Protein AF-A0A396QBZ5-F1 (afdb_monomer_lite)

Radius of gyration: 27.85 Å; chains: 1; bounding box: 65×53×76 Å

Foldseek 3Di:
DDPDLVVLLQVLLLVCLVVVLVVLLVCCVDLNLVLLLVVCVVQADDDPAAFEEEEEQCQQPSNVLSSVVVVHAYEYEHQHPSSQVNNVVSCVVVVHDHHYDNDDLLDDPAAFQQGLEYEYEQPLLSDQDSLSSLLSVLRNHHAFHKYKYKHALCLQDQFPCVPHDPVVVVSSVSSNVSSVVHPSNVDDPPVVVQVSNVLSQWPPWDKDQASVCVSPVPPPDPPPGDHRMMMIMITRHHDPPVPVPDCVVVVVVVVVVVVVVVCCVVPNPCLVVLLLVLVVLVVVQLFDFLVVSCLVVVHDSVVSVVSVVVCVVVVQKDWDQNPVDNVTIGIHGDPVVVVVSVVVVVVVCVVVCVVCVVDDPVVVVVVVVVVVVVVVSNDSD

Structure (mmCIF, N/CA/C/O backbone):
data_AF-A0A396QBZ5-F1
#
_entry.id   AF-A0A396QBZ5-F1
#
loop_
_atom_site.group_PDB
_atom_site.id
_atom_site.type_symbol
_atom_site.label_atom_id
_atom_site.label_alt_id
_atom_site.label_comp_id
_atom_site.label_asym_id
_atom_site.label_entity_id
_atom_site.label_seq_id
_atom_site.pdbx_PDB_ins_code
_atom_site.Cartn_x
_atom_site.Cartn_y
_atom_site.Cartn_z
_atom_site.occupancy
_atom_site.B_iso_or_equiv
_atom_site.auth_seq_id
_atom_site.auth_comp_id
_atom_site.auth_asym_id
_atom_site.auth_atom_id
_atom_site.pdbx_PDB_model_num
ATOM 1 N N . MET A 1 1 ? 7.325 30.907 -12.229 1.00 33.31 1 MET A N 1
ATOM 2 C CA . MET A 1 1 ? 6.584 30.245 -13.320 1.00 33.31 1 MET A CA 1
ATOM 3 C C . MET A 1 1 ? 6.934 28.772 -13.193 1.00 33.31 1 MET A C 1
ATOM 5 O O . MET A 1 1 ? 7.928 28.338 -13.755 1.00 33.31 1 MET A O 1
ATOM 9 N N . ASP A 1 2 ? 6.241 28.080 -12.283 1.00 42.25 2 ASP A N 1
ATOM 10 C CA . ASP A 1 2 ? 6.498 26.673 -11.956 1.00 42.25 2 ASP A CA 1
ATOM 11 C C . ASP A 1 2 ? 6.149 25.813 -13.165 1.00 42.25 2 ASP A C 1
ATOM 13 O O . ASP A 1 2 ? 4.978 25.617 -13.485 1.00 42.25 2 ASP A O 1
ATOM 17 N N . ILE A 1 3 ? 7.165 25.290 -13.843 1.00 48.53 3 ILE A N 1
ATOM 18 C CA . ILE A 1 3 ? 6.985 24.065 -14.615 1.00 48.53 3 ILE A CA 1
ATOM 19 C C . ILE A 1 3 ? 6.582 23.008 -13.583 1.00 48.53 3 ILE A C 1
ATOM 21 O O . ILE A 1 3 ? 7.351 22.725 -12.663 1.00 48.53 3 ILE A O 1
ATOM 25 N N . ASN A 1 4 ? 5.355 22.497 -13.702 1.00 81.31 4 ASN A N 1
ATOM 26 C CA . ASN A 1 4 ? 4.762 21.498 -12.819 1.00 81.31 4 ASN A CA 1
ATOM 27 C C . ASN A 1 4 ? 5.788 20.382 -12.547 1.00 81.31 4 ASN A C 1
ATOM 29 O O . ASN A 1 4 ? 6.340 19.807 -13.484 1.00 81.31 4 ASN A O 1
ATOM 33 N N . LEU A 1 5 ? 6.085 20.090 -11.276 1.00 78.06 5 LEU A N 1
ATOM 34 C CA . LEU A 1 5 ? 7.096 19.099 -10.877 1.00 78.06 5 LEU A CA 1
ATOM 35 C C . LEU A 1 5 ? 6.876 17.739 -11.569 1.00 78.06 5 LEU A C 1
ATOM 37 O O . LEU A 1 5 ? 7.835 17.059 -11.928 1.00 78.06 5 LEU A O 1
ATOM 41 N N . LYS A 1 6 ? 5.611 17.393 -11.844 1.00 80.31 6 LYS A N 1
ATOM 42 C CA . LYS A 1 6 ? 5.204 16.226 -12.637 1.00 80.31 6 LYS A CA 1
ATOM 43 C C . LYS A 1 6 ? 5.719 16.265 -14.079 1.00 80.31 6 LYS A C 1
ATOM 45 O O . LYS A 1 6 ? 6.205 15.255 -14.587 1.00 80.31 6 LYS A O 1
ATOM 50 N N . ASP A 1 7 ? 5.631 17.420 -14.731 1.00 82.62 7 ASP A N 1
ATOM 51 C CA . ASP A 1 7 ? 6.107 17.612 -16.103 1.00 82.62 7 ASP A CA 1
ATOM 52 C C . ASP A 1 7 ? 7.631 17.488 -16.146 1.00 82.62 7 ASP A C 1
ATOM 54 O O . ASP A 1 7 ? 8.166 16.841 -17.040 1.00 82.62 7 ASP A O 1
ATOM 58 N N . ARG A 1 8 ? 8.339 18.005 -15.130 1.00 81.50 8 ARG A N 1
ATOM 59 C CA . ARG A 1 8 ? 9.799 17.840 -15.006 1.00 81.50 8 ARG A CA 1
ATOM 60 C C . ARG A 1 8 ? 10.207 16.373 -14.866 1.00 81.50 8 ARG A C 1
ATOM 62 O O . ARG A 1 8 ? 11.127 15.935 -15.553 1.00 81.50 8 ARG A O 1
ATOM 69 N N . ILE A 1 9 ? 9.504 15.608 -14.026 1.00 80.56 9 ILE A N 1
ATOM 70 C CA . ILE A 1 9 ? 9.720 14.157 -13.880 1.00 80.56 9 ILE A CA 1
ATOM 71 C C . ILE A 1 9 ? 9.466 13.442 -15.216 1.00 80.56 9 ILE A C 1
ATOM 73 O O . ILE A 1 9 ? 10.260 12.597 -15.628 1.00 80.56 9 ILE A O 1
ATOM 77 N N . THR A 1 10 ? 8.392 13.808 -15.920 1.00 83.19 10 THR A N 1
ATOM 78 C CA . THR A 1 10 ? 8.038 13.216 -17.221 1.00 83.19 10 THR A CA 1
ATOM 79 C C . THR A 1 10 ? 9.114 13.493 -18.273 1.00 83.19 10 THR A C 1
ATOM 81 O O . THR A 1 10 ? 9.610 12.559 -18.899 1.00 83.19 10 THR A O 1
ATOM 84 N N . VAL A 1 11 ? 9.539 14.754 -18.409 1.00 83.00 11 VAL A N 1
ATOM 85 C CA . VAL A 1 11 ? 10.597 15.176 -19.342 1.00 83.00 11 VAL A CA 1
ATOM 86 C C . VAL A 1 11 ? 11.915 14.467 -19.037 1.00 83.00 11 VAL A C 1
ATOM 88 O O . VAL A 1 11 ? 12.578 13.981 -19.953 1.00 83.00 11 VAL A O 1
ATOM 91 N N . TYR A 1 12 ? 12.283 14.350 -17.760 1.00 82.62 12 TYR A N 1
ATOM 92 C CA . TYR A 1 12 ? 13.483 13.622 -17.358 1.00 82.62 12 TYR A CA 1
ATOM 93 C C . TYR A 1 12 ? 13.462 12.166 -17.844 1.00 82.62 12 TYR A C 1
ATOM 95 O O . TYR A 1 12 ? 14.441 11.690 -18.428 1.00 82.62 12 TYR A O 1
ATOM 103 N N . TRP A 1 13 ? 12.350 11.455 -17.640 1.00 82.88 13 TRP A N 1
ATOM 104 C CA . TRP A 1 13 ? 12.230 10.064 -18.075 1.00 82.88 13 TRP A CA 1
ATOM 105 C C . TRP A 1 13 ? 12.139 9.923 -19.596 1.00 82.88 13 TRP A C 1
ATOM 107 O O . TRP A 1 13 ? 12.707 8.972 -20.136 1.00 82.88 13 TRP A O 1
ATOM 117 N N . ASP A 1 14 ? 11.536 10.884 -20.297 1.00 83.19 14 ASP A N 1
ATOM 118 C CA . ASP A 1 14 ? 11.557 10.929 -21.761 1.00 83.19 14 ASP A CA 1
ATOM 119 C C . ASP A 1 14 ? 12.991 11.052 -22.307 1.00 83.19 14 ASP A C 1
ATOM 121 O O . ASP A 1 14 ? 13.371 10.301 -23.208 1.00 83.19 14 ASP A O 1
ATOM 125 N N . ILE A 1 15 ? 13.827 11.915 -21.711 1.00 80.88 15 ILE A N 1
ATOM 126 C CA . ILE A 1 15 ? 15.249 12.054 -22.077 1.00 80.88 15 ILE A CA 1
ATOM 127 C C . ILE A 1 15 ? 16.025 10.769 -21.745 1.00 80.88 15 ILE A C 1
ATOM 129 O O . ILE A 1 15 ? 16.795 10.261 -22.567 1.00 80.88 15 ILE A O 1
ATOM 133 N N . ARG A 1 16 ? 15.809 10.199 -20.552 1.00 80.69 16 ARG A N 1
ATOM 134 C CA . ARG A 1 16 ? 16.539 9.009 -20.080 1.00 80.69 16 ARG A CA 1
ATOM 135 C C . ARG A 1 16 ? 16.120 7.721 -20.792 1.00 80.69 16 ARG A C 1
ATOM 137 O O . ARG A 1 16 ? 16.853 6.732 -20.721 1.00 80.69 16 ARG A O 1
ATOM 144 N N . ALA A 1 17 ? 14.979 7.704 -21.486 1.00 79.31 17 ALA A N 1
ATOM 145 C CA . ALA A 1 17 ? 14.427 6.506 -22.116 1.00 79.31 17 ALA A CA 1
ATOM 146 C C . ALA A 1 17 ? 15.462 5.767 -22.974 1.00 79.31 17 ALA A C 1
ATOM 148 O O . ALA A 1 17 ? 15.538 4.537 -22.931 1.00 79.31 17 ALA A O 1
ATOM 149 N N . THR A 1 18 ? 16.312 6.497 -23.703 1.00 77.25 18 THR A N 1
ATOM 150 C CA . THR A 1 18 ? 17.320 5.884 -24.573 1.00 77.25 18 THR A CA 1
ATOM 151 C C . THR A 1 18 ? 18.424 5.152 -23.821 1.00 77.25 18 THR A C 1
ATOM 153 O O . THR A 1 18 ? 18.581 3.944 -24.022 1.00 77.25 18 THR A O 1
ATOM 156 N N . SER A 1 19 ? 19.161 5.842 -22.948 1.00 77.81 19 SER A N 1
ATOM 157 C CA . SER A 1 19 ? 20.267 5.236 -22.195 1.00 77.81 19 SER A CA 1
ATOM 158 C C . SER A 1 19 ? 19.762 4.181 -21.207 1.00 77.81 19 SER A C 1
ATOM 160 O O . SER A 1 19 ? 20.306 3.076 -21.138 1.00 77.81 19 SER A O 1
ATOM 162 N N . TYR A 1 20 ? 18.649 4.457 -20.516 1.00 75.75 20 TYR A N 1
ATOM 163 C CA . TYR A 1 20 ? 18.021 3.500 -19.605 1.00 75.75 20 TYR A CA 1
ATOM 164 C C . TYR A 1 20 ? 17.536 2.247 -20.338 1.00 75.75 20 TYR A C 1
ATOM 166 O O . TYR A 1 20 ? 17.764 1.129 -19.874 1.00 75.75 20 TYR A O 1
ATOM 174 N N . GLY A 1 21 ? 16.917 2.414 -21.508 1.00 74.44 21 GLY A N 1
ATOM 175 C CA . GLY A 1 21 ? 16.458 1.297 -22.323 1.00 74.44 21 GLY A CA 1
ATOM 176 C C . GLY A 1 21 ? 17.594 0.420 -22.838 1.00 74.44 21 GLY A C 1
ATOM 177 O O . GLY A 1 21 ? 17.469 -0.797 -22.796 1.00 74.44 21 GLY A O 1
ATOM 178 N N . GLN A 1 22 ? 18.719 0.999 -23.271 1.00 79.44 22 GLN A N 1
ATOM 179 C CA . GLN A 1 22 ? 19.900 0.220 -23.676 1.00 79.44 22 GLN A CA 1
ATOM 180 C C . GLN A 1 22 ? 20.472 -0.605 -22.515 1.00 79.44 22 GLN A C 1
ATOM 182 O O . GLN A 1 22 ? 20.819 -1.770 -22.698 1.00 79.44 22 GLN A O 1
ATOM 187 N N . MET A 1 23 ? 20.548 -0.022 -21.315 1.00 75.44 23 MET A N 1
ATOM 188 C CA . MET A 1 23 ? 20.990 -0.736 -20.115 1.00 75.44 23 MET A CA 1
ATOM 189 C C . MET A 1 23 ? 20.046 -1.900 -19.779 1.00 75.44 23 MET A C 1
ATOM 191 O O . MET A 1 23 ? 20.498 -3.028 -19.602 1.00 75.44 23 MET A O 1
ATOM 195 N N . ARG A 1 24 ? 18.729 -1.654 -19.731 1.00 80.69 24 ARG A N 1
ATOM 196 C CA . ARG A 1 24 ? 17.736 -2.683 -19.375 1.00 80.69 24 ARG A CA 1
ATOM 197 C C . ARG A 1 24 ? 17.578 -3.773 -20.430 1.00 80.69 24 ARG A C 1
ATOM 199 O O . ARG A 1 24 ? 17.383 -4.927 -20.062 1.00 80.69 24 ARG A O 1
ATOM 206 N N . HIS A 1 25 ? 17.738 -3.447 -21.710 1.00 81.38 25 HIS A N 1
ATOM 207 C CA . HIS A 1 25 ? 17.715 -4.429 -22.799 1.00 81.38 25 HIS A CA 1
ATOM 208 C C . HIS A 1 25 ? 18.830 -5.479 -22.663 1.00 81.38 25 HIS A C 1
ATOM 210 O O . HIS A 1 25 ? 18.575 -6.676 -22.796 1.00 81.38 25 HIS A O 1
ATOM 216 N N . LYS A 1 26 ? 20.042 -5.068 -22.252 1.00 80.31 26 LYS A N 1
ATOM 217 C CA . LYS A 1 26 ? 21.132 -6.013 -21.932 1.00 80.31 26 LYS A CA 1
ATOM 218 C C . LYS A 1 26 ? 20.750 -6.979 -20.810 1.00 80.31 26 LYS A C 1
ATOM 220 O O . LYS A 1 26 ? 21.156 -8.137 -20.830 1.00 80.31 26 LYS A O 1
ATOM 225 N N . HIS A 1 27 ? 19.970 -6.519 -19.831 1.00 82.38 27 HIS A N 1
ATOM 226 C CA . HIS A 1 27 ? 19.586 -7.334 -18.678 1.00 82.38 27 HIS A CA 1
ATOM 227 C C . HIS A 1 27 ? 18.537 -8.398 -19.032 1.00 82.38 27 HIS A C 1
ATOM 229 O O . HIS A 1 27 ? 18.523 -9.444 -18.387 1.00 82.38 27 HIS A O 1
ATOM 235 N N . LEU A 1 28 ? 17.710 -8.175 -20.067 1.00 83.44 28 LEU A N 1
ATOM 236 C CA . LEU A 1 28 ? 16.744 -9.169 -20.566 1.00 83.44 28 LEU A CA 1
ATOM 237 C C . LEU A 1 28 ? 17.422 -10.439 -21.111 1.00 83.44 28 LEU A C 1
ATOM 239 O O . LEU A 1 28 ? 16.827 -11.508 -21.098 1.00 83.44 28 LEU A O 1
ATOM 243 N N . HIS A 1 29 ? 18.682 -10.339 -21.538 1.00 81.88 29 HIS A N 1
ATOM 244 C CA . HIS A 1 29 ? 19.480 -11.461 -22.042 1.00 81.88 29 HIS A CA 1
ATOM 245 C C . HIS A 1 29 ? 20.361 -12.118 -20.963 1.00 81.88 29 HIS A C 1
ATOM 247 O O . HIS A 1 29 ? 21.153 -13.011 -21.261 1.00 81.88 29 HIS A O 1
ATOM 253 N N . GLY A 1 30 ? 20.294 -11.639 -19.717 1.00 86.19 30 GLY A N 1
ATOM 254 C CA . GLY A 1 30 ? 21.260 -11.970 -18.672 1.00 86.19 30 GLY A CA 1
ATOM 255 C C . GLY A 1 30 ? 20.682 -12.728 -17.479 1.00 86.19 30 GLY A C 1
ATOM 256 O O . GLY A 1 30 ? 19.494 -13.025 -17.389 1.00 86.19 30 GLY A O 1
ATOM 257 N N . ARG A 1 31 ? 21.554 -12.975 -16.494 1.00 86.50 31 ARG A N 1
ATOM 258 C CA . ARG A 1 31 ? 21.205 -13.626 -15.216 1.00 86.50 31 ARG A CA 1
ATOM 259 C C . ARG A 1 31 ? 20.129 -12.875 -14.426 1.00 86.50 31 ARG A C 1
ATOM 261 O O . ARG A 1 31 ? 19.382 -13.499 -13.684 1.00 86.50 31 ARG A O 1
ATOM 268 N N . GLU A 1 32 ? 20.033 -11.554 -14.592 1.00 87.50 32 GLU A N 1
ATOM 269 C CA . GLU A 1 32 ? 18.998 -10.753 -13.930 1.00 87.50 32 GLU A CA 1
ATOM 270 C C . GLU A 1 32 ? 17.589 -11.133 -14.408 1.00 87.50 32 GLU A C 1
ATOM 272 O O . GLU A 1 32 ? 16.680 -11.200 -13.587 1.00 87.50 32 GLU A O 1
ATOM 277 N N . PHE A 1 33 ? 17.401 -11.459 -15.690 1.00 90.88 33 PHE A N 1
ATOM 278 C CA . PHE A 1 33 ? 16.110 -11.928 -16.197 1.00 90.88 33 PHE A CA 1
ATOM 279 C C . PHE A 1 33 ? 15.676 -13.238 -15.525 1.00 90.88 33 PHE A C 1
ATOM 281 O O . PHE A 1 33 ? 14.579 -13.317 -14.977 1.00 90.88 33 PHE A O 1
ATOM 288 N N . GLN A 1 34 ? 16.571 -14.229 -15.477 1.00 91.75 34 GLN A N 1
ATOM 289 C CA . GLN A 1 34 ? 16.321 -15.525 -14.830 1.00 91.75 34 GLN A CA 1
ATOM 290 C C . GLN A 1 34 ? 16.062 -15.383 -13.326 1.00 91.75 34 GLN A C 1
ATOM 292 O O . GLN A 1 34 ? 15.179 -16.041 -12.778 1.00 91.75 34 GLN A O 1
ATOM 297 N N . PHE A 1 35 ? 16.807 -14.498 -12.662 1.00 92.50 35 PHE A N 1
ATOM 298 C CA . PHE A 1 35 ? 16.593 -14.177 -11.256 1.00 92.50 35 PHE A CA 1
ATOM 299 C C . PHE A 1 35 ? 15.185 -13.627 -11.020 1.00 92.50 35 PHE A C 1
ATOM 301 O O . PHE A 1 35 ? 14.456 -14.155 -10.187 1.00 92.50 35 PHE A O 1
ATOM 308 N N . TRP A 1 36 ? 14.763 -12.620 -11.791 1.00 94.12 36 TRP A N 1
ATOM 309 C CA . TRP A 1 36 ? 13.427 -12.046 -11.632 1.00 94.12 36 TRP A CA 1
ATOM 310 C C . TRP A 1 36 ? 12.314 -13.017 -12.024 1.00 94.12 36 TRP A C 1
ATOM 312 O O . TRP A 1 36 ? 11.265 -12.992 -11.392 1.00 94.12 36 TRP A O 1
ATOM 322 N N . GLN A 1 37 ? 12.531 -13.914 -12.989 1.00 95.00 37 GLN A N 1
ATOM 323 C CA . GLN A 1 37 ? 11.593 -15.010 -13.254 1.00 95.00 37 GLN A CA 1
ATOM 324 C C . GLN A 1 37 ? 11.421 -15.914 -12.026 1.00 95.00 37 GLN A C 1
ATOM 326 O O . GLN A 1 37 ? 10.292 -16.255 -11.677 1.00 95.00 37 GLN A O 1
ATOM 331 N N . ALA A 1 38 ? 12.518 -16.285 -11.359 1.00 93.94 38 ALA A N 1
ATOM 332 C CA . ALA A 1 38 ? 12.479 -17.125 -10.165 1.00 93.94 38 ALA A CA 1
ATOM 333 C C . ALA A 1 38 ? 11.814 -16.413 -8.976 1.00 93.94 38 ALA A C 1
ATOM 335 O O . ALA A 1 38 ? 10.929 -16.992 -8.349 1.00 93.94 38 ALA A O 1
ATOM 336 N N . GLU A 1 39 ? 12.180 -15.156 -8.706 1.00 94.00 39 GLU A N 1
ATOM 337 C CA . GLU A 1 39 ? 11.569 -14.359 -7.635 1.00 94.00 39 GLU A CA 1
ATOM 338 C C . GLU A 1 39 ? 10.070 -14.153 -7.891 1.00 94.00 39 GLU A C 1
ATOM 340 O O . GLU A 1 39 ? 9.263 -14.379 -6.996 1.00 94.00 39 GLU A O 1
ATOM 345 N N . MET A 1 40 ? 9.669 -13.812 -9.124 1.00 95.00 40 MET A N 1
ATOM 346 C CA . MET A 1 40 ? 8.251 -13.677 -9.476 1.00 95.00 40 MET A CA 1
ATOM 347 C C . MET A 1 40 ? 7.511 -15.005 -9.327 1.00 95.00 40 MET A C 1
ATOM 349 O O . MET A 1 40 ? 6.461 -15.046 -8.700 1.00 95.00 40 MET A O 1
ATOM 353 N N . LYS A 1 41 ? 8.067 -16.122 -9.800 1.00 94.00 41 LYS A N 1
ATOM 354 C CA . LYS A 1 41 ? 7.438 -17.438 -9.621 1.00 94.00 41 LYS A CA 1
ATOM 355 C C . LYS A 1 41 ? 7.271 -17.828 -8.144 1.00 94.00 41 LYS A C 1
ATOM 357 O O . LYS A 1 41 ? 6.343 -18.563 -7.829 1.00 94.00 41 LYS A O 1
ATOM 362 N N . ALA A 1 42 ? 8.156 -17.362 -7.262 1.00 91.62 42 ALA A N 1
ATOM 363 C CA . ALA A 1 42 ? 8.085 -17.645 -5.831 1.00 91.62 42 ALA A CA 1
ATOM 364 C C . ALA A 1 42 ? 7.024 -16.808 -5.097 1.00 91.62 42 ALA A C 1
ATOM 366 O O . ALA A 1 42 ? 6.432 -17.302 -4.142 1.00 91.62 42 ALA A O 1
ATOM 367 N N . VAL A 1 43 ? 6.791 -15.560 -5.522 1.00 89.94 43 VAL A N 1
ATOM 368 C CA . VAL A 1 43 ? 5.849 -14.646 -4.846 1.00 89.94 43 VAL A CA 1
ATOM 369 C C . VAL A 1 43 ? 4.459 -14.614 -5.478 1.00 89.94 43 VAL A C 1
ATOM 371 O O . VAL A 1 43 ? 3.490 -14.268 -4.808 1.00 89.94 43 VAL A O 1
ATOM 374 N N . LEU A 1 44 ? 4.339 -14.924 -6.770 1.00 90.94 44 LEU A N 1
ATOM 375 C CA . LEU A 1 44 ? 3.054 -14.895 -7.461 1.00 90.94 44 LEU A CA 1
ATOM 376 C C . LEU A 1 44 ? 2.163 -16.051 -6.978 1.00 90.94 44 LEU A C 1
ATOM 378 O O . LEU A 1 44 ? 2.651 -17.167 -6.786 1.00 90.94 44 LEU A O 1
ATOM 382 N N . PRO A 1 45 ? 0.849 -15.818 -6.810 1.00 87.62 45 PRO A N 1
ATOM 383 C CA . PRO A 1 45 ? -0.063 -16.858 -6.363 1.00 87.62 45 PRO A CA 1
ATOM 384 C C . PRO A 1 45 ? -0.109 -18.007 -7.374 1.00 87.62 45 PRO A C 1
ATOM 386 O O . PRO A 1 45 ? -0.155 -17.793 -8.589 1.00 87.62 45 PRO A O 1
ATOM 389 N N . SER A 1 46 ? -0.132 -19.239 -6.864 1.00 86.94 46 SER A N 1
ATOM 390 C CA . SER A 1 46 ? -0.340 -20.422 -7.702 1.00 86.94 46 SER A CA 1
ATOM 391 C C . SER A 1 46 ? -1.722 -20.353 -8.353 1.00 86.94 46 SER A C 1
ATOM 393 O O . SER A 1 46 ? -2.714 -20.058 -7.688 1.00 86.94 46 SER A O 1
ATOM 395 N N . SER A 1 47 ? -1.792 -20.592 -9.662 1.00 89.75 47 SER A N 1
ATOM 396 C CA . SER A 1 47 ? -3.046 -20.514 -10.407 1.00 89.75 47 SER A CA 1
ATOM 397 C C . SER A 1 47 ? -3.032 -21.427 -11.625 1.00 89.75 47 SER A C 1
ATOM 399 O O . SER A 1 47 ? -2.046 -21.470 -12.359 1.00 89.75 47 SER A O 1
ATOM 401 N N . ASP A 1 48 ? -4.165 -22.081 -11.881 1.00 90.56 48 ASP A N 1
ATOM 402 C CA . ASP A 1 48 ? -4.391 -22.901 -13.080 1.00 90.56 48 ASP A CA 1
ATOM 403 C C . ASP A 1 48 ? -4.654 -22.054 -14.337 1.00 90.56 48 ASP A C 1
ATOM 405 O O . ASP A 1 48 ? -4.767 -22.574 -15.448 1.00 90.56 48 ASP A O 1
ATOM 409 N N . ARG A 1 49 ? -4.765 -20.727 -14.179 1.00 94.94 49 ARG A N 1
ATOM 410 C CA . ARG A 1 49 ? -4.953 -19.770 -15.272 1.00 94.94 49 ARG A CA 1
ATOM 411 C C . ARG A 1 49 ? -3.866 -18.693 -15.268 1.00 94.94 49 ARG A C 1
ATOM 413 O O . ARG A 1 49 ? -3.356 -18.329 -14.211 1.00 94.94 49 ARG A O 1
ATOM 420 N N . PRO A 1 50 ? -3.588 -18.065 -16.424 1.00 96.31 50 PRO A N 1
ATOM 421 C CA . PRO A 1 50 ? -2.838 -16.816 -16.466 1.00 96.31 50 PRO A CA 1
ATOM 422 C C . PRO A 1 50 ? -3.430 -15.752 -15.528 1.00 96.31 50 PRO A C 1
ATOM 424 O O . PRO A 1 50 ? -4.621 -15.420 -15.610 1.00 96.31 50 PRO A O 1
ATOM 427 N N . LEU A 1 51 ? -2.588 -15.189 -14.661 1.00 98.00 51 LEU A N 1
ATOM 428 C CA . LEU A 1 51 ? -2.925 -14.043 -13.820 1.00 98.00 51 LEU A CA 1
ATOM 429 C C . LEU A 1 51 ? -3.009 -12.762 -14.661 1.00 98.00 51 LEU A C 1
ATOM 431 O O . LEU A 1 51 ? -2.288 -12.610 -15.651 1.00 98.00 51 LEU A O 1
ATOM 435 N N . LYS A 1 52 ? -3.879 -11.832 -14.261 1.00 98.38 52 LYS A N 1
ATOM 436 C CA . LYS A 1 52 ? -3.893 -10.448 -14.746 1.00 98.38 52 LYS A CA 1
ATOM 437 C C . LYS A 1 52 ? -2.912 -9.628 -13.915 1.00 98.38 52 LYS A C 1
ATOM 439 O O . LYS A 1 52 ? -3.184 -9.354 -12.746 1.00 98.38 52 LYS A O 1
ATOM 444 N N . VAL A 1 53 ? -1.805 -9.237 -14.532 1.00 98.62 53 VAL A N 1
ATOM 445 C CA . VAL A 1 53 ? -0.706 -8.502 -13.903 1.00 98.62 53 VAL A CA 1
ATOM 446 C C . VAL A 1 53 ? -0.715 -7.055 -14.391 1.00 98.62 53 VAL A C 1
ATOM 448 O O . VAL A 1 53 ? -0.809 -6.818 -15.595 1.00 98.62 53 VAL A O 1
ATOM 451 N N . LEU A 1 54 ? -0.597 -6.100 -13.470 1.00 98.81 54 LEU A N 1
ATOM 452 C CA . LEU A 1 54 ? -0.342 -4.692 -13.771 1.00 98.81 54 LEU A CA 1
ATOM 453 C C . LEU A 1 54 ? 1.085 -4.313 -13.356 1.00 98.81 54 LEU A C 1
ATOM 455 O O . LEU A 1 54 ? 1.421 -4.421 -12.182 1.00 98.81 54 LEU A O 1
ATOM 459 N N . ASP A 1 55 ? 1.899 -3.837 -14.295 1.00 98.62 55 ASP A N 1
ATOM 460 C CA . ASP A 1 55 ? 3.227 -3.262 -14.029 1.00 98.62 55 ASP A CA 1
ATOM 461 C C . ASP A 1 55 ? 3.133 -1.725 -14.013 1.00 98.62 55 ASP A C 1
ATOM 463 O O . ASP A 1 55 ? 2.861 -1.110 -15.049 1.00 98.62 55 ASP A O 1
ATOM 467 N N . VAL A 1 56 ? 3.296 -1.103 -12.839 1.00 98.38 56 VAL A N 1
ATOM 468 C CA . VAL A 1 56 ? 3.133 0.347 -12.626 1.00 98.38 56 VAL A CA 1
ATOM 469 C C . VAL A 1 56 ? 4.492 1.050 -12.616 1.00 98.38 56 VAL A C 1
ATOM 471 O O . VAL A 1 56 ? 5.359 0.779 -11.782 1.00 98.38 56 VAL A O 1
ATOM 474 N N . GLY A 1 57 ? 4.669 2.000 -13.538 1.00 96.31 57 GLY A N 1
ATOM 475 C CA . GLY A 1 57 ? 5.976 2.593 -13.827 1.00 96.31 57 GLY A CA 1
ATOM 476 C C . GLY A 1 57 ? 6.879 1.596 -14.548 1.00 96.31 57 GLY A C 1
ATOM 477 O O . GLY A 1 57 ? 8.010 1.353 -14.133 1.00 96.31 57 GLY A O 1
ATOM 478 N N . THR A 1 58 ? 6.353 0.970 -15.604 1.00 96.81 58 THR A N 1
ATOM 479 C CA . THR A 1 58 ? 7.017 -0.139 -16.309 1.00 96.81 58 THR A CA 1
ATOM 480 C C . THR A 1 58 ? 8.352 0.256 -16.957 1.00 96.81 58 THR A C 1
ATOM 482 O O . THR A 1 58 ? 9.183 -0.603 -17.283 1.00 96.81 58 THR A O 1
ATOM 485 N N . ALA A 1 59 ? 8.584 1.556 -17.165 1.00 94.19 59 ALA A N 1
ATOM 486 C CA . ALA A 1 59 ? 9.706 2.099 -17.906 1.00 94.19 59 ALA A CA 1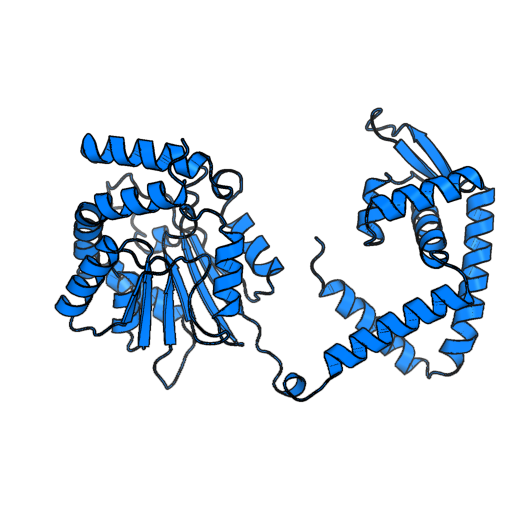
ATOM 487 C C . ALA A 1 59 ? 9.873 1.388 -19.264 1.00 94.19 59 ALA A C 1
ATOM 489 O O . ALA A 1 59 ? 8.998 1.445 -20.123 1.00 94.19 59 ALA A O 1
ATOM 490 N N . THR A 1 60 ? 10.984 0.678 -19.470 1.00 93.94 60 THR A N 1
ATOM 491 C CA . THR A 1 60 ? 11.264 -0.061 -20.714 1.00 93.94 60 THR A CA 1
ATOM 492 C C . THR A 1 60 ? 10.721 -1.492 -20.731 1.00 93.94 60 THR A C 1
ATOM 494 O O . THR A 1 60 ? 11.126 -2.287 -21.574 1.00 93.94 60 THR A O 1
ATOM 497 N N . GLY A 1 61 ? 9.792 -1.834 -19.834 1.00 95.56 61 GLY A N 1
ATOM 498 C CA . GLY A 1 61 ? 9.030 -3.082 -19.903 1.00 95.56 61 GLY A CA 1
ATOM 499 C C . GLY A 1 61 ? 9.710 -4.300 -19.288 1.00 95.56 61 GLY A C 1
ATOM 500 O O . GLY A 1 61 ? 9.245 -5.411 -19.507 1.00 95.56 61 GLY A O 1
ATOM 501 N N . PHE A 1 62 ? 10.806 -4.138 -18.540 1.00 95.06 62 PHE A N 1
ATOM 502 C CA . PHE A 1 62 ? 11.587 -5.279 -18.046 1.00 95.06 62 PHE A CA 1
ATOM 503 C C . PHE A 1 62 ? 10.747 -6.244 -17.191 1.00 95.06 62 PHE A C 1
ATOM 505 O O . PHE A 1 62 ? 10.705 -7.437 -17.483 1.00 95.06 62 PHE A O 1
ATOM 512 N N . MET A 1 63 ? 10.055 -5.736 -16.162 1.00 96.19 63 MET A N 1
ATOM 513 C CA . MET A 1 63 ? 9.216 -6.579 -15.299 1.00 96.19 63 MET A CA 1
ATOM 514 C C . MET A 1 63 ? 7.982 -7.087 -16.042 1.00 96.19 63 MET A C 1
ATOM 516 O O . MET A 1 63 ? 7.641 -8.262 -15.915 1.00 96.19 63 MET A O 1
ATOM 520 N N . ALA A 1 64 ? 7.372 -6.250 -16.885 1.00 97.75 64 ALA A N 1
ATOM 521 C CA . ALA A 1 64 ? 6.281 -6.674 -17.749 1.00 97.75 64 ALA A CA 1
ATOM 522 C C . ALA A 1 64 ? 6.654 -7.881 -18.636 1.00 97.75 64 ALA A C 1
ATOM 524 O O . ALA A 1 64 ? 5.887 -8.839 -18.719 1.00 97.75 64 ALA A O 1
ATOM 525 N N . ILE A 1 65 ? 7.847 -7.884 -19.245 1.00 97.94 65 ILE A N 1
ATOM 526 C CA . ILE A 1 65 ? 8.355 -8.996 -20.065 1.00 97.94 65 ILE A CA 1
ATOM 527 C C . ILE A 1 65 ? 8.670 -10.227 -19.202 1.00 97.94 65 ILE A C 1
ATOM 529 O O . ILE A 1 65 ? 8.337 -11.343 -19.599 1.00 97.94 65 ILE A O 1
ATOM 533 N N . VAL A 1 66 ? 9.248 -10.051 -18.006 1.00 97.12 66 VAL A N 1
ATOM 534 C CA . VAL A 1 66 ? 9.456 -11.159 -17.054 1.00 97.12 66 VAL A CA 1
ATOM 535 C C . VAL A 1 66 ? 8.126 -11.852 -16.748 1.00 97.12 66 VAL A C 1
ATOM 537 O O . VAL A 1 66 ? 8.017 -13.064 -16.915 1.00 97.12 66 VAL A O 1
ATOM 540 N N . CYS A 1 67 ? 7.085 -11.110 -16.374 1.00 97.44 67 CYS A N 1
ATOM 541 C CA . CYS A 1 67 ? 5.781 -11.698 -16.060 1.00 97.44 67 CYS A CA 1
ATOM 542 C C . CYS A 1 67 ? 5.091 -12.312 -17.286 1.00 97.44 67 CYS A C 1
ATOM 544 O O . CYS A 1 67 ? 4.449 -13.355 -17.164 1.00 97.44 67 CYS A O 1
ATOM 546 N N . ALA A 1 68 ? 5.266 -11.722 -18.471 1.00 97.56 68 ALA A N 1
ATOM 547 C CA . ALA A 1 68 ? 4.788 -12.300 -19.725 1.00 97.56 68 ALA A CA 1
ATOM 548 C C . ALA A 1 68 ? 5.434 -13.659 -20.017 1.00 97.56 68 ALA A C 1
ATOM 550 O O . ALA A 1 68 ? 4.747 -14.603 -20.400 1.00 97.56 68 ALA A O 1
ATOM 551 N N . SER A 1 69 ? 6.743 -13.779 -19.770 1.00 96.44 69 SER A N 1
ATOM 552 C CA . SER A 1 69 ? 7.495 -15.025 -19.962 1.00 96.44 69 SER A CA 1
ATOM 553 C C . SER A 1 69 ? 7.061 -16.157 -19.029 1.00 96.44 69 SER A C 1
ATOM 555 O O . SER A 1 69 ? 7.287 -17.325 -19.331 1.00 96.44 69 SER A O 1
ATOM 557 N N . LEU A 1 70 ? 6.398 -15.821 -17.918 1.00 95.81 70 LEU A N 1
ATOM 558 C CA . LEU A 1 70 ? 5.776 -16.775 -16.996 1.00 95.81 70 LEU A CA 1
ATOM 559 C C . LEU A 1 70 ? 4.344 -17.162 -17.416 1.00 95.81 70 LEU A C 1
ATOM 561 O O . LEU A 1 70 ? 3.672 -17.905 -16.706 1.00 95.81 70 LEU A O 1
ATOM 565 N N . GLY A 1 71 ? 3.868 -16.677 -18.569 1.00 95.75 71 GLY A N 1
ATOM 566 C CA . GLY A 1 71 ? 2.561 -17.016 -19.134 1.00 95.75 71 GLY A CA 1
ATOM 567 C C . GLY A 1 71 ? 1.403 -16.158 -18.620 1.00 95.75 71 GLY A C 1
ATOM 568 O O . GLY A 1 71 ? 0.246 -16.548 -18.770 1.00 95.75 71 GLY A O 1
ATOM 569 N N . HIS A 1 72 ? 1.672 -15.007 -17.999 1.00 97.50 72 HIS A N 1
ATOM 570 C CA . HIS A 1 72 ? 0.634 -14.124 -17.459 1.00 97.50 72 HIS A CA 1
ATOM 571 C C . HIS A 1 72 ? 0.147 -13.072 -18.466 1.00 97.50 72 HIS A C 1
ATOM 573 O O . HIS A 1 72 ? 0.834 -12.721 -19.424 1.00 97.50 72 HIS A O 1
ATOM 579 N N . LYS A 1 73 ? -1.059 -12.537 -18.235 1.00 97.88 73 LYS A N 1
ATOM 580 C CA . LYS A 1 73 ? -1.636 -11.441 -19.027 1.00 97.88 73 LYS A CA 1
ATOM 581 C C . LYS A 1 73 ? -1.215 -10.114 -18.414 1.00 97.88 73 LYS A C 1
ATOM 583 O O . LYS A 1 73 ? -1.710 -9.758 -17.346 1.00 97.88 73 LYS A O 1
ATOM 588 N N . VAL A 1 74 ? -0.325 -9.392 -19.088 1.00 98.56 74 VAL A N 1
ATOM 589 C CA . VAL A 1 74 ? 0.288 -8.183 -18.529 1.00 98.56 74 VAL A CA 1
ATOM 590 C C . VAL A 1 74 ? -0.251 -6.915 -19.187 1.00 98.56 74 VAL A C 1
ATOM 592 O O . VAL A 1 74 ? -0.229 -6.765 -20.413 1.00 98.56 74 VAL A O 1
ATOM 595 N N . THR A 1 75 ? -0.684 -5.988 -18.340 1.00 98.75 75 THR A N 1
ATOM 596 C CA . THR A 1 75 ? -0.869 -4.575 -18.665 1.00 98.75 75 THR A CA 1
ATOM 597 C C . THR A 1 75 ? 0.244 -3.784 -17.991 1.00 98.75 75 THR A C 1
ATOM 599 O O . THR A 1 75 ? 0.582 -4.045 -16.843 1.00 98.75 75 THR A O 1
ATOM 602 N N . ALA A 1 76 ? 0.825 -2.820 -18.687 1.00 98.50 76 ALA A N 1
ATOM 603 C CA . ALA A 1 76 ? 1.961 -2.051 -18.215 1.00 98.50 76 ALA A CA 1
ATOM 604 C C . ALA A 1 76 ? 1.704 -0.557 -18.435 1.00 98.50 76 ALA A C 1
ATOM 606 O O . ALA A 1 76 ? 1.311 -0.143 -19.532 1.00 98.50 76 ALA A O 1
ATOM 607 N N . VAL A 1 77 ? 1.900 0.245 -17.389 1.00 98.44 77 VAL A N 1
ATOM 608 C CA . VAL A 1 77 ? 1.639 1.687 -17.408 1.00 98.44 77 VAL A CA 1
ATOM 609 C C . VAL A 1 77 ? 2.886 2.488 -17.076 1.00 98.44 77 VAL A C 1
ATOM 611 O O . VAL A 1 77 ? 3.679 2.099 -16.221 1.00 98.44 77 VAL A O 1
ATOM 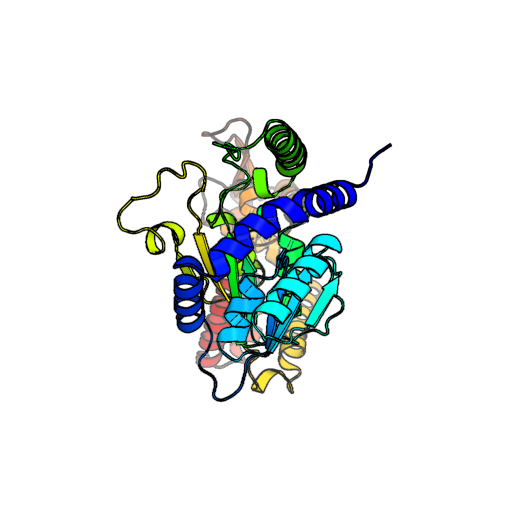614 N N . ASP A 1 78 ? 3.055 3.617 -17.755 1.00 97.50 78 ASP A N 1
ATOM 615 C CA . ASP A 1 78 ? 4.098 4.600 -17.464 1.00 97.50 78 ASP A CA 1
ATOM 616 C C . ASP A 1 78 ? 3.620 5.999 -17.871 1.00 97.50 78 ASP A C 1
ATOM 618 O O . ASP A 1 78 ? 2.789 6.138 -18.774 1.00 97.50 78 ASP A O 1
ATOM 622 N N . ILE A 1 79 ? 4.155 7.036 -17.230 1.00 94.06 79 ILE A N 1
ATOM 623 C CA . ILE A 1 79 ? 3.852 8.427 -17.581 1.00 94.06 79 ILE A CA 1
ATOM 624 C C . ILE A 1 79 ? 4.589 8.859 -18.860 1.00 94.06 79 ILE A C 1
ATOM 626 O O . ILE A 1 79 ? 4.072 9.675 -19.628 1.00 94.06 79 ILE A O 1
ATOM 630 N N . SER A 1 80 ? 5.769 8.279 -19.117 1.00 93.62 80 SER A N 1
ATOM 631 C CA . SER A 1 80 ? 6.629 8.586 -20.260 1.00 93.62 80 SER A CA 1
ATOM 632 C C . SER A 1 80 ? 6.206 7.806 -21.502 1.00 93.62 80 SER A C 1
ATOM 634 O O . SER A 1 80 ? 6.298 6.576 -21.591 1.00 93.62 80 SER A O 1
ATOM 636 N N . ARG A 1 81 ? 5.813 8.544 -22.544 1.00 93.94 81 ARG A N 1
ATOM 637 C CA . ARG A 1 81 ? 5.494 7.954 -23.849 1.00 93.94 81 ARG A CA 1
ATOM 638 C C . ARG A 1 81 ? 6.726 7.314 -24.493 1.00 93.94 81 ARG A C 1
ATOM 640 O O . ARG A 1 81 ? 6.595 6.280 -25.151 1.00 93.94 81 ARG A O 1
ATOM 647 N N . HIS A 1 82 ? 7.908 7.904 -24.308 1.00 92.62 82 HIS A N 1
ATOM 648 C CA . HIS A 1 82 ? 9.156 7.386 -24.871 1.00 92.62 82 HIS A CA 1
ATOM 649 C C . HIS A 1 82 ? 9.581 6.067 -24.215 1.00 92.62 82 HIS A C 1
ATOM 651 O O . HIS A 1 82 ? 10.001 5.145 -24.919 1.00 92.62 82 HIS A O 1
ATOM 657 N N . MET A 1 83 ? 9.401 5.928 -22.898 1.00 93.75 83 MET A N 1
ATOM 658 C CA . MET A 1 83 ? 9.604 4.660 -22.190 1.00 93.75 83 MET A CA 1
ATOM 659 C C . MET A 1 83 ? 8.711 3.553 -22.758 1.00 93.75 83 MET A C 1
ATOM 661 O O . MET A 1 83 ? 9.211 2.501 -23.163 1.00 93.75 83 MET A O 1
ATOM 665 N N . LEU A 1 84 ? 7.412 3.832 -22.915 1.00 97.00 84 LEU A N 1
ATOM 666 C CA . LEU A 1 84 ? 6.450 2.870 -23.459 1.00 97.00 84 LEU A CA 1
ATOM 667 C C . LEU A 1 84 ? 6.751 2.461 -24.906 1.00 97.00 84 LEU A C 1
ATOM 669 O O . LEU A 1 84 ? 6.540 1.306 -25.268 1.00 97.00 84 LEU A O 1
ATOM 673 N N . GLN A 1 85 ? 7.250 3.370 -25.750 1.00 95.44 85 GLN A N 1
ATOM 674 C CA . GLN A 1 85 ? 7.672 3.018 -27.113 1.00 95.44 85 GLN A CA 1
ATOM 675 C C . GLN A 1 85 ? 8.804 1.985 -27.099 1.00 95.44 85 GLN A C 1
ATOM 677 O O . GLN A 1 85 ? 8.755 1.001 -27.839 1.00 95.44 85 GLN A O 1
ATOM 682 N N . ARG A 1 86 ? 9.797 2.167 -26.221 1.00 94.25 86 ARG A N 1
ATOM 683 C CA . ARG A 1 86 ? 10.901 1.210 -26.068 1.00 94.25 86 ARG A CA 1
ATOM 684 C C . ARG A 1 86 ? 10.434 -0.103 -25.454 1.00 94.25 86 ARG A C 1
ATOM 686 O O . ARG A 1 86 ? 10.878 -1.156 -25.899 1.00 94.25 86 ARG A O 1
ATOM 693 N N . ALA A 1 87 ? 9.515 -0.045 -24.493 1.00 95.69 87 ALA A N 1
ATOM 694 C CA . ALA A 1 87 ? 8.918 -1.229 -23.889 1.00 95.69 87 ALA A CA 1
ATOM 695 C C . ALA A 1 87 ? 8.170 -2.088 -24.919 1.00 95.69 87 ALA A C 1
ATOM 697 O O . ALA A 1 87 ? 8.352 -3.302 -24.954 1.00 95.69 87 ALA A O 1
ATOM 698 N N . ARG A 1 88 ? 7.399 -1.459 -25.820 1.00 96.81 88 ARG A N 1
ATOM 699 C CA . ARG A 1 88 ? 6.736 -2.149 -26.941 1.00 96.81 88 ARG A CA 1
ATOM 700 C C . ARG A 1 88 ? 7.738 -2.816 -27.880 1.00 96.81 88 ARG A C 1
ATOM 702 O O . ARG A 1 88 ? 7.531 -3.966 -28.252 1.00 96.81 88 ARG A O 1
ATOM 709 N N . ALA A 1 89 ? 8.806 -2.107 -28.252 1.00 94.94 89 ALA A N 1
ATOM 710 C CA . ALA A 1 89 ? 9.842 -2.652 -29.126 1.00 94.94 89 ALA A CA 1
ATOM 711 C C . ALA A 1 89 ? 10.534 -3.867 -28.487 1.00 94.94 89 ALA A C 1
ATOM 713 O O . ALA A 1 89 ? 10.626 -4.913 -29.123 1.00 94.94 89 ALA A O 1
ATOM 714 N N . ALA A 1 90 ? 10.927 -3.758 -27.213 1.00 94.56 90 ALA A N 1
ATOM 715 C CA . ALA A 1 90 ? 11.537 -4.857 -26.470 1.00 94.56 90 ALA A CA 1
ATOM 716 C C . ALA A 1 90 ? 10.580 -6.052 -26.322 1.00 94.56 90 ALA A C 1
ATOM 718 O O . ALA A 1 90 ? 10.963 -7.183 -26.589 1.00 94.56 90 ALA A O 1
ATOM 719 N N . ALA A 1 91 ? 9.314 -5.828 -25.963 1.00 96.00 91 ALA A N 1
ATOM 720 C CA . ALA A 1 91 ? 8.342 -6.916 -25.858 1.00 96.00 91 ALA A CA 1
ATOM 721 C C . ALA A 1 91 ? 8.148 -7.644 -27.200 1.00 96.00 91 ALA A C 1
ATOM 723 O O . ALA A 1 91 ? 8.153 -8.874 -27.232 1.00 96.00 91 ALA A O 1
ATOM 724 N N . SER A 1 92 ? 8.059 -6.895 -28.306 1.00 95.06 92 SER A N 1
ATOM 725 C CA . SER A 1 92 ? 7.936 -7.461 -29.654 1.00 95.06 92 SER A CA 1
ATOM 726 C C . SER A 1 92 ? 9.168 -8.263 -30.074 1.00 95.06 92 SER A C 1
ATOM 728 O O . SER A 1 92 ? 9.013 -9.310 -30.694 1.00 95.06 92 SER A O 1
ATOM 730 N N . GLU A 1 93 ? 10.375 -7.792 -29.752 1.00 93.69 93 GLU A N 1
ATOM 731 C CA . GLU A 1 93 ? 11.634 -8.496 -30.036 1.00 93.69 93 GLU A CA 1
ATOM 732 C C . GLU A 1 93 ? 11.691 -9.860 -29.336 1.00 93.69 93 GLU A C 1
ATOM 734 O O . GLU A 1 93 ? 12.125 -10.847 -29.924 1.00 93.69 93 GLU A O 1
ATOM 739 N N . PHE A 1 94 ? 11.178 -9.933 -28.107 1.00 91.25 94 PHE A N 1
ATOM 740 C CA . PHE A 1 94 ? 11.116 -11.161 -27.314 1.00 91.25 94 PHE A CA 1
ATOM 741 C C . PHE A 1 94 ? 9.861 -12.013 -27.583 1.00 91.25 94 PHE A C 1
ATOM 743 O O . PHE A 1 94 ? 9.654 -13.026 -26.916 1.00 91.25 94 PHE A O 1
ATOM 750 N N . GLY A 1 95 ? 9.022 -11.629 -28.551 1.00 94.75 95 GLY A N 1
ATOM 751 C CA . GLY A 1 95 ? 7.839 -12.396 -28.954 1.00 94.75 95 GLY A CA 1
ATOM 752 C C . GLY A 1 95 ? 6.644 -12.304 -27.998 1.00 94.75 95 GLY A C 1
ATOM 753 O O . GLY A 1 95 ? 5.755 -13.152 -28.057 1.00 94.75 95 GLY A O 1
ATOM 754 N N . TYR A 1 96 ? 6.588 -11.288 -27.132 1.00 95.62 96 TYR A N 1
ATOM 755 C CA . TYR A 1 96 ? 5.490 -11.086 -26.185 1.00 95.62 96 TYR A CA 1
ATOM 756 C C . TYR A 1 96 ? 4.537 -9.975 -26.635 1.00 95.62 96 TYR A C 1
ATOM 758 O O . TYR A 1 96 ? 4.948 -8.867 -26.982 1.00 95.62 96 TYR A O 1
ATOM 766 N N . SER A 1 97 ? 3.233 -10.253 -26.567 1.00 91.56 97 SER A N 1
ATOM 767 C CA . SER A 1 97 ? 2.177 -9.263 -26.801 1.00 91.56 97 SER A CA 1
ATOM 768 C C . SER A 1 97 ? 1.621 -8.770 -25.465 1.00 91.56 97 SER A C 1
ATOM 770 O O . SER A 1 97 ? 1.006 -9.538 -24.726 1.00 91.56 97 SER A O 1
ATOM 772 N N . LEU A 1 98 ? 1.866 -7.496 -25.145 1.00 96.25 98 LEU A N 1
ATOM 773 C CA . LEU A 1 98 ? 1.491 -6.862 -23.876 1.00 96.25 98 LEU A CA 1
ATOM 774 C C . LEU A 1 98 ? 0.696 -5.580 -24.125 1.00 96.25 98 LEU A C 1
ATOM 776 O O . LEU A 1 98 ? 0.890 -4.894 -25.134 1.00 96.25 98 LEU A O 1
ATOM 780 N N . THR A 1 99 ? -0.165 -5.221 -23.174 1.00 98.06 99 THR A N 1
ATOM 781 C CA . THR A 1 99 ? -0.920 -3.966 -23.231 1.00 98.06 99 THR A CA 1
ATOM 782 C C . THR A 1 99 ? -0.117 -2.860 -22.565 1.00 98.06 99 THR A C 1
ATOM 784 O O . THR A 1 99 ? 0.068 -2.878 -21.356 1.00 98.06 99 THR A O 1
ATOM 787 N N . PHE A 1 100 ? 0.326 -1.869 -23.334 1.00 98.25 100 PHE A N 1
ATOM 788 C CA . PHE A 1 100 ? 1.012 -0.687 -22.805 1.00 98.25 100 PHE A CA 1
ATOM 789 C C . PHE A 1 100 ? 0.087 0.531 -22.855 1.00 98.25 100 PHE A C 1
ATOM 791 O O . PHE A 1 100 ? -0.490 0.806 -23.913 1.00 98.25 100 PHE A O 1
ATOM 798 N N . LEU A 1 101 ? -0.034 1.274 -21.756 1.00 98.19 101 LEU A N 1
ATOM 799 C CA . LEU A 1 101 ? -0.905 2.451 -21.652 1.00 98.19 101 LEU A CA 1
ATOM 800 C C . LEU A 1 101 ? -0.157 3.614 -20.992 1.00 98.19 101 LEU A C 1
ATOM 802 O O . LEU A 1 101 ? 0.515 3.429 -19.983 1.00 98.19 101 LEU A O 1
ATOM 806 N N . GLN A 1 102 ? -0.275 4.814 -21.564 1.00 97.75 102 GLN A N 1
ATOM 807 C CA . GLN A 1 102 ? 0.261 6.018 -20.931 1.00 97.75 102 GLN A CA 1
ATOM 808 C C . GLN A 1 102 ? -0.716 6.478 -19.850 1.00 97.75 102 GLN A C 1
ATOM 810 O O . GLN A 1 102 ? -1.831 6.873 -20.179 1.00 97.75 102 GLN A O 1
ATOM 815 N N . MET A 1 103 ? -0.317 6.392 -18.582 1.00 96.88 103 MET A N 1
ATOM 816 C CA . MET A 1 103 ? -1.168 6.730 -17.436 1.00 96.88 103 MET A CA 1
ATOM 817 C C . MET A 1 103 ? -0.335 7.295 -16.286 1.00 96.88 103 MET A C 1
ATOM 819 O O . MET A 1 103 ? 0.849 6.990 -16.146 1.00 96.88 103 MET A O 1
ATOM 823 N N . ASP A 1 104 ? -0.976 8.101 -15.443 1.00 93.31 104 ASP A N 1
ATOM 824 C CA . ASP A 1 104 ? -0.405 8.538 -14.174 1.00 93.31 104 ASP A CA 1
ATOM 825 C C . ASP A 1 104 ? -0.680 7.490 -13.086 1.00 93.31 104 ASP A C 1
ATOM 827 O O . ASP A 1 104 ? -1.822 7.106 -12.853 1.00 93.31 104 ASP A O 1
ATOM 831 N N . ALA A 1 105 ? 0.356 7.052 -12.370 1.00 95.31 105 ALA A N 1
ATOM 832 C CA . ALA A 1 105 ? 0.214 6.103 -11.267 1.00 95.31 105 ALA A CA 1
ATOM 833 C C . ALA A 1 105 ? -0.640 6.641 -10.098 1.00 95.31 105 ALA A C 1
ATOM 835 O O . ALA A 1 105 ? -1.166 5.850 -9.318 1.00 95.31 105 ALA A O 1
ATOM 836 N N . HIS A 1 106 ? -0.799 7.966 -9.962 1.00 92.06 106 HIS A N 1
ATOM 837 C CA . HIS A 1 106 ? -1.645 8.573 -8.921 1.00 92.06 106 HIS A CA 1
ATOM 838 C C . HIS A 1 106 ? -3.153 8.450 -9.216 1.00 92.06 106 HIS A C 1
ATOM 840 O O . HIS A 1 106 ? -3.977 8.640 -8.310 1.00 92.06 106 HIS A O 1
ATOM 846 N N . GLN A 1 107 ? -3.513 8.186 -10.477 1.00 93.19 107 GLN A N 1
ATOM 847 C CA . GLN A 1 107 ? -4.886 8.014 -10.945 1.00 93.19 107 GLN A CA 1
ATOM 848 C C . GLN A 1 107 ? -4.892 7.250 -12.277 1.00 93.19 107 GLN A C 1
ATOM 850 O O . GLN A 1 107 ? -4.607 7.815 -13.332 1.00 93.19 107 GLN A O 1
ATOM 855 N N . MET A 1 108 ? -5.246 5.969 -12.220 1.00 96.06 108 MET A N 1
ATOM 856 C CA . MET A 1 108 ? -5.285 5.074 -13.370 1.00 96.06 108 MET A CA 1
ATOM 857 C C . MET A 1 108 ? -6.729 4.825 -13.815 1.00 96.06 108 MET A C 1
ATOM 859 O O . MET A 1 108 ? -7.607 4.546 -12.995 1.00 96.06 108 MET A O 1
ATOM 863 N N . ASP A 1 109 ? -6.969 4.814 -15.126 1.00 96.62 109 ASP A N 1
ATOM 864 C CA . ASP A 1 109 ? -8.303 4.612 -15.714 1.00 96.62 109 ASP A CA 1
ATOM 865 C C . ASP A 1 109 ? -8.699 3.124 -15.778 1.00 96.62 109 ASP A C 1
ATOM 867 O O . ASP A 1 109 ? -9.106 2.593 -16.812 1.00 96.62 109 ASP A O 1
ATOM 871 N N . PHE A 1 110 ? -8.567 2.425 -14.648 1.00 96.94 110 PHE A N 1
ATOM 872 C CA . PHE A 1 110 ? -9.018 1.046 -14.471 1.00 96.94 110 PHE A CA 1
ATOM 873 C C . PHE A 1 110 ? -10.162 0.970 -13.457 1.00 96.94 110 PHE A C 1
ATOM 875 O O . PHE A 1 110 ? -10.125 1.680 -12.450 1.00 96.94 110 PHE A O 1
ATOM 882 N N . PRO A 1 111 ? -11.145 0.073 -13.635 1.00 95.75 111 PRO A N 1
ATOM 883 C CA . PRO A 1 111 ? -12.106 -0.248 -12.585 1.00 95.75 111 PRO A CA 1
ATOM 884 C C . PRO A 1 111 ? -11.424 -0.795 -11.324 1.00 95.75 111 PRO A C 1
ATOM 886 O O . PRO A 1 111 ? -10.340 -1.386 -11.387 1.00 95.75 111 PRO A O 1
ATOM 889 N N . SER A 1 112 ? -12.068 -0.628 -10.171 1.00 92.94 112 SER A N 1
ATOM 890 C CA . SER A 1 112 ? -11.627 -1.275 -8.930 1.00 92.94 112 SER A CA 1
ATOM 891 C C . SER A 1 112 ? -11.651 -2.801 -9.088 1.00 92.94 112 SER A C 1
ATOM 893 O O . SER A 1 112 ? -12.524 -3.330 -9.772 1.00 92.94 112 SER A O 1
ATOM 895 N N . GLY A 1 113 ? -10.704 -3.518 -8.478 1.00 95.38 113 GLY A N 1
ATOM 896 C CA . GLY A 1 113 ? -10.689 -4.987 -8.540 1.00 95.38 113 GLY A CA 1
ATOM 897 C C . GLY A 1 113 ? -10.376 -5.586 -9.920 1.00 95.38 113 GLY A C 1
ATOM 898 O O . GLY A 1 113 ? -10.885 -6.647 -10.274 1.00 95.38 113 GLY A O 1
ATOM 899 N N . SER A 1 114 ? -9.548 -4.926 -10.728 1.00 97.62 114 SER A N 1
ATOM 900 C CA . SER A 1 114 ? -9.239 -5.363 -12.097 1.00 97.62 114 SER A CA 1
ATOM 901 C C . SER A 1 114 ? -8.118 -6.408 -12.188 1.00 97.62 114 SER A C 1
ATOM 903 O O . SER A 1 114 ? -8.155 -7.269 -13.079 1.00 97.62 114 SER A O 1
ATOM 905 N N . PHE A 1 115 ? -7.132 -6.358 -11.287 1.00 98.50 115 PHE A N 1
ATOM 906 C CA . PHE A 1 115 ? -5.885 -7.126 -11.395 1.00 98.50 115 PHE A CA 1
ATOM 907 C C . PHE A 1 115 ? -5.718 -8.141 -10.265 1.00 98.50 115 PHE A C 1
ATOM 909 O O . PHE A 1 115 ? -6.085 -7.877 -9.123 1.00 98.50 115 PHE A O 1
ATOM 916 N N . ASP A 1 116 ? -5.166 -9.309 -10.606 1.00 98.12 116 ASP A N 1
ATOM 917 C CA . ASP A 1 116 ? -4.787 -10.331 -9.624 1.00 98.12 116 ASP A CA 1
ATOM 918 C C . ASP A 1 116 ? -3.476 -9.930 -8.921 1.00 98.12 116 ASP A C 1
ATOM 920 O O . ASP A 1 116 ? -3.295 -10.198 -7.736 1.00 98.12 116 ASP A O 1
ATOM 924 N N . VAL A 1 117 ? -2.576 -9.266 -9.658 1.00 98.44 117 VAL A N 1
ATOM 925 C CA . VAL A 1 117 ? -1.253 -8.852 -9.182 1.00 98.44 117 VAL A CA 1
ATOM 926 C C . VAL A 1 117 ? -0.929 -7.448 -9.675 1.00 98.44 117 VAL A C 1
ATOM 928 O O . VAL A 1 117 ? -1.135 -7.142 -10.850 1.00 98.44 117 VAL A O 1
ATOM 931 N N . VAL A 1 118 ? -0.363 -6.618 -8.803 1.00 98.69 118 VAL A N 1
ATOM 932 C CA . VAL A 1 118 ? 0.274 -5.350 -9.180 1.00 98.69 118 VAL A CA 1
ATOM 933 C C . VAL A 1 118 ? 1.756 -5.406 -8.820 1.00 98.69 118 VAL A C 1
ATOM 935 O O . VAL A 1 118 ? 2.125 -5.943 -7.777 1.00 98.69 118 VAL A O 1
ATOM 938 N N . ILE A 1 119 ? 2.609 -4.860 -9.681 1.00 98.19 119 ILE A N 1
ATOM 939 C CA . ILE A 1 119 ? 4.061 -4.864 -9.521 1.00 98.19 119 ILE A CA 1
ATOM 940 C C . ILE A 1 119 ? 4.584 -3.441 -9.712 1.00 98.19 119 ILE A C 1
ATOM 942 O O . ILE A 1 119 ? 4.170 -2.751 -10.640 1.00 98.19 119 ILE A O 1
ATOM 946 N N . CYS A 1 120 ? 5.507 -3.021 -8.851 1.00 96.44 120 CYS A N 1
ATOM 947 C CA . CYS A 1 120 ? 6.299 -1.804 -9.007 1.00 96.44 120 CYS A CA 1
ATOM 948 C C . CYS A 1 120 ? 7.782 -2.157 -8.904 1.00 96.44 120 CYS A C 1
ATOM 950 O O . CYS A 1 120 ? 8.183 -2.894 -7.997 1.00 96.44 120 CYS A O 1
ATOM 952 N N . ARG A 1 121 ? 8.621 -1.600 -9.785 1.00 93.25 121 ARG A N 1
ATOM 953 C CA . ARG A 1 121 ? 10.075 -1.739 -9.658 1.00 93.25 121 ARG A CA 1
ATOM 954 C C . ARG A 1 121 ? 10.821 -0.444 -9.961 1.00 93.25 121 ARG A C 1
ATOM 956 O O . ARG A 1 121 ? 10.908 -0.039 -11.113 1.00 93.25 121 ARG A O 1
ATOM 963 N N . ASN A 1 122 ? 11.491 0.109 -8.947 1.00 90.12 122 ASN A N 1
ATOM 964 C CA . ASN A 1 122 ? 12.199 1.396 -9.000 1.00 90.12 122 ASN A CA 1
ATOM 965 C C . ASN A 1 122 ? 11.295 2.559 -9.446 1.00 90.12 122 ASN A C 1
ATOM 967 O O . ASN A 1 122 ? 11.741 3.434 -10.189 1.00 90.12 122 ASN A O 1
ATOM 971 N N . THR A 1 123 ? 10.043 2.555 -8.987 1.00 91.38 123 THR A N 1
ATOM 972 C CA . THR A 1 123 ? 9.018 3.538 -9.371 1.00 91.38 123 THR A CA 1
ATOM 973 C C . THR A 1 123 ? 8.704 4.494 -8.222 1.00 91.38 123 THR A C 1
ATOM 975 O O . THR A 1 123 ? 8.679 5.710 -8.416 1.00 91.38 123 THR A O 1
ATOM 978 N N . ILE A 1 124 ? 8.487 3.961 -7.013 1.00 92.69 124 ILE A N 1
ATOM 979 C CA . ILE A 1 124 ? 7.884 4.689 -5.887 1.00 92.69 124 ILE A CA 1
ATOM 980 C C . ILE A 1 124 ? 8.761 5.856 -5.423 1.00 92.69 124 ILE A C 1
ATOM 982 O O . ILE A 1 124 ? 8.250 6.897 -5.026 1.00 92.69 124 ILE A O 1
ATOM 986 N N . TRP A 1 125 ? 10.083 5.741 -5.527 1.00 86.38 125 TRP A N 1
ATOM 987 C CA . TRP A 1 125 ? 10.991 6.834 -5.163 1.00 86.38 125 TRP A CA 1
ATOM 988 C C . TRP A 1 125 ? 10.877 8.097 -6.043 1.00 86.38 125 TRP A C 1
ATOM 990 O O . TRP A 1 125 ? 11.411 9.137 -5.666 1.00 86.38 125 TRP A O 1
ATOM 1000 N N . THR A 1 126 ? 10.202 8.028 -7.198 1.00 84.88 126 THR A N 1
ATOM 1001 C CA . THR A 1 126 ? 10.075 9.163 -8.137 1.00 84.88 126 THR A CA 1
ATOM 1002 C C . THR A 1 126 ? 8.694 9.799 -8.203 1.00 84.88 126 THR A C 1
ATOM 1004 O O . THR A 1 126 ? 8.521 10.788 -8.913 1.00 84.88 126 THR A O 1
ATOM 1007 N N . VAL A 1 127 ? 7.700 9.252 -7.502 1.00 86.81 127 VAL A N 1
ATOM 1008 C CA . VAL A 1 127 ? 6.323 9.759 -7.576 1.00 86.81 127 VAL A CA 1
ATOM 1009 C C . VAL A 1 127 ? 6.091 10.902 -6.583 1.00 86.81 127 VAL A C 1
ATOM 1011 O O 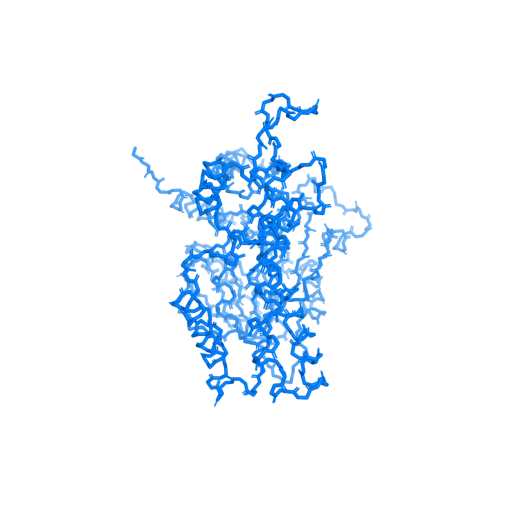. VAL A 1 127 ? 6.722 10.969 -5.530 1.00 86.81 127 VAL A O 1
ATOM 1014 N N . LEU A 1 128 ? 5.169 11.808 -6.924 1.00 84.56 128 LEU A N 1
ATOM 1015 C CA . LEU A 1 128 ? 4.859 13.002 -6.129 1.00 84.56 128 LEU A CA 1
ATOM 1016 C C . LEU A 1 128 ? 4.214 12.663 -4.783 1.00 84.56 128 LEU A C 1
ATOM 1018 O O . LEU A 1 128 ? 4.590 13.224 -3.757 1.00 84.56 128 LEU A O 1
ATOM 1022 N N . ASP A 1 129 ? 3.258 11.736 -4.797 1.00 85.62 129 ASP A N 1
ATOM 1023 C CA . ASP A 1 129 ? 2.543 11.261 -3.618 1.00 85.62 129 ASP A CA 1
ATOM 1024 C C . ASP A 1 129 ? 2.533 9.720 -3.603 1.00 85.62 129 ASP A C 1
ATOM 1026 O O . ASP A 1 129 ? 1.622 9.078 -4.142 1.00 85.62 129 ASP A O 1
ATOM 1030 N N . PRO A 1 130 ? 3.553 9.101 -2.979 1.00 90.44 130 PRO A N 1
ATOM 1031 C CA . PRO A 1 130 ? 3.651 7.648 -2.855 1.00 90.44 130 PRO A CA 1
ATOM 1032 C C . PRO A 1 130 ? 2.447 7.014 -2.149 1.00 90.44 130 PRO A C 1
ATOM 1034 O O . PRO A 1 130 ? 2.028 5.914 -2.510 1.00 90.44 130 PRO A O 1
ATOM 1037 N N . ARG A 1 131 ? 1.837 7.714 -1.180 1.00 88.94 131 ARG A N 1
ATOM 1038 C CA . ARG A 1 131 ? 0.648 7.221 -0.473 1.00 88.94 131 ARG A CA 1
ATOM 1039 C C . ARG A 1 131 ? -0.547 7.153 -1.420 1.00 88.94 131 ARG A C 1
ATOM 1041 O O . ARG A 1 131 ? -1.266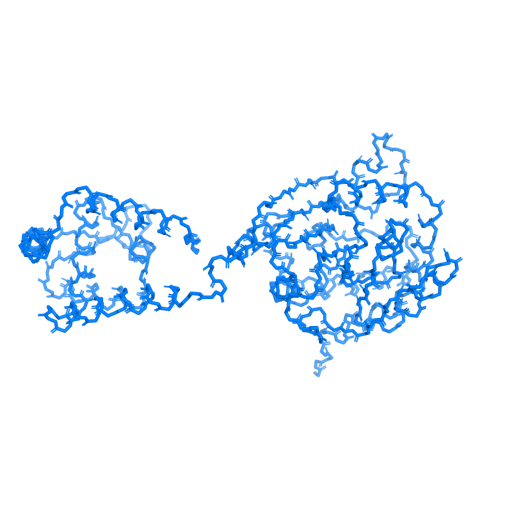 6.155 -1.407 1.00 88.94 131 ARG A O 1
ATOM 1048 N N . ARG A 1 132 ? -0.743 8.168 -2.266 1.00 89.56 132 ARG A N 1
ATOM 1049 C CA . ARG A 1 132 ? -1.791 8.161 -3.296 1.00 89.56 132 ARG A CA 1
ATOM 1050 C C . ARG A 1 132 ? -1.592 7.032 -4.306 1.00 89.56 132 ARG A C 1
ATOM 1052 O O . ARG A 1 132 ? -2.571 6.384 -4.664 1.00 89.56 132 ARG A O 1
ATOM 1059 N N . VAL A 1 133 ? -0.353 6.754 -4.714 1.00 95.56 133 VAL A N 1
ATOM 1060 C CA . VAL A 1 133 ? -0.046 5.605 -5.584 1.00 95.56 133 VAL A CA 1
ATOM 1061 C C . VAL A 1 133 ? -0.392 4.283 -4.891 1.00 95.56 133 VAL A C 1
ATOM 1063 O O . VAL A 1 133 ? -1.064 3.447 -5.489 1.00 95.56 133 VAL A O 1
ATOM 1066 N N . TYR A 1 134 ? -0.039 4.100 -3.614 1.00 97.06 134 TYR A N 1
ATOM 1067 C CA . TYR A 1 134 ? -0.433 2.900 -2.863 1.00 97.06 134 TYR A CA 1
ATOM 1068 C C . TYR A 1 134 ? -1.955 2.751 -2.709 1.00 97.06 134 TYR A C 1
ATOM 1070 O O . TYR A 1 134 ? -2.465 1.636 -2.822 1.00 97.06 134 TYR A O 1
ATOM 1078 N N . MET A 1 135 ? -2.698 3.849 -2.520 1.00 93.25 135 MET A N 1
ATOM 1079 C CA . MET A 1 135 ? -4.169 3.825 -2.526 1.00 93.25 135 MET A CA 1
ATOM 1080 C C . MET A 1 135 ? -4.728 3.365 -3.874 1.00 93.25 135 MET A C 1
ATOM 1082 O O . MET A 1 135 ? -5.668 2.572 -3.921 1.00 93.25 135 MET A O 1
ATOM 1086 N N . GLU A 1 136 ? -4.151 3.848 -4.971 1.00 97.31 136 GLU A N 1
ATOM 1087 C CA . GLU A 1 136 ? -4.588 3.486 -6.315 1.00 97.31 136 GLU A CA 1
ATOM 1088 C C . GLU A 1 136 ? -4.276 2.017 -6.636 1.00 97.31 136 GLU A C 1
ATOM 1090 O O . GLU A 1 136 ? -5.125 1.306 -7.174 1.00 97.31 136 GLU A O 1
ATOM 1095 N N . ILE A 1 137 ? -3.110 1.522 -6.209 1.00 98.50 137 ILE A N 1
ATOM 1096 C CA . ILE A 1 137 ? -2.735 0.102 -6.276 1.00 98.50 137 ILE A CA 1
ATOM 1097 C C . ILE A 1 137 ? -3.730 -0.758 -5.485 1.00 98.50 137 ILE A C 1
ATOM 1099 O O . ILE A 1 137 ? -4.243 -1.749 -6.009 1.00 98.50 137 ILE A O 1
ATOM 1103 N N . PHE A 1 138 ? -4.062 -0.362 -4.252 1.00 96.88 138 PHE A N 1
ATOM 1104 C CA . PHE A 1 138 ? -5.062 -1.057 -3.439 1.00 96.88 138 PHE A CA 1
ATOM 1105 C C . PHE A 1 138 ? -6.432 -1.086 -4.130 1.00 96.88 138 PHE A C 1
ATOM 1107 O O . PHE A 1 138 ? -7.122 -2.107 -4.121 1.00 96.88 138 PHE A O 1
ATOM 1114 N N . ARG A 1 139 ? -6.841 0.014 -4.770 1.00 96.94 139 ARG A N 1
ATOM 1115 C CA . ARG A 1 139 ? -8.120 0.114 -5.483 1.00 96.94 139 ARG A CA 1
ATOM 1116 C C . ARG A 1 139 ? -8.201 -0.859 -6.662 1.00 96.94 139 ARG A C 1
ATOM 1118 O O . ARG A 1 139 ? -9.196 -1.576 -6.789 1.00 96.94 139 ARG A O 1
ATOM 1125 N N . VAL A 1 140 ? -7.178 -0.895 -7.517 1.00 98.25 140 VAL A N 1
ATOM 1126 C CA . VAL A 1 140 ? -7.187 -1.711 -8.747 1.00 98.25 140 VAL A CA 1
ATOM 1127 C C . VAL A 1 140 ? -6.929 -3.198 -8.496 1.00 98.25 140 VAL A C 1
ATOM 1129 O O . VAL A 1 140 ? -7.274 -4.018 -9.348 1.00 98.25 140 VAL A O 1
ATOM 1132 N N . LEU A 1 141 ? -6.377 -3.566 -7.337 1.00 98.06 141 LEU A N 1
ATOM 1133 C CA . LEU A 1 141 ? -6.266 -4.961 -6.917 1.00 98.06 141 LEU A CA 1
ATOM 1134 C C . LEU A 1 141 ? -7.628 -5.572 -6.598 1.00 98.06 141 LEU A C 1
ATOM 1136 O O . LEU A 1 141 ? -8.470 -4.964 -5.926 1.00 98.06 141 LEU A O 1
ATOM 1140 N N . LYS A 1 142 ? -7.827 -6.812 -7.045 1.00 95.69 142 LYS A N 1
ATOM 1141 C CA . LYS A 1 142 ? -8.925 -7.668 -6.583 1.00 95.69 142 LYS A CA 1
ATOM 1142 C C . LYS A 1 142 ? -8.803 -7.944 -5.083 1.00 95.69 142 LYS A C 1
ATOM 1144 O O . LYS A 1 142 ? -7.681 -7.964 -4.574 1.00 95.69 142 LYS A O 1
ATOM 1149 N N . PRO A 1 143 ? -9.916 -8.196 -4.376 1.00 92.50 143 PRO A N 1
ATOM 1150 C CA . PRO A 1 143 ? -9.851 -8.859 -3.077 1.00 92.50 143 PRO A CA 1
ATOM 1151 C C . PRO A 1 143 ? -9.023 -10.150 -3.183 1.00 92.50 143 PRO A C 1
ATOM 1153 O O . PRO A 1 143 ? -9.163 -10.894 -4.154 1.00 92.50 143 PRO A O 1
ATOM 1156 N N . GLY A 1 144 ? -8.100 -10.370 -2.247 1.00 93.00 144 GLY A N 1
ATOM 1157 C CA . GLY A 1 144 ? -7.136 -11.478 -2.291 1.00 93.00 144 GLY A CA 1
ATOM 1158 C C . GLY A 1 144 ? -5.979 -11.305 -3.289 1.00 93.00 144 GLY A C 1
ATOM 1159 O O . GLY A 1 144 ? -5.091 -12.152 -3.340 1.00 93.00 144 GLY A O 1
ATOM 1160 N N . GLY A 1 145 ? -5.956 -10.230 -4.085 1.00 96.12 145 GLY A N 1
ATOM 1161 C CA . GLY A 1 145 ? -4.853 -9.923 -4.997 1.00 96.12 145 GLY A CA 1
ATOM 1162 C C . GLY A 1 145 ? -3.602 -9.436 -4.262 1.00 96.12 145 GLY A C 1
ATOM 1163 O O . GLY A 1 145 ? -3.691 -8.896 -3.158 1.00 96.12 145 GLY A O 1
ATOM 1164 N N . CYS A 1 146 ? -2.426 -9.586 -4.875 1.00 97.31 146 CYS A N 1
ATOM 1165 C CA . CYS A 1 146 ? -1.154 -9.245 -4.234 1.00 97.31 146 CYS A CA 1
ATOM 1166 C C . CYS A 1 146 ? -0.418 -8.078 -4.904 1.00 97.31 146 CYS A C 1
ATOM 1168 O O . CYS A 1 146 ? -0.499 -7.856 -6.113 1.00 97.31 146 CYS A O 1
ATOM 1170 N N . PHE A 1 147 ? 0.329 -7.329 -4.100 1.00 98.44 147 PHE A N 1
ATOM 1171 C CA . PHE A 1 147 ? 1.216 -6.262 -4.537 1.00 98.44 147 PHE A CA 1
ATOM 1172 C C . PHE A 1 147 ? 2.669 -6.648 -4.262 1.00 98.44 147 PHE A C 1
ATOM 1174 O O . PHE A 1 147 ? 3.014 -7.040 -3.146 1.00 98.44 147 PHE A O 1
ATOM 1181 N N . PHE A 1 148 ? 3.519 -6.502 -5.277 1.00 98.06 148 PHE A N 1
ATOM 1182 C CA . PHE A 1 148 ? 4.965 -6.645 -5.158 1.00 98.06 148 PHE A CA 1
ATOM 1183 C C . PHE A 1 148 ? 5.663 -5.324 -5.494 1.00 98.06 148 PHE A C 1
ATOM 1185 O O . PHE A 1 148 ? 5.578 -4.832 -6.618 1.00 98.06 148 PHE A O 1
ATOM 1192 N N . ASN A 1 149 ? 6.403 -4.768 -4.539 1.00 97.25 149 ASN A N 1
ATOM 1193 C CA . ASN A 1 149 ? 7.260 -3.603 -4.747 1.00 97.25 149 ASN A CA 1
ATOM 1194 C C . ASN A 1 149 ? 8.730 -4.010 -4.639 1.00 97.25 149 ASN A C 1
ATOM 1196 O O . ASN A 1 149 ? 9.104 -4.659 -3.668 1.00 97.25 149 ASN A O 1
ATOM 1200 N N . CYS A 1 150 ? 9.576 -3.585 -5.573 1.00 94.44 150 CYS A N 1
ATOM 1201 C CA . CYS A 1 150 ? 11.030 -3.667 -5.446 1.00 94.44 150 CYS A CA 1
ATOM 1202 C C . CYS A 1 150 ? 11.657 -2.301 -5.701 1.00 94.44 150 CYS A C 1
ATOM 1204 O O . CYS A 1 150 ? 11.578 -1.766 -6.804 1.00 94.44 150 CYS A O 1
ATOM 1206 N N . ASP A 1 151 ? 12.343 -1.748 -4.714 1.00 92.25 151 ASP A N 1
ATOM 1207 C CA . ASP A 1 151 ? 12.828 -0.370 -4.776 1.00 92.25 151 ASP A CA 1
ATOM 1208 C C . ASP A 1 151 ? 14.018 -0.200 -3.800 1.00 92.25 151 ASP A C 1
ATOM 1210 O O . ASP A 1 151 ? 14.425 -1.163 -3.148 1.00 92.25 151 ASP A O 1
ATOM 1214 N N . ALA A 1 152 ? 14.619 0.984 -3.710 1.00 88.19 152 ALA A N 1
ATOM 1215 C CA . ALA A 1 152 ? 15.674 1.314 -2.746 1.00 88.19 152 ALA A CA 1
ATOM 1216 C C . ALA A 1 152 ? 15.404 2.661 -2.066 1.00 88.19 152 ALA A C 1
ATOM 1218 O O . ALA A 1 152 ? 14.569 3.448 -2.515 1.00 88.19 152 ALA A O 1
ATOM 1219 N N . ASP A 1 153 ? 16.132 2.945 -0.985 1.00 85.88 153 ASP A N 1
ATOM 1220 C CA . ASP A 1 153 ? 16.089 4.241 -0.297 1.00 85.88 153 ASP A CA 1
ATOM 1221 C C . ASP A 1 153 ? 16.881 5.318 -1.072 1.00 85.88 153 ASP A C 1
ATOM 1223 O O . ASP A 1 153 ? 17.876 5.878 -0.614 1.00 85.88 153 ASP A O 1
ATOM 1227 N N . TYR A 1 154 ? 16.435 5.594 -2.302 1.00 77.62 154 TYR A N 1
ATOM 1228 C CA . TYR A 1 154 ? 17.012 6.620 -3.177 1.00 77.62 154 TYR A CA 1
ATOM 1229 C C . TYR A 1 154 ? 16.832 8.048 -2.637 1.00 77.62 154 TYR A C 1
ATOM 1231 O O . TYR A 1 154 ? 17.448 8.974 -3.161 1.00 77.62 154 TYR A O 1
ATOM 1239 N N . GLY A 1 155 ? 15.972 8.233 -1.629 1.00 68.75 155 GLY A N 1
ATOM 1240 C CA . GLY A 1 155 ? 15.707 9.523 -1.001 1.00 68.75 155 GLY A CA 1
ATOM 1241 C C . GLY A 1 155 ? 16.804 9.942 -0.022 1.00 68.75 155 GLY A C 1
ATOM 1242 O O . GLY A 1 155 ? 17.202 11.105 -0.007 1.00 68.75 155 GLY A O 1
ATOM 1243 N N . ARG A 1 156 ? 17.335 8.994 0.762 1.00 66.31 156 ARG A N 1
ATOM 1244 C CA . ARG A 1 156 ? 18.445 9.252 1.691 1.00 66.31 156 ARG A CA 1
ATOM 1245 C C . ARG A 1 156 ? 19.812 9.201 1.009 1.00 66.31 156 ARG A C 1
ATOM 1247 O O . ARG A 1 156 ? 20.684 10.007 1.334 1.00 66.31 156 ARG A O 1
ATOM 1254 N N . ASP A 1 157 ? 19.998 8.279 0.068 1.00 62.44 157 ASP A N 1
ATOM 1255 C CA . ASP A 1 157 ? 21.300 8.043 -0.545 1.00 62.44 157 ASP A CA 1
ATOM 1256 C C . ASP A 1 157 ? 21.339 8.517 -2.007 1.00 62.44 157 ASP A C 1
ATOM 1258 O O . ASP A 1 157 ? 20.760 7.912 -2.912 1.00 62.44 157 ASP A O 1
ATOM 1262 N N . ALA A 1 158 ? 22.097 9.584 -2.280 1.00 55.94 158 ALA A N 1
ATOM 1263 C CA . ALA A 1 158 ? 22.256 10.085 -3.641 1.00 55.94 158 ALA A CA 1
ATOM 1264 C C . ALA A 1 158 ? 22.897 9.028 -4.569 1.00 55.94 158 ALA A C 1
ATOM 1266 O O . ALA A 1 158 ? 23.918 8.414 -4.250 1.00 55.94 158 ALA A O 1
ATOM 1267 N N . PHE A 1 159 ? 22.300 8.827 -5.745 1.00 57.12 159 PHE A N 1
ATOM 1268 C CA . PHE A 1 159 ? 22.835 8.068 -6.877 1.00 57.12 159 PHE A CA 1
ATOM 1269 C C . PHE A 1 159 ? 24.231 8.598 -7.235 1.00 57.12 159 PHE A C 1
ATOM 1271 O O . PHE A 1 159 ? 24.364 9.771 -7.589 1.00 57.12 159 PHE A O 1
ATOM 1278 N N . LYS A 1 160 ? 25.267 7.757 -7.127 1.00 52.56 160 LYS A N 1
ATOM 1279 C CA . LYS A 1 160 ? 26.669 8.187 -7.280 1.00 52.56 160 LYS A CA 1
ATOM 1280 C C . LYS A 1 160 ? 27.135 8.274 -8.739 1.00 52.56 160 LYS A C 1
ATOM 1282 O O . LYS A 1 160 ? 28.129 8.950 -9.000 1.00 52.56 160 LYS A O 1
ATOM 1287 N N . GLY A 1 161 ? 26.407 7.674 -9.687 1.00 50.41 161 GLY A N 1
ATOM 1288 C CA . GLY A 1 161 ? 26.641 7.831 -11.129 1.00 50.41 161 GLY A CA 1
ATOM 1289 C C . GLY A 1 161 ? 28.056 7.430 -11.558 1.00 50.41 161 GLY A C 1
ATOM 1290 O O . GLY A 1 161 ? 28.679 8.096 -12.394 1.00 50.41 161 GLY A O 1
ATOM 1291 N N . LEU A 1 162 ? 28.613 6.395 -10.934 1.00 42.75 162 LEU A N 1
ATOM 1292 C CA . LEU A 1 162 ? 29.968 5.932 -11.192 1.00 42.75 162 LEU A CA 1
ATOM 1293 C C . LEU A 1 162 ? 30.039 5.273 -12.576 1.00 42.75 162 LEU A C 1
ATOM 1295 O O . LEU A 1 162 ? 29.506 4.193 -12.804 1.00 42.75 162 LEU A O 1
ATOM 1299 N N . GLY A 1 163 ? 30.734 5.941 -13.503 1.00 48.53 163 GLY A N 1
ATOM 1300 C CA . GLY A 1 163 ? 30.851 5.528 -14.908 1.00 48.53 163 GLY A CA 1
ATOM 1301 C C . GLY A 1 163 ? 29.904 6.255 -15.869 1.00 48.53 163 GLY A C 1
ATOM 1302 O O . GLY A 1 163 ? 29.947 5.981 -17.063 1.00 48.53 163 GLY A O 1
ATOM 1303 N N . ALA A 1 164 ? 29.097 7.195 -15.369 1.00 59.66 164 ALA A N 1
ATOM 1304 C CA . ALA A 1 164 ? 28.190 8.003 -16.178 1.00 59.66 164 ALA A CA 1
ATOM 1305 C C . ALA A 1 164 ? 28.924 9.088 -16.987 1.00 59.66 164 ALA A C 1
ATOM 1307 O O . ALA A 1 164 ? 29.909 9.676 -16.515 1.00 59.66 164 ALA A O 1
ATOM 1308 N N . THR A 1 165 ? 28.427 9.382 -18.190 1.00 66.38 165 THR A N 1
ATOM 1309 C CA . THR A 1 165 ? 28.900 10.509 -19.011 1.00 66.38 165 THR A CA 1
ATOM 1310 C C . THR A 1 165 ? 28.605 11.855 -18.323 1.00 66.38 165 THR A C 1
ATOM 1312 O O . THR A 1 165 ? 27.778 11.914 -17.410 1.00 66.38 165 THR A O 1
ATOM 1315 N N . PRO A 1 166 ? 29.265 12.966 -18.709 1.00 68.50 166 PRO A N 1
ATOM 1316 C CA . PRO A 1 166 ? 28.953 14.290 -18.161 1.00 68.50 166 PRO A CA 1
ATOM 1317 C C . PRO A 1 166 ? 27.469 14.670 -18.283 1.00 68.50 166 PRO A C 1
ATOM 1319 O O . PRO A 1 166 ? 26.896 15.185 -17.324 1.00 68.50 166 PRO A O 1
ATOM 1322 N N . ASP A 1 167 ? 26.835 14.335 -19.409 1.00 66.94 167 ASP A N 1
ATOM 1323 C CA . ASP A 1 167 ? 25.410 14.593 -19.645 1.00 66.94 167 ASP A CA 1
ATOM 1324 C C . ASP A 1 167 ? 24.522 13.746 -18.723 1.00 66.94 167 ASP A C 1
ATOM 1326 O O . ASP A 1 167 ? 23.558 14.242 -18.141 1.00 66.94 167 ASP A O 1
ATOM 1330 N N . GLU A 1 168 ? 24.877 12.476 -18.504 1.00 67.62 168 GLU A N 1
ATOM 1331 C CA . GLU A 1 168 ? 24.178 11.607 -17.552 1.00 67.62 168 GLU A CA 1
ATOM 1332 C C . GLU A 1 168 ? 24.337 12.095 -16.108 1.00 67.62 168 GLU A C 1
ATOM 1334 O O . GLU A 1 168 ? 23.380 12.054 -15.337 1.00 67.62 168 GLU A O 1
ATOM 1339 N N . LYS A 1 169 ? 25.511 12.621 -15.739 1.00 71.19 169 LYS A N 1
ATOM 1340 C CA . LYS A 1 169 ? 25.733 13.229 -14.419 1.00 71.19 169 LYS A CA 1
ATOM 1341 C C . LYS A 1 169 ? 24.893 14.488 -14.218 1.00 71.19 169 LYS A C 1
ATOM 1343 O O . LYS A 1 169 ? 24.347 14.664 -13.132 1.00 71.19 169 LYS A O 1
ATOM 1348 N N . ALA A 1 170 ? 24.766 15.338 -15.239 1.00 70.12 170 ALA A N 1
ATOM 1349 C CA . ALA A 1 170 ? 23.903 16.517 -15.187 1.00 70.12 170 ALA A CA 1
ATOM 1350 C C . ALA A 1 170 ? 22.425 16.122 -15.027 1.00 70.12 170 ALA A C 1
ATOM 1352 O O . ALA A 1 170 ? 21.734 16.661 -14.164 1.00 70.12 170 ALA A O 1
ATOM 1353 N N . LEU A 1 171 ? 21.973 15.108 -15.773 1.00 72.12 171 LEU A N 1
ATOM 1354 C CA . LEU A 1 171 ? 20.637 14.530 -15.619 1.00 72.12 171 LEU A CA 1
ATOM 1355 C C . LEU A 1 171 ? 20.425 13.956 -14.212 1.00 72.12 171 LEU A C 1
ATOM 1357 O O . LEU A 1 171 ? 19.380 14.185 -13.609 1.00 72.12 171 LEU A O 1
ATOM 1361 N N . PHE A 1 172 ? 21.403 13.246 -13.644 1.00 72.38 172 PHE A N 1
ATOM 1362 C CA . PHE A 1 172 ? 21.297 12.733 -12.274 1.00 72.38 172 PHE A CA 1
ATOM 1363 C C . PHE A 1 172 ? 21.248 13.853 -11.238 1.00 72.38 172 PHE A C 1
ATOM 1365 O O . PHE A 1 172 ? 20.490 13.744 -10.280 1.00 72.38 172 PHE A O 1
ATOM 1372 N N . ALA A 1 173 ? 22.009 14.932 -11.425 1.00 73.00 173 ALA A N 1
ATOM 1373 C CA . ALA A 1 173 ? 21.949 16.094 -10.546 1.00 73.00 173 ALA A CA 1
ATOM 1374 C C . ALA A 1 173 ? 20.568 16.765 -10.593 1.00 73.00 173 ALA A C 1
ATOM 1376 O O . ALA A 1 173 ? 20.020 17.105 -9.545 1.00 73.00 173 ALA A O 1
ATOM 1377 N N . GLU A 1 174 ? 19.969 16.896 -11.781 1.00 73.88 174 GLU A N 1
ATOM 1378 C CA . GLU A 1 174 ? 18.598 17.394 -11.906 1.00 73.88 174 GLU A CA 1
ATOM 1379 C C . GLU A 1 174 ? 17.582 16.438 -11.265 1.00 73.88 174 GLU A C 1
ATOM 1381 O O . GLU A 1 174 ? 16.699 16.893 -10.537 1.00 73.88 174 GLU A O 1
ATOM 1386 N N . CYS A 1 175 ? 17.748 15.126 -11.472 1.00 74.12 175 CYS A N 1
ATOM 1387 C CA . CYS A 1 175 ? 16.965 14.085 -10.812 1.00 74.12 175 CYS A CA 1
ATOM 1388 C C . CYS A 1 175 ? 16.962 14.263 -9.298 1.00 74.12 175 CYS A C 1
ATOM 1390 O O . CYS A 1 175 ? 15.902 14.381 -8.693 1.00 74.12 175 CYS A O 1
ATOM 1392 N N . HIS A 1 176 ? 18.153 14.365 -8.711 1.00 75.69 176 HIS A N 1
ATOM 1393 C CA . HIS A 1 176 ? 18.335 14.595 -7.281 1.00 75.69 176 HIS A CA 1
ATOM 1394 C C . HIS A 1 176 ? 17.701 15.892 -6.805 1.00 75.69 176 HIS A C 1
ATOM 1396 O O . HIS A 1 176 ? 17.089 15.922 -5.738 1.00 75.69 176 HIS A O 1
ATOM 1402 N N . ALA A 1 177 ? 17.810 16.962 -7.592 1.00 74.25 177 ALA A N 1
ATOM 1403 C CA . ALA A 1 177 ? 17.250 18.251 -7.225 1.00 74.25 177 ALA A CA 1
ATOM 1404 C C . ALA A 1 177 ? 15.730 18.173 -7.030 1.00 74.25 177 ALA A C 1
ATOM 1406 O O . ALA A 1 177 ? 15.234 18.699 -6.038 1.00 74.25 177 ALA A O 1
ATOM 1407 N N . TYR A 1 178 ? 14.985 17.489 -7.908 1.00 73.06 178 TYR A N 1
ATOM 1408 C CA . TYR A 1 178 ? 13.542 17.341 -7.700 1.00 73.06 178 TYR A CA 1
ATOM 1409 C C . TYR A 1 178 ? 13.179 16.201 -6.744 1.00 73.06 178 TYR A C 1
ATOM 1411 O O . TYR A 1 178 ? 12.232 16.366 -5.978 1.00 73.06 178 TYR A O 1
ATOM 1419 N N . THR A 1 179 ? 13.909 15.077 -6.718 1.00 74.00 179 THR A N 1
ATOM 1420 C CA . THR A 1 179 ? 13.589 13.987 -5.779 1.00 74.00 179 THR A CA 1
ATOM 1421 C C . THR A 1 179 ? 13.836 14.385 -4.332 1.00 74.00 179 THR A C 1
ATOM 1423 O O . THR A 1 179 ? 13.090 13.956 -3.456 1.00 74.00 179 THR A O 1
ATOM 1426 N N . SER A 1 180 ? 14.792 15.282 -4.069 1.00 78.19 180 SER A N 1
ATOM 1427 C CA . SER A 1 180 ? 15.007 15.851 -2.731 1.00 78.19 180 SER A CA 1
ATOM 1428 C C . SER A 1 180 ? 13.798 16.623 -2.187 1.00 78.19 180 SER A C 1
ATOM 1430 O O . SER A 1 180 ? 13.677 16.770 -0.977 1.00 78.19 180 SER A O 1
ATOM 1432 N N . LEU A 1 181 ? 12.883 17.067 -3.058 1.00 79.19 181 LEU A N 1
ATOM 1433 C CA . LEU A 1 181 ? 11.643 17.752 -2.680 1.00 79.19 181 LEU A CA 1
ATOM 1434 C C . LEU A 1 181 ? 10.476 16.784 -2.424 1.00 79.19 181 LEU A C 1
ATOM 1436 O O . LEU A 1 181 ? 9.417 17.212 -1.967 1.00 79.19 181 LEU A O 1
ATOM 1440 N N . LEU A 1 182 ? 10.633 15.497 -2.746 1.00 80.94 182 LEU A N 1
ATOM 1441 C CA . LEU A 1 182 ? 9.568 14.506 -2.617 1.00 80.94 182 LEU A CA 1
ATOM 1442 C C . LEU A 1 182 ? 9.446 14.001 -1.172 1.00 80.94 182 LEU A C 1
ATOM 1444 O O . LEU A 1 182 ? 10.468 13.814 -0.506 1.00 80.94 182 LEU A O 1
ATOM 1448 N N . PRO A 1 183 ? 8.226 13.669 -0.697 1.00 80.00 183 PRO A N 1
ATOM 1449 C CA . PRO A 1 183 ? 8.005 13.148 0.658 1.00 80.00 183 PRO A CA 1
ATOM 1450 C C . PRO A 1 183 ? 8.875 11.933 1.000 1.00 80.00 183 PRO A C 1
ATOM 1452 O O . PRO A 1 183 ? 9.298 11.761 2.141 1.00 80.00 183 PRO A O 1
ATOM 1455 N N . ILE A 1 184 ? 9.176 11.113 -0.010 1.00 81.00 184 ILE A N 1
ATOM 1456 C CA . ILE A 1 184 ? 9.947 9.877 0.123 1.00 81.00 184 ILE A CA 1
ATOM 1457 C C . ILE A 1 184 ? 11.399 10.111 0.578 1.00 81.00 184 ILE A C 1
ATOM 1459 O O . ILE A 1 184 ? 12.015 9.199 1.118 1.00 81.00 184 ILE A O 1
ATOM 1463 N N . SER A 1 185 ? 11.927 11.327 0.402 1.00 81.81 185 SER A N 1
ATOM 1464 C CA . SER A 1 185 ? 13.278 11.724 0.828 1.00 81.81 185 SER A CA 1
ATOM 1465 C C . SER A 1 185 ? 13.373 12.077 2.314 1.00 81.81 185 SER A C 1
ATOM 1467 O O . SER A 1 185 ? 14.469 12.234 2.847 1.00 81.81 185 SER A O 1
ATOM 1469 N N . TYR A 1 186 ? 12.233 12.171 3.005 1.00 83.12 186 TYR A N 1
ATOM 1470 C CA . TYR A 1 186 ? 12.147 12.551 4.419 1.00 83.12 186 TYR A CA 1
ATOM 1471 C C . TYR A 1 186 ? 11.675 11.409 5.325 1.00 83.12 186 TYR A C 1
ATOM 1473 O O . TYR A 1 186 ? 11.356 11.627 6.494 1.00 83.12 186 TYR A O 1
ATOM 1481 N N . VAL A 1 187 ? 11.627 10.185 4.800 1.00 85.12 187 VAL A N 1
ATOM 1482 C CA . VAL A 1 187 ? 11.187 8.985 5.518 1.00 85.12 187 VAL A CA 1
ATOM 1483 C C . VAL A 1 187 ? 12.251 7.895 5.424 1.00 85.12 187 VAL A C 1
ATOM 1485 O O . VAL A 1 187 ? 13.138 7.956 4.581 1.00 85.12 187 VAL A O 1
ATOM 1488 N N . GLN A 1 188 ? 12.191 6.903 6.311 1.00 89.06 188 GLN A N 1
ATOM 1489 C CA . GLN A 1 188 ? 13.111 5.765 6.284 1.00 89.06 188 GLN A CA 1
ATOM 1490 C C . GLN A 1 188 ? 12.483 4.599 5.521 1.00 89.06 188 GLN A C 1
ATOM 1492 O O . GLN A 1 188 ? 11.374 4.174 5.861 1.00 89.06 188 GLN A O 1
ATOM 1497 N N . ARG A 1 189 ? 13.185 4.063 4.518 1.00 91.06 189 ARG A N 1
ATOM 1498 C CA . ARG A 1 189 ? 12.678 2.956 3.699 1.00 91.06 189 ARG A CA 1
ATOM 1499 C C . ARG A 1 189 ? 13.506 1.685 3.878 1.00 91.06 189 ARG A C 1
ATOM 1501 O O . ARG A 1 189 ? 14.734 1.763 3.899 1.00 91.06 189 ARG A O 1
ATOM 1508 N N . PRO A 1 190 ? 12.863 0.502 3.968 1.00 94.19 190 PRO A N 1
ATOM 1509 C CA . PRO A 1 190 ? 11.449 0.209 3.674 1.00 94.19 190 PRO A CA 1
ATOM 1510 C C . PRO A 1 190 ? 10.450 0.384 4.837 1.00 94.19 190 PRO A C 1
ATOM 1512 O O . PRO A 1 190 ? 9.273 0.070 4.668 1.00 94.19 190 PRO A O 1
ATOM 1515 N N . GLU A 1 191 ? 10.867 0.837 6.024 1.00 94.00 191 GLU A N 1
ATOM 1516 C CA . GLU A 1 191 ? 9.990 0.903 7.210 1.00 94.00 191 GLU A CA 1
ATOM 1517 C C . GLU A 1 191 ? 8.706 1.703 6.966 1.00 94.00 191 GLU A C 1
ATOM 1519 O O . GLU A 1 191 ? 7.607 1.251 7.297 1.00 94.00 191 GLU A O 1
ATOM 1524 N N . TRP A 1 192 ? 8.847 2.879 6.357 1.00 94.12 192 TRP A N 1
ATOM 1525 C CA . TRP A 1 192 ? 7.724 3.752 6.049 1.00 94.12 192 TRP A CA 1
ATOM 1526 C C . TRP A 1 192 ? 6.767 3.138 5.021 1.00 94.12 192 TRP A C 1
ATOM 1528 O O . TRP A 1 192 ? 5.549 3.265 5.166 1.00 94.12 192 TRP A O 1
ATOM 1538 N N . ASP A 1 193 ? 7.297 2.434 4.016 1.00 95.75 193 ASP A N 1
ATOM 1539 C CA . ASP A 1 193 ? 6.486 1.753 3.004 1.00 95.75 193 ASP A CA 1
ATOM 1540 C C . ASP A 1 193 ? 5.607 0.678 3.653 1.00 95.75 193 ASP A C 1
ATOM 1542 O O . ASP A 1 193 ? 4.399 0.635 3.427 1.00 95.75 193 ASP A O 1
ATOM 1546 N N . ILE A 1 194 ? 6.197 -0.148 4.524 1.00 95.75 194 ILE A N 1
ATOM 1547 C CA . ILE A 1 194 ? 5.491 -1.228 5.227 1.00 95.75 194 ILE A CA 1
ATOM 1548 C C . ILE A 1 194 ? 4.390 -0.661 6.130 1.00 95.75 194 ILE A C 1
ATOM 1550 O O . ILE A 1 194 ? 3.267 -1.167 6.113 1.00 95.75 194 ILE A O 1
ATOM 1554 N N . ALA A 1 195 ? 4.694 0.384 6.907 1.00 91.12 195 ALA A N 1
ATOM 1555 C CA . ALA A 1 195 ? 3.714 1.029 7.779 1.00 91.12 195 ALA A CA 1
ATOM 1556 C C . ALA A 1 195 ? 2.559 1.642 6.971 1.00 91.12 195 ALA A C 1
ATOM 1558 O O . ALA A 1 195 ? 1.392 1.453 7.306 1.00 91.12 195 ALA A O 1
ATOM 1559 N N . THR A 1 196 ? 2.874 2.315 5.861 1.00 90.31 196 THR A N 1
ATOM 1560 C CA . THR A 1 196 ? 1.868 2.940 4.993 1.00 90.31 196 THR A CA 1
ATOM 1561 C C . THR A 1 196 ? 0.960 1.901 4.342 1.00 90.31 196 THR A C 1
ATOM 1563 O O . THR A 1 196 ? -0.256 2.080 4.342 1.00 90.31 196 THR A O 1
ATOM 1566 N N . LEU A 1 197 ? 1.516 0.797 3.832 1.00 94.69 197 LEU A N 1
ATOM 1567 C CA . LEU A 1 197 ? 0.736 -0.294 3.242 1.00 94.69 197 LEU A CA 1
ATOM 1568 C C . LEU A 1 197 ? -0.200 -0.941 4.275 1.00 94.69 197 LEU A C 1
ATOM 1570 O O . LEU A 1 197 ? -1.384 -1.114 3.989 1.00 94.69 197 LEU A O 1
ATOM 1574 N N . ARG A 1 198 ? 0.283 -1.216 5.496 1.00 91.12 198 ARG A N 1
ATOM 1575 C CA . ARG A 1 198 ? -0.556 -1.747 6.590 1.00 91.12 198 ARG A CA 1
ATOM 1576 C C . ARG A 1 198 ? -1.693 -0.800 6.957 1.00 91.12 198 ARG A C 1
ATOM 1578 O O . ARG A 1 198 ? -2.836 -1.230 7.050 1.00 91.12 198 ARG A O 1
ATOM 1585 N N . ASN A 1 199 ? -1.403 0.494 7.077 1.00 84.69 199 ASN A N 1
ATOM 1586 C CA . ASN A 1 199 ? -2.412 1.510 7.390 1.00 84.69 199 ASN A CA 1
ATOM 1587 C C . ASN A 1 199 ? -3.471 1.669 6.286 1.00 84.69 199 ASN A C 1
ATOM 1589 O O . ASN A 1 199 ? -4.565 2.155 6.557 1.00 84.69 199 ASN A O 1
ATOM 1593 N N . LEU A 1 200 ? -3.160 1.276 5.046 1.00 84.69 200 LEU A N 1
ATOM 1594 C CA . LEU A 1 200 ? -4.123 1.223 3.942 1.00 84.69 200 LEU A CA 1
ATOM 1595 C C . LEU A 1 200 ? -4.984 -0.050 3.943 1.00 84.69 200 LEU A C 1
ATOM 1597 O O . LEU A 1 200 ? -5.899 -0.150 3.130 1.00 84.69 200 LEU A O 1
ATOM 1601 N N . GLY A 1 201 ? -4.714 -1.000 4.839 1.00 86.12 201 GLY A N 1
ATOM 1602 C CA . GLY A 1 201 ? -5.459 -2.251 4.965 1.00 86.12 201 GLY A CA 1
ATOM 1603 C C . GLY A 1 201 ? -4.834 -3.433 4.229 1.00 86.12 201 GLY A C 1
ATOM 1604 O O . GLY A 1 201 ? -5.470 -4.476 4.120 1.00 86.12 201 GLY A O 1
ATOM 1605 N N . PHE A 1 202 ? -3.609 -3.310 3.710 1.00 93.00 202 PHE A N 1
ATOM 1606 C CA . PHE A 1 202 ? -2.883 -4.475 3.216 1.00 93.00 202 PHE A CA 1
ATOM 1607 C C . PHE A 1 202 ? -2.452 -5.400 4.368 1.00 93.00 202 PHE A C 1
ATOM 1609 O O . PHE A 1 202 ? -2.038 -4.945 5.436 1.00 93.00 202 PHE A O 1
ATOM 1616 N N . VAL A 1 203 ? -2.489 -6.709 4.120 1.00 91.69 203 VAL A N 1
ATOM 1617 C CA . VAL A 1 203 ? -2.089 -7.771 5.056 1.00 91.69 203 VAL A CA 1
ATOM 1618 C C . VAL A 1 203 ? -0.889 -8.560 4.518 1.00 91.69 203 VAL A C 1
ATOM 1620 O O . VAL A 1 203 ? -0.463 -8.372 3.377 1.00 91.69 203 VAL A O 1
ATOM 1623 N N . HIS A 1 204 ? -0.298 -9.434 5.340 1.00 91.88 204 HIS A N 1
ATOM 1624 C CA . HIS A 1 204 ? 0.865 -10.258 4.962 1.00 91.88 204 HIS A CA 1
ATOM 1625 C C . HIS A 1 204 ? 2.043 -9.448 4.378 1.00 91.88 204 HIS A C 1
ATOM 1627 O O . HIS A 1 204 ? 2.627 -9.829 3.370 1.00 91.88 204 HIS A O 1
ATOM 1633 N N . CYS A 1 205 ? 2.377 -8.299 4.984 1.00 93.19 205 CYS A N 1
ATOM 1634 C CA . CYS A 1 205 ? 3.488 -7.457 4.527 1.00 93.19 205 CYS A CA 1
ATOM 1635 C C . CYS A 1 205 ? 4.846 -8.094 4.865 1.00 93.19 205 CYS A C 1
ATOM 1637 O O . CYS A 1 205 ? 5.383 -7.876 5.958 1.00 93.19 205 CYS A O 1
ATOM 1639 N N . GLU A 1 206 ? 5.396 -8.856 3.926 1.00 94.75 206 GLU A N 1
ATOM 1640 C CA . GLU A 1 206 ? 6.714 -9.483 3.998 1.00 94.75 206 GLU A CA 1
ATOM 1641 C C . GLU A 1 206 ? 7.759 -8.620 3.290 1.00 94.75 206 GLU A C 1
ATOM 1643 O O . GLU A 1 206 ? 7.504 -8.066 2.222 1.00 94.75 206 GLU A O 1
ATOM 1648 N N . CYS A 1 207 ? 8.956 -8.501 3.869 1.00 95.75 207 CYS A N 1
ATOM 1649 C CA . CYS A 1 207 ? 10.013 -7.653 3.323 1.00 95.75 207 CYS A CA 1
ATOM 1650 C C . CYS A 1 207 ? 11.363 -8.373 3.275 1.00 95.75 207 CYS A C 1
ATOM 1652 O O . CYS A 1 207 ? 11.872 -8.832 4.298 1.00 95.75 207 CYS A O 1
ATOM 1654 N N . ILE A 1 208 ? 12.006 -8.365 2.105 1.00 94.06 208 ILE A N 1
ATOM 1655 C CA . ILE A 1 208 ? 13.407 -8.765 1.932 1.00 94.06 208 ILE A CA 1
ATOM 1656 C C . ILE A 1 208 ? 14.237 -7.489 1.814 1.00 94.06 208 ILE A C 1
ATOM 1658 O O . ILE A 1 208 ? 14.171 -6.786 0.814 1.00 94.06 208 ILE A O 1
ATOM 1662 N N . ARG A 1 209 ? 15.046 -7.186 2.833 1.00 91.06 209 ARG A N 1
ATOM 1663 C CA . ARG A 1 209 ? 15.788 -5.912 2.941 1.00 91.06 209 ARG A CA 1
ATOM 1664 C C . ARG A 1 209 ? 16.954 -5.753 1.955 1.00 91.06 209 ARG A C 1
ATOM 1666 O O . ARG A 1 209 ? 17.422 -4.641 1.760 1.00 91.06 209 ARG A O 1
ATOM 1673 N N . ASN A 1 210 ? 17.445 -6.849 1.376 1.00 89.00 210 ASN A N 1
ATOM 1674 C CA . ASN A 1 210 ? 18.538 -6.839 0.399 1.00 89.00 210 ASN A CA 1
ATOM 1675 C C . ASN A 1 210 ? 18.317 -7.915 -0.678 1.00 89.00 210 ASN A C 1
ATOM 1677 O O . ASN A 1 210 ? 19.026 -8.923 -0.729 1.00 89.00 210 ASN A O 1
ATOM 1681 N N . ILE A 1 211 ? 17.308 -7.718 -1.530 1.00 88.19 211 ILE A N 1
ATOM 1682 C CA . ILE A 1 211 ? 17.021 -8.629 -2.648 1.00 88.19 211 ILE A CA 1
ATOM 1683 C C . ILE A 1 211 ? 18.132 -8.575 -3.707 1.00 88.19 211 ILE A C 1
ATOM 1685 O O . ILE A 1 211 ? 18.484 -9.597 -4.292 1.00 88.19 211 ILE A O 1
ATOM 1689 N N . SER A 1 212 ? 18.787 -7.421 -3.880 1.00 82.94 212 SER A N 1
ATOM 1690 C CA . SER A 1 212 ? 19.960 -7.284 -4.758 1.00 82.94 212 SER A CA 1
ATOM 1691 C C . SER A 1 212 ? 21.138 -8.175 -4.348 1.00 82.94 212 SER A C 1
ATOM 1693 O O . SER A 1 212 ? 21.892 -8.627 -5.209 1.00 82.94 212 SER A O 1
ATOM 1695 N N . GLY A 1 213 ? 21.287 -8.475 -3.053 1.00 82.75 213 GLY A N 1
ATOM 1696 C CA . GLY A 1 213 ? 22.295 -9.411 -2.555 1.00 82.75 213 GLY A CA 1
ATOM 1697 C C . GLY A 1 213 ? 22.057 -10.851 -3.017 1.00 82.75 213 GLY A C 1
ATOM 1698 O O . GLY A 1 213 ? 23.018 -11.588 -3.217 1.00 82.75 213 GLY A O 1
ATOM 1699 N N . ARG A 1 214 ? 20.796 -11.240 -3.260 1.00 83.56 214 ARG A N 1
ATOM 1700 C CA . ARG A 1 214 ? 20.447 -12.563 -3.810 1.00 83.56 214 ARG A CA 1
ATOM 1701 C C . ARG A 1 214 ? 20.777 -12.683 -5.295 1.00 83.56 214 ARG A C 1
ATOM 1703 O O . ARG A 1 214 ? 21.149 -13.761 -5.743 1.00 83.56 214 ARG A O 1
ATOM 1710 N N . LEU A 1 215 ? 20.681 -11.580 -6.039 1.00 77.25 215 LEU A N 1
ATOM 1711 C CA . LEU A 1 215 ? 21.069 -11.524 -7.450 1.00 77.25 215 LEU A CA 1
ATOM 1712 C C . LEU A 1 215 ? 22.593 -11.672 -7.628 1.00 77.25 215 LEU A C 1
ATOM 1714 O O . LEU A 1 215 ? 23.042 -12.295 -8.587 1.00 77.25 215 LEU A O 1
ATOM 1718 N N . ASN A 1 216 ? 23.387 -11.126 -6.698 1.00 72.12 216 ASN A N 1
ATOM 1719 C CA . ASN A 1 216 ? 24.855 -11.135 -6.751 1.00 72.12 216 ASN A CA 1
ATOM 1720 C C . ASN A 1 216 ? 25.497 -11.693 -5.457 1.00 72.12 216 ASN A C 1
ATOM 1722 O O . ASN A 1 216 ? 26.200 -10.960 -4.756 1.00 72.12 216 ASN A O 1
ATOM 1726 N N . PRO A 1 217 ? 25.331 -12.994 -5.147 1.00 60.62 217 PRO A N 1
ATOM 1727 C CA . PRO A 1 217 ? 25.737 -13.577 -3.862 1.00 60.62 217 PRO A CA 1
ATOM 1728 C C . PRO A 1 217 ? 27.260 -13.672 -3.659 1.00 60.62 217 PRO A C 1
ATOM 1730 O O . PRO A 1 217 ? 27.727 -13.755 -2.528 1.00 60.62 217 PRO A O 1
ATOM 1733 N N . HIS A 1 218 ? 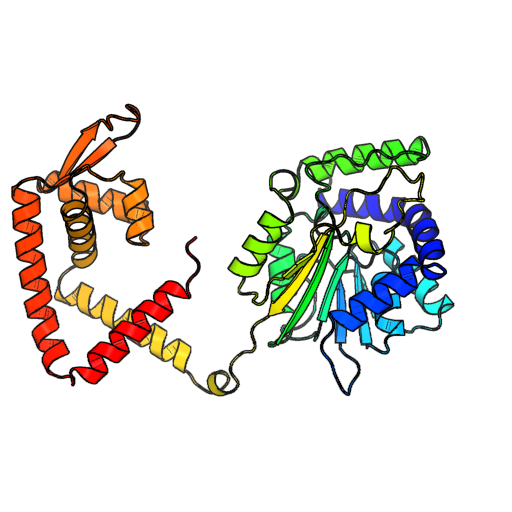28.053 -13.634 -4.738 1.00 56.75 218 HIS A N 1
ATOM 1734 C CA . HIS A 1 218 ? 29.517 -13.794 -4.700 1.00 56.75 218 HIS A CA 1
ATOM 1735 C C . HIS A 1 218 ? 30.306 -12.494 -4.936 1.00 56.75 218 HIS A C 1
ATOM 1737 O O . HIS A 1 218 ? 31.498 -12.546 -5.231 1.00 56.75 218 HIS A O 1
ATOM 1743 N N . GLY A 1 219 ? 29.665 -11.323 -4.837 1.00 53.16 219 GLY A N 1
ATOM 1744 C CA . GLY A 1 219 ? 30.356 -10.025 -4.791 1.00 53.16 219 GLY A CA 1
ATOM 1745 C C . GLY A 1 219 ? 31.184 -9.632 -6.026 1.00 53.16 219 GLY A C 1
ATOM 1746 O O . GLY A 1 219 ? 31.919 -8.649 -5.979 1.00 53.16 219 GLY A O 1
ATOM 1747 N N . SER A 1 220 ? 31.082 -10.345 -7.148 1.00 44.78 220 SER A N 1
ATOM 1748 C CA . SER A 1 220 ? 31.800 -10.007 -8.381 1.00 44.78 220 SER A CA 1
ATOM 1749 C C . SER A 1 220 ? 30.966 -9.102 -9.284 1.00 44.78 220 SER A C 1
ATOM 1751 O O . SER A 1 220 ? 30.516 -9.482 -10.359 1.00 44.78 220 SER A O 1
ATOM 1753 N N . SER A 1 221 ? 30.800 -7.850 -8.869 1.00 41.16 221 SER A N 1
ATOM 1754 C CA . SER A 1 221 ? 30.638 -6.775 -9.842 1.00 41.16 221 SER A CA 1
ATOM 1755 C C . SER A 1 221 ? 31.274 -5.507 -9.305 1.00 41.16 221 SER A C 1
ATOM 1757 O O . SER A 1 221 ? 30.786 -4.888 -8.363 1.00 41.16 221 SER A O 1
ATOM 1759 N N . LYS A 1 222 ? 32.349 -5.080 -9.968 1.00 38.78 222 LYS A N 1
ATOM 1760 C CA . LYS A 1 222 ? 32.813 -3.690 -9.985 1.00 38.78 222 LYS A CA 1
ATOM 1761 C C . LYS A 1 222 ? 31.778 -2.796 -10.701 1.00 38.78 222 LYS A C 1
ATOM 1763 O O . LYS A 1 222 ? 32.123 -2.076 -11.628 1.00 38.78 222 LYS A O 1
ATOM 1768 N N . SER A 1 223 ? 30.509 -2.855 -10.306 1.00 41.97 223 SER A N 1
ATOM 1769 C CA . SER A 1 223 ? 29.495 -1.858 -10.645 1.00 41.97 223 SER A CA 1
ATOM 1770 C C . SER A 1 223 ? 29.110 -1.191 -9.336 1.00 41.97 223 SER A C 1
ATOM 1772 O O . SER A 1 223 ? 28.198 -1.624 -8.636 1.00 41.97 223 SER A O 1
ATOM 1774 N N . SER A 1 224 ? 29.873 -0.180 -8.958 1.00 40.44 224 SER A N 1
ATOM 1775 C CA . SER A 1 224 ? 29.789 0.557 -7.698 1.00 40.44 224 SER A CA 1
ATOM 1776 C C . SER A 1 224 ? 28.511 1.404 -7.532 1.00 40.44 224 SER A C 1
ATOM 1778 O O . SER A 1 224 ? 28.544 2.404 -6.827 1.00 40.44 224 SER A O 1
ATOM 1780 N N . ASP A 1 225 ? 27.397 1.037 -8.175 1.00 44.28 225 ASP A N 1
ATOM 1781 C CA . ASP A 1 225 ? 26.303 1.968 -8.489 1.00 44.28 225 ASP A CA 1
ATOM 1782 C C . ASP A 1 225 ? 24.875 1.468 -8.184 1.00 44.28 225 ASP A C 1
ATOM 1784 O O . ASP A 1 225 ? 23.915 2.091 -8.628 1.00 44.28 225 ASP A O 1
ATOM 1788 N N . SER A 1 226 ? 24.673 0.391 -7.412 1.00 56.00 226 SER A N 1
ATOM 1789 C CA . SER A 1 226 ? 23.316 0.036 -6.957 1.00 56.00 226 SER A CA 1
ATOM 1790 C C . SER A 1 226 ? 23.200 0.063 -5.441 1.00 56.00 226 SER A C 1
ATOM 1792 O O . SER A 1 226 ? 23.755 -0.799 -4.758 1.00 56.00 226 SER A O 1
ATOM 1794 N N . HIS A 1 227 ? 22.429 1.020 -4.928 1.00 67.56 227 HIS A N 1
ATOM 1795 C CA . HIS A 1 227 ? 21.881 0.939 -3.576 1.00 67.56 227 HIS A CA 1
ATOM 1796 C C . HIS A 1 227 ? 21.202 -0.415 -3.366 1.00 67.56 227 HIS A C 1
ATOM 1798 O O . HIS A 1 227 ? 20.609 -0.940 -4.318 1.00 67.56 227 HIS A O 1
ATOM 1804 N N . PRO A 1 228 ? 21.308 -1.005 -2.162 1.00 80.69 228 PRO A N 1
ATOM 1805 C CA . PRO A 1 228 ? 20.683 -2.285 -1.890 1.00 80.69 228 PRO A CA 1
ATOM 1806 C C . PRO A 1 228 ? 19.178 -2.164 -2.126 1.00 80.69 228 PRO A C 1
ATOM 1808 O O . PRO A 1 228 ? 18.499 -1.346 -1.506 1.00 80.69 228 PRO A O 1
ATOM 1811 N N . LEU A 1 229 ? 18.669 -2.971 -3.053 1.00 88.31 229 LEU A N 1
ATOM 1812 C CA . LEU A 1 229 ? 17.242 -3.062 -3.308 1.00 88.31 229 LEU A CA 1
ATOM 1813 C C . LEU A 1 229 ? 16.600 -3.847 -2.170 1.00 88.31 229 LEU A C 1
ATOM 1815 O O . LEU A 1 229 ? 17.103 -4.906 -1.778 1.00 88.31 229 LEU A O 1
ATOM 1819 N N . PHE A 1 230 ? 15.450 -3.380 -1.712 1.00 93.25 230 PHE A N 1
ATOM 1820 C CA . PHE A 1 230 ? 14.525 -4.169 -0.920 1.00 93.25 230 PHE A CA 1
ATOM 1821 C C . PHE A 1 230 ? 13.345 -4.617 -1.785 1.00 93.25 230 PHE A C 1
ATOM 1823 O O . PHE A 1 230 ? 13.050 -4.013 -2.818 1.00 93.25 230 PHE A O 1
ATOM 1830 N N . SER A 1 231 ? 12.638 -5.653 -1.343 1.00 95.56 231 SER A N 1
ATOM 1831 C CA . SER A 1 231 ? 11.324 -6.002 -1.878 1.00 95.56 231 SER A CA 1
ATOM 1832 C C . SER A 1 231 ? 10.283 -6.107 -0.775 1.00 95.56 231 SER A C 1
ATOM 1834 O O . SER A 1 231 ? 10.596 -6.566 0.322 1.00 95.56 231 SER A O 1
ATOM 1836 N N . ILE A 1 232 ? 9.050 -5.713 -1.081 1.00 97.62 232 ILE A N 1
ATOM 1837 C CA . ILE A 1 232 ? 7.875 -5.858 -0.223 1.00 97.62 232 ILE A CA 1
ATOM 1838 C C . ILE A 1 232 ? 6.835 -6.663 -0.994 1.00 97.62 232 ILE A C 1
ATOM 1840 O O . ILE A 1 232 ? 6.466 -6.288 -2.106 1.00 97.62 232 ILE A O 1
ATOM 1844 N N . PHE A 1 233 ? 6.364 -7.750 -0.396 1.00 97.75 233 PHE A N 1
ATOM 1845 C CA . PHE A 1 233 ? 5.198 -8.498 -0.845 1.00 97.75 233 PHE A CA 1
ATOM 1846 C C . PHE A 1 233 ? 4.060 -8.261 0.140 1.00 97.75 233 PHE A C 1
ATOM 1848 O O . PHE A 1 233 ? 4.280 -8.241 1.351 1.00 97.75 233 PHE A O 1
ATOM 1855 N N . THR A 1 234 ? 2.850 -8.050 -0.365 1.00 97.50 234 THR A N 1
ATOM 1856 C CA . THR A 1 234 ? 1.677 -7.850 0.480 1.00 97.50 234 THR A CA 1
ATOM 1857 C C . THR A 1 234 ? 0.389 -8.218 -0.248 1.00 97.50 234 THR A C 1
ATOM 1859 O O . THR A 1 234 ? 0.359 -8.290 -1.476 1.00 97.50 234 THR A O 1
ATOM 1862 N N . VAL A 1 235 ? -0.684 -8.469 0.497 1.00 96.31 235 VAL A N 1
ATOM 1863 C CA . VAL A 1 235 ? -1.956 -8.977 -0.023 1.00 96.31 235 VAL A CA 1
ATOM 1864 C C . VAL A 1 235 ? -3.076 -8.019 0.353 1.00 96.31 235 VAL A C 1
ATOM 1866 O O . VAL A 1 235 ? -3.186 -7.593 1.502 1.00 96.31 235 VAL A O 1
ATOM 1869 N N . LYS A 1 236 ? -3.920 -7.663 -0.617 1.00 94.88 236 LYS A N 1
ATOM 1870 C CA . LYS A 1 236 ? -5.193 -7.006 -0.331 1.00 94.88 236 LYS A CA 1
ATOM 1871 C C . LYS A 1 236 ? -6.115 -8.057 0.290 1.00 94.88 236 LYS A C 1
ATOM 1873 O O . LYS A 1 236 ? -6.325 -9.086 -0.354 1.00 94.88 236 LYS A O 1
ATOM 1878 N N . PRO A 1 237 ? -6.660 -7.842 1.498 1.00 90.38 237 PRO A N 1
ATOM 1879 C CA . PRO A 1 237 ? -7.504 -8.836 2.146 1.00 90.38 237 PRO A CA 1
ATOM 1880 C C . PRO A 1 237 ? -8.660 -9.234 1.224 1.00 90.38 237 PRO A C 1
ATOM 1882 O O . PRO A 1 237 ? -9.204 -8.406 0.484 1.00 90.38 237 PRO A O 1
ATOM 1885 N N . ALA A 1 238 ? -8.995 -10.524 1.220 1.00 83.44 238 ALA A N 1
ATOM 1886 C CA . ALA A 1 238 ? -10.230 -10.972 0.601 1.00 83.44 238 ALA A CA 1
ATOM 1887 C C . ALA A 1 238 ? -11.396 -10.327 1.358 1.00 83.44 238 ALA A C 1
ATOM 1889 O O . ALA A 1 238 ? -11.373 -10.264 2.587 1.00 83.44 238 ALA A O 1
ATOM 1890 N N . CYS A 1 239 ? -12.397 -9.839 0.628 1.00 65.19 239 CYS A N 1
ATOM 1891 C CA . CYS A 1 239 ? -13.690 -9.607 1.247 1.00 65.19 239 CYS A CA 1
ATOM 1892 C C . CYS A 1 239 ? -14.236 -11.004 1.569 1.00 65.19 239 CYS A C 1
ATOM 1894 O O . CYS A 1 239 ? -14.225 -11.846 0.666 1.00 65.19 239 CYS A O 1
ATOM 1896 N N . PRO A 1 240 ? -14.634 -11.307 2.813 1.00 58.72 240 PRO A N 1
ATOM 1897 C CA . PRO A 1 240 ? -15.389 -12.521 3.085 1.00 58.72 240 PRO A CA 1
ATOM 1898 C C . PRO A 1 240 ? -16.581 -12.583 2.122 1.00 58.72 240 PRO A C 1
ATOM 1900 O O . PRO A 1 240 ? -17.338 -11.617 2.044 1.00 58.72 240 PRO A O 1
ATOM 1903 N N . GLU A 1 241 ? -16.748 -13.687 1.387 1.00 51.84 241 GLU A N 1
ATOM 1904 C CA . GLU A 1 241 ? -17.863 -13.863 0.433 1.00 51.84 241 GLU A CA 1
ATOM 1905 C C . GLU A 1 241 ? -19.233 -13.636 1.109 1.00 51.84 241 GLU A C 1
ATOM 1907 O O . GLU A 1 241 ? -20.181 -13.174 0.483 1.00 51.84 241 GLU A O 1
ATOM 1912 N N . GLU A 1 242 ? -19.315 -13.869 2.421 1.00 51.09 242 GLU A N 1
ATOM 1913 C CA . GLU A 1 242 ? -20.503 -13.660 3.258 1.00 51.09 242 GLU A CA 1
ATOM 1914 C C . GLU A 1 242 ? -20.884 -12.175 3.459 1.00 51.09 242 GLU A C 1
ATOM 1916 O O . GLU A 1 242 ? -22.027 -11.884 3.820 1.00 51.09 242 GLU A O 1
ATOM 1921 N N . LEU A 1 243 ? -19.966 -11.229 3.212 1.00 52.62 243 LEU A N 1
ATOM 1922 C CA . LEU A 1 243 ? -20.193 -9.781 3.363 1.00 52.62 243 LEU A CA 1
ATOM 1923 C C . LEU A 1 243 ? -20.577 -9.073 2.054 1.00 52.62 243 LEU A C 1
ATOM 1925 O O . LEU A 1 243 ? -21.018 -7.928 2.100 1.00 52.62 243 LEU A O 1
ATOM 1929 N N . GLU A 1 244 ? -20.454 -9.724 0.891 1.00 52.03 244 GLU A N 1
ATOM 1930 C CA . GLU A 1 244 ? -20.850 -9.110 -0.391 1.00 52.03 244 GLU A CA 1
ATOM 1931 C C . GLU A 1 244 ? -22.375 -8.946 -0.533 1.00 52.03 244 GLU A C 1
ATOM 1933 O O . GLU A 1 244 ? -22.820 -8.072 -1.277 1.00 52.03 244 GLU A O 1
ATOM 1938 N N . ASP A 1 245 ? -23.168 -9.732 0.207 1.00 51.59 245 ASP A N 1
ATOM 1939 C CA . ASP A 1 245 ? -24.638 -9.768 0.103 1.00 51.59 245 ASP A CA 1
ATOM 1940 C C . ASP A 1 245 ? -25.358 -9.424 1.421 1.00 51.59 245 ASP A C 1
ATOM 1942 O O . ASP A 1 245 ? -26.562 -9.638 1.585 1.00 51.59 245 ASP A O 1
ATOM 1946 N N . THR A 1 246 ? -24.628 -8.900 2.408 1.00 53.16 246 THR A N 1
ATOM 1947 C CA . THR A 1 246 ? -25.191 -8.605 3.724 1.00 53.16 246 THR A CA 1
ATOM 1948 C C . THR A 1 246 ? -24.894 -7.173 4.147 1.00 53.16 246 THR A C 1
ATOM 1950 O O . THR A 1 246 ? -23.757 -6.729 4.244 1.00 53.16 246 THR A O 1
ATOM 1953 N N . ASP A 1 247 ? -25.955 -6.430 4.462 1.00 58.47 247 ASP A N 1
ATOM 1954 C CA . ASP A 1 247 ? -25.918 -5.051 4.971 1.00 58.47 247 ASP A CA 1
ATOM 1955 C C . ASP A 1 247 ? -25.314 -4.974 6.402 1.00 58.47 247 ASP A C 1
ATOM 1957 O O . ASP A 1 247 ? -25.622 -4.059 7.164 1.00 58.47 247 ASP A O 1
ATOM 1961 N N . TYR A 1 248 ? -24.505 -5.963 6.820 1.00 59.16 248 TYR A N 1
ATOM 1962 C CA . TYR A 1 248 ? -23.983 -6.110 8.183 1.00 59.16 248 TYR A CA 1
ATOM 1963 C C . TYR A 1 248 ? -23.077 -4.948 8.578 1.00 59.16 248 TYR A C 1
ATOM 1965 O O . TYR A 1 248 ? -23.242 -4.421 9.679 1.00 59.16 248 TYR A O 1
ATOM 1973 N N . ASP A 1 249 ? -22.199 -4.487 7.685 1.00 62.56 249 ASP A N 1
ATOM 1974 C CA . ASP A 1 249 ? -21.332 -3.332 7.943 1.00 62.56 249 ASP A CA 1
ATOM 1975 C C . ASP A 1 249 ? -22.165 -2.079 8.229 1.00 62.56 249 ASP A C 1
ATOM 1977 O O . ASP A 1 249 ? -21.919 -1.345 9.193 1.00 62.56 249 ASP A O 1
ATOM 1981 N N . PHE A 1 250 ? -23.220 -1.864 7.438 1.00 65.69 250 PHE A N 1
ATOM 1982 C CA . PHE A 1 250 ? -24.117 -0.733 7.624 1.00 65.69 250 PHE A CA 1
ATOM 1983 C C . PHE A 1 250 ? -24.983 -0.890 8.876 1.00 65.69 250 PHE A C 1
ATOM 1985 O O . PHE A 1 250 ? -25.206 0.085 9.593 1.00 65.69 250 PHE A O 1
ATOM 1992 N N . GLN A 1 251 ? -25.449 -2.101 9.187 1.00 73.81 251 GLN A N 1
ATOM 1993 C CA . GLN A 1 251 ? -26.241 -2.377 10.384 1.00 73.81 251 GLN A CA 1
ATOM 1994 C C . GLN A 1 251 ? -25.425 -2.212 11.664 1.00 73.81 251 GLN A C 1
ATOM 1996 O O . GLN A 1 251 ? -25.912 -1.568 12.594 1.00 73.81 251 GLN A O 1
ATOM 2001 N N . LEU A 1 252 ? -24.193 -2.726 11.712 1.00 76.50 252 LEU A N 1
ATOM 2002 C CA . LEU A 1 252 ? -23.290 -2.562 12.850 1.00 76.50 252 LEU A CA 1
ATOM 2003 C C . LEU A 1 252 ? -22.938 -1.085 13.042 1.00 76.50 252 LEU A C 1
ATOM 2005 O O . LEU A 1 252 ? -23.111 -0.549 14.139 1.00 76.50 252 LEU A O 1
ATOM 2009 N N . PHE A 1 253 ? -22.541 -0.400 11.964 1.00 74.06 253 PHE A N 1
ATOM 2010 C CA . PHE A 1 253 ? -22.275 1.038 11.981 1.00 74.06 253 PHE A CA 1
ATOM 2011 C C . PHE A 1 253 ? -23.490 1.832 12.479 1.00 74.06 253 PHE A C 1
ATOM 2013 O O . PHE A 1 253 ? -23.376 2.686 13.364 1.00 74.06 253 PHE A O 1
ATOM 2020 N N . LYS A 1 254 ? -24.679 1.539 11.945 1.00 77.88 254 LYS A N 1
ATOM 2021 C CA . LYS A 1 254 ? -25.929 2.202 12.321 1.00 77.88 254 LYS A CA 1
ATOM 2022 C C . LYS A 1 254 ? -26.288 1.929 13.777 1.00 77.88 254 LYS A C 1
ATOM 2024 O O . LYS A 1 254 ? -26.641 2.873 14.479 1.00 77.88 254 LYS A O 1
ATOM 2029 N N . ALA A 1 255 ? -26.186 0.685 14.242 1.00 81.88 255 ALA A N 1
ATOM 2030 C CA . ALA A 1 255 ? -26.481 0.308 15.621 1.00 81.88 255 ALA A CA 1
ATOM 2031 C C . ALA A 1 255 ? -25.528 0.998 16.608 1.00 81.88 255 ALA A C 1
ATOM 2033 O O . ALA A 1 255 ? -25.996 1.593 17.580 1.00 81.88 255 ALA A O 1
ATOM 2034 N N . HIS A 1 256 ? -24.223 1.000 16.317 1.00 83.00 256 HIS A N 1
ATOM 2035 C CA . HIS A 1 256 ? -23.210 1.684 17.122 1.00 83.00 256 HIS A CA 1
ATOM 2036 C C . HIS A 1 256 ? -23.509 3.186 17.252 1.00 83.00 256 HIS A C 1
ATOM 2038 O O . HIS A 1 256 ? -23.623 3.711 18.360 1.00 83.00 256 HIS A O 1
ATOM 2044 N N . ASN A 1 257 ? -23.738 3.872 16.128 1.00 80.88 257 ASN A N 1
ATOM 2045 C CA . ASN A 1 257 ? -24.051 5.303 16.137 1.00 80.88 257 ASN A CA 1
ATOM 2046 C C . ASN A 1 257 ? -25.387 5.602 16.833 1.00 80.88 257 ASN A C 1
ATOM 2048 O O . ASN A 1 257 ? -25.501 6.568 17.586 1.00 80.88 257 ASN A O 1
ATOM 2052 N N . GLN A 1 258 ? -26.418 4.783 16.610 1.00 85.94 258 GLN A N 1
ATOM 2053 C CA . GLN A 1 258 ? -27.714 4.962 17.265 1.00 85.94 258 GLN A CA 1
ATOM 2054 C C . GLN A 1 258 ? -27.625 4.797 18.782 1.00 85.94 258 GLN A C 1
ATOM 2056 O O . GLN A 1 258 ? -28.294 5.551 19.493 1.00 85.94 258 GLN A O 1
ATOM 2061 N N . LEU A 1 259 ? -26.820 3.850 19.274 1.00 83.06 259 LEU A N 1
ATOM 2062 C CA . LEU A 1 259 ? -26.579 3.678 20.704 1.00 83.06 259 LEU A CA 1
ATOM 2063 C C . LEU A 1 259 ? -25.912 4.931 21.282 1.00 83.06 259 LEU A C 1
ATOM 2065 O O . LEU A 1 259 ? -26.478 5.552 22.181 1.00 83.06 259 LEU A O 1
ATOM 2069 N N . PHE A 1 260 ? -24.812 5.378 20.671 1.00 81.81 260 PHE A N 1
ATOM 2070 C CA . PHE A 1 260 ? -24.093 6.587 21.080 1.00 81.81 260 PHE A CA 1
ATOM 2071 C C . PHE A 1 260 ? -25.003 7.827 21.137 1.00 81.81 260 PHE A C 1
ATOM 2073 O O . PHE A 1 260 ? -25.051 8.542 22.140 1.00 81.81 260 PHE A O 1
ATOM 2080 N N . TYR A 1 261 ? -25.798 8.082 20.091 1.00 81.00 261 TYR A N 1
ATOM 2081 C CA . TYR A 1 261 ? -26.702 9.238 20.073 1.00 81.00 261 TYR A CA 1
ATOM 2082 C C . TYR A 1 261 ? -27.873 9.117 21.056 1.00 81.00 261 TYR A C 1
ATOM 2084 O O . TYR A 1 261 ? -28.338 10.139 21.572 1.00 81.00 261 TYR A O 1
ATOM 2092 N N . ARG A 1 262 ? -28.377 7.903 21.322 1.00 82.81 262 ARG A N 1
ATOM 2093 C CA . ARG A 1 262 ? -29.403 7.684 22.356 1.00 82.81 262 ARG A CA 1
ATOM 2094 C C . ARG A 1 262 ? -28.859 8.027 23.736 1.00 82.81 262 ARG A C 1
ATOM 2096 O O . ARG A 1 262 ? -29.541 8.730 24.481 1.00 82.81 262 ARG A O 1
ATOM 2103 N N . GLU A 1 263 ? -27.633 7.611 24.037 1.00 77.00 263 GLU A N 1
ATOM 2104 C CA . GLU A 1 263 ? -26.971 7.932 25.301 1.00 77.00 263 GLU A CA 1
ATOM 2105 C C . GLU A 1 263 ? -26.751 9.436 25.458 1.00 77.00 263 GLU A C 1
ATOM 2107 O O . GLU A 1 263 ? -27.152 10.010 26.473 1.00 77.00 263 GLU A O 1
ATOM 2112 N N . GLN A 1 264 ? -26.247 10.113 24.420 1.00 77.44 264 GLN A N 1
ATOM 2113 C CA . GLN A 1 264 ? -26.071 11.569 24.455 1.00 77.44 264 GLN A CA 1
ATOM 2114 C C . GLN A 1 264 ? -27.386 12.320 24.708 1.00 77.44 264 GLN A C 1
ATOM 2116 O O . GLN A 1 264 ? -27.419 13.255 25.510 1.00 77.44 264 GLN A O 1
ATOM 2121 N N . ARG A 1 265 ? -28.491 11.904 24.071 1.00 81.06 265 ARG A N 1
ATOM 2122 C CA . ARG A 1 265 ? -29.811 12.521 24.295 1.00 81.06 265 ARG A CA 1
ATOM 2123 C C . ARG A 1 265 ? -30.334 12.299 25.707 1.00 81.06 265 ARG A C 1
ATOM 2125 O O . ARG A 1 265 ? -30.979 13.187 26.255 1.00 81.06 265 ARG A O 1
ATOM 2132 N N . GLN A 1 266 ? -30.107 11.116 26.266 1.00 77.44 266 GLN A N 1
ATOM 2133 C CA . GLN A 1 266 ? -30.663 10.744 27.560 1.00 77.44 266 GLN A CA 1
ATOM 2134 C C . GLN A 1 266 ? -29.845 11.301 28.733 1.00 77.44 266 GLN A C 1
ATOM 2136 O O . GLN A 1 266 ? -30.422 11.638 29.766 1.00 77.44 266 GLN A O 1
ATOM 2141 N N . PHE A 1 267 ? -28.522 11.417 28.584 1.00 72.81 267 PHE A N 1
ATOM 2142 C CA . PHE A 1 267 ? -27.612 11.718 29.697 1.00 72.81 267 PHE A CA 1
ATOM 2143 C C . PHE A 1 267 ? -26.790 13.001 29.521 1.00 72.81 267 PHE A C 1
ATOM 2145 O O . PHE A 1 267 ? -26.144 13.446 30.473 1.00 72.81 267 PHE A O 1
ATOM 2152 N N . GLY A 1 268 ? -26.879 13.640 28.354 1.00 72.25 268 GLY A N 1
ATOM 2153 C CA . GLY A 1 268 ? -26.207 14.894 28.032 1.00 72.25 268 GLY A CA 1
ATOM 2154 C C . GLY A 1 268 ? -24.912 14.694 27.245 1.00 72.25 268 GLY A C 1
ATOM 2155 O O . GLY A 1 268 ? -24.185 13.716 27.414 1.00 72.25 268 GLY A O 1
ATOM 2156 N N . ASN A 1 269 ? -24.609 15.659 26.375 1.00 72.94 269 ASN A N 1
ATOM 2157 C CA . ASN A 1 269 ? -23.468 15.579 25.466 1.00 72.94 269 ASN A CA 1
ATOM 2158 C C . ASN A 1 269 ? -22.127 15.509 26.216 1.00 72.94 269 ASN A C 1
ATOM 2160 O O . ASN A 1 269 ? -21.833 16.360 27.055 1.00 72.94 269 ASN A O 1
ATOM 2164 N N . ASN A 1 270 ? -21.263 14.581 25.796 1.00 74.38 270 ASN A N 1
ATOM 2165 C CA . ASN A 1 270 ? -19.891 14.369 26.291 1.00 74.38 270 ASN A CA 1
ATOM 2166 C C . ASN A 1 270 ? -19.755 13.921 27.755 1.00 74.38 270 ASN A C 1
ATOM 2168 O O . ASN A 1 270 ? -18.635 13.912 28.261 1.00 74.38 270 ASN A O 1
ATOM 2172 N N . LYS A 1 271 ? -20.838 13.541 28.442 1.00 77.62 271 LYS A N 1
ATOM 2173 C CA . LYS A 1 271 ? -20.745 13.057 29.828 1.00 77.62 271 LYS A CA 1
ATOM 2174 C C . LYS A 1 271 ? -19.839 11.837 29.974 1.00 77.62 271 LYS A C 1
ATOM 2176 O O . LYS A 1 271 ? -19.021 11.799 30.887 1.00 77.62 271 LYS A O 1
ATOM 2181 N N . ASP A 1 272 ? -19.941 10.886 29.052 1.00 81.62 272 ASP A N 1
ATOM 2182 C CA . ASP A 1 272 ? -19.120 9.675 29.107 1.00 81.62 272 ASP A CA 1
ATOM 2183 C C . ASP A 1 272 ? -17.648 10.008 28.806 1.00 81.62 272 ASP A C 1
ATOM 2185 O O . ASP A 1 272 ? -16.746 9.465 29.430 1.00 81.62 272 ASP A O 1
ATOM 2189 N N . THR A 1 273 ? -17.385 11.003 27.951 1.00 86.38 273 THR A N 1
ATOM 2190 C CA . THR A 1 273 ? -16.027 11.527 27.730 1.00 86.38 273 THR A CA 1
ATOM 2191 C C . THR A 1 273 ? -15.462 12.254 28.954 1.00 86.38 273 THR A C 1
ATOM 2193 O O . THR A 1 273 ? -14.283 12.094 29.258 1.00 86.38 273 THR A O 1
ATOM 2196 N N . GLU A 1 274 ? -16.272 13.054 29.663 1.00 90.44 274 GLU A N 1
ATOM 2197 C CA . GLU A 1 274 ? -15.870 13.650 30.946 1.00 90.44 274 GLU A CA 1
ATOM 2198 C C . GLU A 1 274 ? -15.466 12.548 31.934 1.00 90.44 274 GLU A C 1
ATOM 2200 O O . GLU A 1 274 ? -14.393 12.638 32.528 1.00 90.44 274 GLU A O 1
ATOM 2205 N N . TYR A 1 275 ? -16.280 11.494 32.058 1.00 91.38 275 TYR A N 1
ATOM 2206 C CA . TYR A 1 275 ? -15.979 10.348 32.915 1.00 91.38 275 TYR A CA 1
ATOM 2207 C C . TYR A 1 275 ? -14.685 9.635 32.505 1.00 91.38 275 TYR A C 1
ATOM 2209 O O . TYR A 1 275 ? -13.823 9.477 33.359 1.00 91.38 275 TYR A O 1
ATOM 2217 N N . LEU A 1 276 ? -14.496 9.292 31.225 1.00 90.94 276 LEU A N 1
ATOM 2218 C CA . LEU A 1 276 ? -13.280 8.618 30.741 1.00 90.94 276 LEU A CA 1
ATOM 2219 C C . LEU A 1 276 ? -12.002 9.414 31.045 1.00 90.94 276 LEU A C 1
ATOM 2221 O O . LEU A 1 276 ? -10.980 8.840 31.410 1.00 90.94 276 LEU A O 1
ATOM 2225 N N . ILE A 1 277 ? -12.051 10.747 30.936 1.00 93.25 277 ILE A N 1
ATOM 2226 C CA . ILE A 1 277 ? -10.916 11.602 31.311 1.00 93.25 277 ILE A CA 1
ATOM 2227 C C . ILE A 1 277 ? -10.662 11.533 32.819 1.00 93.25 277 ILE A C 1
ATOM 2229 O O . ILE A 1 277 ? -9.511 11.411 33.236 1.00 93.25 277 ILE A O 1
ATOM 2233 N N . LEU A 1 278 ? -11.711 11.631 33.644 1.00 94.12 278 LEU A N 1
ATOM 2234 C CA . LEU A 1 278 ? -11.559 11.515 35.095 1.00 94.12 278 LEU A CA 1
ATOM 2235 C C . LEU A 1 278 ? -11.038 10.125 35.491 1.00 94.12 278 LEU A C 1
ATOM 2237 O O . LEU A 1 278 ? -10.188 10.038 36.369 1.00 94.12 278 LEU A O 1
ATOM 2241 N N . ASP A 1 279 ? -11.504 9.071 34.826 1.00 94.31 279 ASP A N 1
ATOM 2242 C CA . ASP A 1 279 ? -11.114 7.683 35.064 1.00 94.31 279 ASP A CA 1
ATOM 2243 C C . ASP A 1 279 ? -9.631 7.450 34.751 1.00 94.31 279 ASP A C 1
ATOM 2245 O O . ASP A 1 279 ? -8.870 7.023 35.620 1.00 94.31 279 ASP A O 1
ATOM 2249 N N . LEU A 1 280 ? -9.158 7.884 33.579 1.00 92.69 280 LEU A N 1
ATOM 2250 C CA . LEU A 1 280 ? -7.731 7.827 33.242 1.00 92.69 280 LEU A CA 1
ATOM 2251 C C . LEU A 1 280 ? -6.854 8.572 34.253 1.00 92.69 280 LEU A C 1
ATOM 2253 O O . LEU A 1 280 ? -5.796 8.079 34.642 1.00 92.69 280 LEU A O 1
ATOM 2257 N N . LEU A 1 281 ? -7.284 9.758 34.692 1.00 92.75 281 LEU A N 1
ATOM 2258 C CA . LEU A 1 281 ? -6.547 10.539 35.686 1.00 92.75 281 LEU A CA 1
ATOM 2259 C C . LEU A 1 281 ? -6.602 9.916 37.091 1.00 92.75 281 LEU A C 1
ATOM 2261 O O . LEU A 1 281 ? -5.701 10.171 37.889 1.00 92.75 281 LEU A O 1
ATOM 2265 N N . MET A 1 282 ? -7.619 9.106 37.403 1.00 92.88 282 MET A N 1
ATOM 2266 C CA . MET A 1 282 ? -7.693 8.341 38.651 1.00 92.88 282 MET A CA 1
ATOM 2267 C C . MET A 1 282 ? -6.601 7.267 38.702 1.00 92.88 282 MET A C 1
ATOM 2269 O O . MET A 1 282 ? -5.931 7.124 39.725 1.00 92.88 282 MET A O 1
ATOM 2273 N N . TYR A 1 283 ? -6.379 6.560 37.591 1.00 90.06 283 TYR A N 1
ATOM 2274 C CA . TYR A 1 283 ? -5.364 5.506 37.486 1.00 90.06 283 TYR A CA 1
ATOM 2275 C C . TYR A 1 283 ? -3.951 6.023 37.162 1.00 90.06 283 TYR A C 1
ATOM 2277 O O . TYR A 1 283 ? -3.000 5.242 37.151 1.00 90.06 283 TYR A O 1
ATOM 2285 N N . GLN A 1 284 ? -3.786 7.330 36.934 1.00 88.81 284 GLN A N 1
ATOM 2286 C CA . GLN A 1 284 ? -2.500 7.982 36.656 1.00 88.81 284 GLN A CA 1
ATOM 2287 C C . GLN A 1 284 ? -2.248 9.140 37.639 1.00 88.81 284 GLN A C 1
ATOM 2289 O O . GLN A 1 284 ? -2.311 10.311 37.253 1.00 88.81 284 GLN A O 1
ATOM 2294 N N . PRO A 1 285 ? -1.946 8.849 38.920 1.00 82.25 285 PRO A N 1
ATOM 2295 C CA . PRO A 1 285 ? -1.826 9.873 39.963 1.00 82.25 285 PRO A CA 1
ATOM 2296 C C . PRO A 1 285 ? -0.673 10.864 39.727 1.00 82.25 285 PRO A C 1
ATOM 2298 O O . PRO A 1 285 ? -0.748 12.006 40.178 1.00 82.25 285 PRO A O 1
ATOM 2301 N N . GLU A 1 286 ? 0.356 10.451 38.980 1.00 85.94 286 GLU A N 1
ATOM 2302 C CA . GLU A 1 286 ? 1.483 11.298 38.553 1.00 85.94 286 GLU A CA 1
ATOM 2303 C C . GLU A 1 286 ? 1.069 12.373 37.528 1.00 85.94 286 GLU A C 1
ATOM 2305 O O . GLU A 1 286 ? 1.776 13.359 37.316 1.00 85.94 286 GLU A O 1
ATOM 2310 N N . GLY A 1 287 ? -0.106 12.203 36.919 1.00 88.06 287 GLY A N 1
ATOM 2311 C CA . GLY A 1 287 ? -0.710 13.111 35.960 1.00 88.06 287 GLY A CA 1
ATOM 2312 C C . GLY A 1 287 ? -0.342 12.835 34.504 1.00 88.06 287 GLY A C 1
ATOM 2313 O O . GLY A 1 287 ? 0.707 12.281 34.183 1.00 88.06 287 GLY A O 1
ATOM 2314 N N . LEU A 1 288 ? -1.231 13.255 33.602 1.00 90.69 288 LEU A N 1
ATOM 2315 C CA . LEU A 1 288 ? -1.106 13.056 32.153 1.00 90.69 288 LEU A CA 1
ATOM 2316 C C . LEU A 1 288 ? -0.988 14.385 31.413 1.00 90.69 288 LEU A C 1
ATOM 2318 O O . LEU A 1 288 ? -1.561 15.396 31.837 1.00 90.69 288 LEU A O 1
ATOM 2322 N N . ARG A 1 289 ? -0.287 14.395 30.271 1.00 89.25 289 ARG A N 1
ATOM 2323 C CA . ARG A 1 289 ? -0.305 15.566 29.386 1.00 89.25 289 ARG A CA 1
ATOM 2324 C C . ARG A 1 289 ? -1.649 15.620 28.649 1.00 89.25 289 ARG A C 1
ATOM 2326 O O . ARG A 1 289 ? -2.200 14.576 28.300 1.00 89.25 289 ARG A O 1
ATOM 2333 N N . PRO A 1 290 ? -2.154 16.818 28.308 1.00 86.12 290 PRO A N 1
ATOM 2334 C CA . PRO A 1 290 ? -3.362 16.947 27.491 1.00 86.12 290 PRO A CA 1
ATOM 2335 C C . PRO A 1 290 ? -3.292 16.207 26.143 1.00 86.12 290 PRO A C 1
ATOM 2337 O O . PRO A 1 290 ? -4.312 15.721 25.664 1.00 86.12 290 PRO A O 1
ATOM 2340 N N . SER A 1 291 ? -2.102 16.119 25.533 1.00 83.12 291 SER A N 1
ATOM 2341 C CA . SER A 1 291 ? -1.878 15.362 24.293 1.00 83.12 291 SER A CA 1
ATOM 2342 C C . SER A 1 291 ? -2.100 13.866 24.482 1.00 83.12 291 SER A C 1
ATOM 2344 O O . SER A 1 291 ? -2.731 13.239 23.637 1.00 83.12 291 SER A O 1
ATOM 2346 N N . ASP A 1 292 ? -1.650 13.329 25.613 1.00 85.56 292 ASP A N 1
ATOM 2347 C CA . ASP A 1 292 ? -1.715 11.897 25.897 1.00 85.56 292 ASP A CA 1
ATOM 2348 C C . ASP A 1 292 ? -3.173 11.469 26.082 1.00 85.56 292 ASP A C 1
ATOM 2350 O O . ASP A 1 292 ? -3.584 10.428 25.589 1.00 85.56 292 ASP A O 1
ATOM 2354 N N . LEU A 1 293 ? -3.999 12.320 26.705 1.00 85.44 293 LEU A N 1
ATOM 2355 C CA . LEU A 1 293 ? -5.434 12.057 26.850 1.00 85.44 293 LEU A CA 1
ATOM 2356 C C . LEU A 1 293 ? -6.127 11.850 25.500 1.00 85.44 293 LEU A C 1
ATOM 2358 O O . LEU A 1 293 ? -6.953 10.954 25.395 1.00 85.44 293 LEU A O 1
ATOM 2362 N N . SER A 1 294 ? -5.794 12.643 24.472 1.00 83.56 294 SER A N 1
ATOM 2363 C CA . SER A 1 294 ? -6.397 12.478 23.139 1.00 83.56 294 SER A CA 1
ATOM 2364 C C . SER A 1 294 ? -6.030 11.156 22.470 1.00 83.56 294 SER A C 1
ATOM 2366 O O . SER A 1 294 ? -6.855 10.594 21.754 1.00 83.56 294 SER A O 1
ATOM 2368 N N . GLU A 1 295 ? -4.820 10.664 22.737 1.00 81.25 295 GLU A N 1
ATOM 2369 C CA . GLU A 1 295 ? -4.312 9.397 22.213 1.00 81.25 295 GLU A CA 1
ATOM 2370 C C . GLU A 1 295 ? -4.939 8.217 22.966 1.00 81.25 295 GLU A C 1
ATOM 2372 O O . GLU A 1 295 ? -5.428 7.290 22.333 1.00 81.25 295 GLU A O 1
ATOM 2377 N N . TYR A 1 296 ? -5.033 8.289 24.299 1.00 81.69 296 TYR A N 1
ATOM 2378 C CA . TYR A 1 296 ? -5.594 7.207 25.115 1.00 81.69 296 TYR A CA 1
ATOM 2379 C C . TYR A 1 296 ? -7.100 6.994 24.932 1.00 81.69 296 TYR A C 1
ATOM 2381 O O . TYR A 1 296 ? -7.552 5.854 24.976 1.00 81.69 296 TYR A O 1
ATOM 2389 N N . ILE A 1 297 ? -7.889 8.062 24.756 1.00 83.25 297 ILE A N 1
ATOM 2390 C CA . ILE A 1 297 ? -9.354 7.942 24.600 1.00 83.25 297 ILE A CA 1
ATOM 2391 C C . ILE A 1 297 ? -9.820 8.021 23.143 1.00 83.25 297 ILE A C 1
ATOM 2393 O O . ILE A 1 297 ? -11.024 8.016 22.906 1.00 83.25 297 ILE A O 1
ATOM 2397 N N . PHE A 1 298 ? -8.897 8.127 22.179 1.00 80.38 298 PHE A N 1
ATOM 2398 C CA . PHE A 1 298 ? -9.187 8.213 20.740 1.00 80.38 298 PHE A CA 1
ATOM 2399 C C . PHE A 1 298 ? -10.155 9.351 20.353 1.00 80.38 298 PHE A C 1
ATOM 2401 O O . PHE A 1 298 ? -11.027 9.194 19.498 1.00 80.38 298 PHE A O 1
ATOM 2408 N N . ILE A 1 299 ? -10.012 10.530 20.973 1.00 81.31 299 ILE A N 1
ATOM 2409 C CA . ILE A 1 299 ? -10.880 11.699 20.726 1.00 81.31 299 ILE A CA 1
ATOM 2410 C C . ILE A 1 299 ? -10.056 12.883 20.203 1.00 81.31 299 ILE A C 1
ATOM 2412 O O . ILE A 1 299 ? -8.979 13.163 20.736 1.00 81.31 299 ILE A O 1
ATOM 2416 N N . PRO A 1 300 ? -10.561 13.655 19.213 1.00 84.62 300 PRO A N 1
ATOM 2417 C CA . PRO A 1 300 ? -9.847 14.806 18.670 1.00 84.62 300 PRO A CA 1
ATOM 2418 C C . PRO A 1 300 ? -9.367 15.797 19.739 1.00 84.62 300 PRO A C 1
ATOM 2420 O O . PRO A 1 300 ? -10.129 16.198 20.624 1.00 84.62 300 PRO A O 1
ATOM 2423 N N . LYS A 1 301 ? -8.125 16.281 19.590 1.00 84.81 301 LYS A N 1
ATOM 2424 C CA . LYS A 1 301 ? -7.466 17.218 20.526 1.00 84.81 301 LYS A CA 1
ATOM 2425 C C . LYS A 1 301 ? -8.337 18.426 20.884 1.00 84.81 301 LYS A C 1
ATOM 2427 O O . LYS A 1 301 ? -8.417 18.798 22.048 1.00 84.81 301 LYS A O 1
ATOM 2432 N N . GLN A 1 302 ? -9.043 18.994 19.906 1.00 86.44 302 GLN A N 1
ATOM 2433 C CA . GLN A 1 302 ? -9.937 20.142 20.106 1.00 86.44 302 GLN A CA 1
ATOM 2434 C C . GLN A 1 302 ? -11.093 19.830 21.071 1.00 86.44 302 GLN A C 1
ATOM 2436 O O . GLN A 1 302 ? -11.424 20.643 21.937 1.00 86.44 302 GLN A O 1
ATOM 2441 N N . THR A 1 303 ? -11.683 18.637 20.957 1.00 85.75 303 THR A N 1
ATOM 2442 C CA . THR A 1 303 ? -12.750 18.174 21.852 1.00 85.75 303 THR A CA 1
ATOM 2443 C C . THR A 1 303 ? -12.215 17.981 23.265 1.00 85.75 303 THR A C 1
ATOM 2445 O O . THR A 1 303 ? -12.832 18.467 24.213 1.00 85.75 303 THR A O 1
ATOM 2448 N N . VAL A 1 304 ? -11.039 17.359 23.405 1.00 89.06 304 VAL A N 1
ATOM 2449 C CA . VAL A 1 304 ? -10.376 17.174 24.704 1.00 89.06 304 VAL A CA 1
ATOM 2450 C C . VAL A 1 304 ? -10.090 18.521 25.365 1.00 89.06 304 VAL A C 1
ATOM 2452 O O . VAL A 1 304 ? -10.484 18.729 26.508 1.00 89.06 304 VAL A O 1
ATOM 2455 N N . THR A 1 305 ? -9.496 19.483 24.650 1.00 89.81 305 THR A N 1
ATOM 2456 C CA . THR A 1 305 ? -9.216 20.827 25.188 1.00 89.81 305 THR A CA 1
ATOM 2457 C C . THR A 1 305 ? -10.474 21.509 25.727 1.00 89.81 305 THR A C 1
ATOM 2459 O O . THR A 1 305 ? -10.449 22.071 26.823 1.00 89.81 305 THR A O 1
ATOM 2462 N N . ARG A 1 306 ? -11.592 21.430 24.993 1.00 90.50 306 ARG A N 1
ATOM 2463 C CA . ARG A 1 306 ? -12.873 22.006 25.426 1.00 90.50 306 ARG A CA 1
ATOM 2464 C C . ARG A 1 306 ? -13.383 21.359 26.715 1.00 90.50 306 ARG A C 1
ATOM 2466 O O . ARG A 1 306 ? -13.840 22.070 27.607 1.00 90.50 306 ARG A O 1
ATOM 2473 N N . ILE A 1 307 ? -13.308 20.034 26.817 1.00 91.50 307 ILE A N 1
ATOM 2474 C CA . ILE A 1 307 ? -13.774 19.293 27.997 1.00 91.50 307 ILE A CA 1
ATOM 2475 C C . ILE A 1 307 ? -12.875 19.575 29.204 1.00 91.50 307 ILE A C 1
ATOM 2477 O O . ILE A 1 307 ? -13.371 19.839 30.296 1.00 91.50 307 ILE A O 1
ATOM 2481 N N . LEU A 1 308 ? -11.556 19.621 29.010 1.00 93.44 308 LEU A N 1
ATOM 2482 C CA . LEU A 1 308 ? -10.608 19.965 30.071 1.00 93.44 308 LEU A CA 1
ATOM 2483 C C . LEU A 1 308 ? -10.878 21.353 30.661 1.00 93.44 308 LEU A C 1
ATOM 2485 O O . LEU A 1 308 ? -10.849 21.509 31.880 1.00 93.44 308 LEU A O 1
ATOM 2489 N N . ALA A 1 309 ? -11.200 22.347 29.830 1.00 92.31 309 ALA A N 1
ATOM 2490 C CA . ALA A 1 309 ? -11.584 23.672 30.316 1.00 92.31 309 ALA A CA 1
ATOM 2491 C C . ALA A 1 309 ? -12.837 23.620 31.212 1.00 92.31 309 ALA A C 1
ATOM 2493 O O . ALA A 1 309 ? -12.888 24.284 32.247 1.00 92.31 309 ALA A O 1
ATOM 2494 N N . GLN A 1 310 ? -13.824 22.789 30.859 1.00 92.62 310 GLN A N 1
ATOM 2495 C CA . GLN A 1 310 ? -15.042 22.596 31.653 1.00 92.62 310 GLN A CA 1
ATOM 2496 C C . GLN A 1 310 ? -14.752 21.894 32.985 1.00 92.62 310 GLN A C 1
ATOM 2498 O O . GLN A 1 310 ? -15.219 22.347 34.028 1.00 92.62 310 GLN A O 1
ATOM 2503 N N . LEU A 1 311 ? -13.960 20.820 32.973 1.00 95.06 311 LEU A N 1
ATOM 2504 C CA . LEU A 1 311 ? -13.572 20.092 34.185 1.00 95.06 311 LEU A CA 1
ATOM 2505 C C . LEU A 1 311 ? -12.737 20.966 35.134 1.00 95.06 311 LEU A C 1
ATOM 2507 O O . LEU A 1 311 ? -12.927 20.909 36.349 1.00 95.06 311 LEU A O 1
ATOM 2511 N N . ALA A 1 312 ? -11.851 21.807 34.591 1.00 94.94 312 ALA A N 1
ATOM 2512 C CA . ALA A 1 312 ? -11.063 22.758 35.371 1.00 94.94 312 ALA A CA 1
ATOM 2513 C C . ALA A 1 312 ? -11.950 23.838 36.008 1.00 94.94 312 ALA A C 1
ATOM 2515 O O . ALA A 1 312 ? -11.809 24.119 37.195 1.00 94.94 312 ALA A O 1
ATOM 2516 N N . ALA A 1 313 ? -12.916 24.387 35.261 1.00 95.06 313 ALA A N 1
ATOM 2517 C CA . ALA A 1 313 ? -13.873 25.365 35.785 1.00 95.06 313 ALA A CA 1
ATOM 2518 C C . ALA A 1 313 ? -14.764 24.790 36.902 1.00 95.06 313 ALA A C 1
ATOM 2520 O O . ALA A 1 313 ? -15.111 25.503 37.840 1.00 95.06 313 ALA A O 1
ATOM 2521 N N . LYS A 1 314 ? -15.097 23.492 36.835 1.00 95.19 314 LYS A N 1
ATOM 2522 C CA . LYS A 1 314 ? -15.805 22.761 37.904 1.00 95.19 314 LYS A CA 1
ATOM 2523 C C . LYS A 1 314 ? -14.902 22.409 39.100 1.00 95.19 314 LYS A C 1
ATOM 2525 O O . LYS A 1 314 ? -15.391 21.887 40.096 1.00 95.19 314 LYS A O 1
ATOM 2530 N N . GLY A 1 315 ? -13.594 22.666 39.010 1.00 96.44 315 GLY A N 1
ATOM 2531 C CA . GLY A 1 315 ? -12.619 22.358 40.056 1.00 96.44 315 GLY A CA 1
ATOM 2532 C C . GLY A 1 315 ? -12.257 20.875 40.170 1.00 96.44 315 GLY A C 1
ATOM 2533 O O . GLY A 1 315 ? -11.698 20.472 41.186 1.00 96.44 315 GLY A O 1
ATOM 2534 N N . TYR A 1 316 ? -12.564 20.050 39.164 1.00 97.38 316 TYR A N 1
ATOM 2535 C CA . TYR A 1 316 ? -12.326 18.598 39.199 1.00 97.38 316 TYR A CA 1
ATOM 2536 C C . TYR A 1 316 ? -10.897 18.206 38.834 1.00 97.38 316 TYR A C 1
ATOM 2538 O O . TYR A 1 316 ? -10.393 17.178 39.284 1.00 97.38 316 TYR A O 1
ATOM 2546 N N . ILE A 1 317 ? -10.225 19.036 38.044 1.00 96.62 317 ILE A N 1
ATOM 2547 C CA . ILE A 1 317 ? -8.841 18.814 37.636 1.00 96.62 317 ILE A CA 1
ATOM 2548 C C . ILE A 1 317 ? -7.994 20.037 37.955 1.00 96.62 317 ILE A C 1
ATOM 2550 O O . ILE A 1 317 ? -8.483 21.167 37.959 1.00 96.62 317 ILE A O 1
ATOM 2554 N N . ARG A 1 318 ? -6.703 19.808 38.180 1.00 94.56 318 ARG A N 1
ATOM 2555 C CA . ARG A 1 318 ? -5.700 20.864 38.332 1.00 94.56 318 ARG A CA 1
ATOM 2556 C C . ARG A 1 318 ? -4.537 20.636 37.377 1.00 94.56 318 ARG A C 1
ATOM 2558 O O . ARG A 1 318 ? -4.179 19.498 37.079 1.00 94.56 318 ARG A O 1
ATOM 2565 N N . GLN A 1 319 ? -3.944 21.736 36.931 1.00 92.25 319 GLN A N 1
ATOM 2566 C CA . GLN A 1 319 ? -2.732 21.729 36.121 1.00 92.25 319 GLN A CA 1
ATOM 2567 C C . GLN A 1 319 ? -1.509 21.900 37.021 1.00 92.25 319 GLN A C 1
ATOM 2569 O O . GLN A 1 319 ? -1.504 22.751 37.910 1.00 92.25 319 GLN A O 1
ATOM 2574 N N . MET A 1 320 ? -0.471 21.108 36.778 1.00 89.12 320 MET A N 1
ATOM 2575 C CA . MET A 1 320 ? 0.806 21.180 37.484 1.00 89.12 320 MET A CA 1
ATOM 2576 C C . MET A 1 320 ? 1.958 21.205 36.470 1.00 89.12 320 MET A C 1
ATOM 2578 O O . MET A 1 320 ? 1.849 20.558 35.427 1.00 89.12 320 MET A O 1
ATOM 2582 N N . PRO A 1 321 ? 3.057 21.934 36.731 1.00 87.69 321 PRO A N 1
ATOM 2583 C CA . PRO A 1 321 ? 4.235 21.884 35.871 1.00 87.69 321 PRO A CA 1
ATOM 2584 C C . PRO A 1 321 ? 4.783 20.460 35.798 1.00 87.69 321 PRO A C 1
ATOM 2586 O O . PRO A 1 321 ? 4.927 19.804 36.830 1.00 87.69 321 PRO A O 1
ATOM 2589 N N . ASN A 1 322 ? 5.120 19.987 34.600 1.00 86.00 322 ASN A N 1
ATOM 2590 C CA . ASN A 1 322 ? 5.754 18.684 34.458 1.00 86.00 322 ASN A CA 1
ATOM 2591 C C . ASN A 1 322 ? 7.192 18.740 35.022 1.00 86.00 322 ASN A C 1
ATOM 2593 O O . ASN A 1 322 ? 8.005 19.539 34.540 1.00 86.00 322 ASN A O 1
ATOM 2597 N N . PRO A 1 323 ? 7.552 17.887 36.000 1.00 81.19 323 PRO A N 1
ATOM 2598 C CA . PRO A 1 323 ? 8.891 17.875 36.593 1.00 81.19 323 PRO A CA 1
ATOM 2599 C C . PRO A 1 323 ? 10.016 17.564 35.595 1.00 81.19 323 PRO A C 1
ATOM 2601 O O . PRO A 1 323 ? 11.151 17.988 35.805 1.00 81.19 323 PRO A O 1
ATOM 2604 N N . ARG A 1 324 ? 9.710 16.827 34.517 1.00 80.62 324 ARG A N 1
ATOM 2605 C CA . ARG A 1 324 ? 10.678 16.384 33.496 1.00 80.62 324 ARG A CA 1
ATOM 2606 C C . ARG A 1 324 ? 10.810 17.352 32.321 1.00 80.62 324 ARG A C 1
ATOM 2608 O O . ARG A 1 324 ? 11.846 17.371 31.668 1.00 80.62 324 ARG A O 1
ATOM 2615 N N . ASP A 1 325 ? 9.786 18.161 32.065 1.00 81.94 325 ASP A N 1
ATOM 2616 C CA . ASP A 1 325 ? 9.780 19.176 31.012 1.00 81.94 325 ASP A CA 1
ATOM 2617 C C . ASP A 1 325 ? 8.940 20.378 31.447 1.00 81.94 325 ASP A C 1
ATOM 2619 O O . ASP A 1 325 ? 7.721 20.394 31.283 1.00 81.94 325 ASP A O 1
ATOM 2623 N N . ARG A 1 326 ? 9.606 21.423 31.945 1.00 77.50 326 ARG A N 1
ATOM 2624 C CA . ARG A 1 326 ? 8.956 22.640 32.458 1.00 77.50 326 ARG A CA 1
ATOM 2625 C C . ARG A 1 326 ? 8.136 23.408 31.411 1.00 77.50 326 ARG A C 1
ATOM 2627 O O . ARG A 1 326 ? 7.409 24.319 31.795 1.00 77.50 326 ARG A O 1
ATOM 2634 N N . ARG A 1 327 ? 8.258 23.090 30.114 1.00 77.56 327 ARG A N 1
ATOM 2635 C CA . ARG A 1 327 ? 7.431 23.676 29.041 1.00 77.56 327 ARG A CA 1
ATOM 2636 C C . ARG A 1 327 ? 6.105 22.937 28.847 1.00 77.56 327 ARG A C 1
ATOM 2638 O O . ARG A 1 327 ? 5.258 23.409 28.094 1.00 77.56 327 ARG A O 1
ATOM 2645 N N . SER A 1 328 ? 5.917 21.807 29.524 1.00 82.31 328 SER A N 1
ATOM 2646 C CA . SER A 1 328 ? 4.705 20.995 29.473 1.00 82.31 328 SER A CA 1
ATOM 2647 C C . SER A 1 328 ? 3.988 20.967 30.826 1.00 82.31 328 SER A C 1
ATOM 2649 O O . SER A 1 328 ? 4.590 21.154 31.886 1.00 82.31 328 SER A O 1
ATOM 2651 N N . MET A 1 329 ? 2.677 20.735 30.781 1.00 87.31 329 MET A N 1
ATOM 2652 C CA . MET A 1 329 ? 1.808 20.673 31.957 1.00 87.31 329 MET A CA 1
ATOM 2653 C C . MET A 1 329 ? 1.220 19.271 32.101 1.00 87.31 329 MET A C 1
ATOM 2655 O O . MET A 1 329 ? 0.877 18.633 31.103 1.00 87.31 329 MET A O 1
ATOM 2659 N N . LEU A 1 330 ? 1.073 18.829 33.347 1.00 90.94 330 LEU A N 1
ATOM 2660 C CA . LEU A 1 330 ? 0.378 17.605 33.727 1.00 90.94 330 LEU A CA 1
ATOM 2661 C C . LEU A 1 330 ? -0.970 17.946 34.354 1.00 90.94 330 LEU A C 1
ATOM 2663 O O . LEU A 1 330 ? -1.114 18.936 35.076 1.00 90.94 330 LEU A O 1
ATOM 2667 N N . LEU A 1 331 ? -1.959 17.112 34.072 1.00 94.19 331 LEU A N 1
ATOM 2668 C CA . LEU A 1 331 ? -3.293 17.177 34.647 1.00 94.19 331 LEU A CA 1
ATOM 2669 C C . LEU A 1 331 ? -3.409 16.128 35.742 1.00 94.19 331 LEU A C 1
ATOM 2671 O O . LEU A 1 331 ? -3.021 14.986 35.530 1.00 94.19 331 LEU A O 1
ATOM 2675 N N . THR A 1 332 ? -3.961 16.506 36.891 1.00 94.00 332 THR A N 1
ATOM 2676 C CA . THR A 1 332 ? -4.274 15.578 37.989 1.00 94.00 332 THR A CA 1
ATOM 2677 C C . THR A 1 332 ? -5.680 15.838 38.515 1.00 94.00 332 THR A C 1
ATOM 2679 O O . THR A 1 332 ? -6.196 16.956 38.394 1.00 94.00 332 THR A O 1
ATOM 2682 N N . LEU A 1 333 ? -6.302 14.819 39.112 1.00 96.06 333 LEU A N 1
ATOM 2683 C CA . LEU A 1 333 ? -7.575 14.985 39.811 1.00 96.06 333 LEU A CA 1
ATOM 2684 C C . LEU A 1 333 ? -7.402 15.779 41.107 1.00 96.06 333 LEU A C 1
ATOM 2686 O O . LEU A 1 333 ? -6.434 15.613 41.850 1.00 96.06 333 LEU A O 1
ATOM 2690 N N . THR A 1 334 ? -8.395 16.608 41.410 1.00 96.38 334 THR A N 1
ATOM 2691 C CA . THR A 1 334 ? -8.589 17.168 42.751 1.00 96.38 334 THR A CA 1
ATOM 2692 C C . THR A 1 334 ? -9.400 16.193 43.619 1.00 96.38 334 THR A C 1
ATOM 2694 O O . THR A 1 334 ? -10.028 15.275 43.085 1.00 96.38 334 THR A O 1
ATOM 2697 N N . PRO A 1 335 ? -9.467 16.385 44.951 1.00 96.44 335 PRO A N 1
ATOM 2698 C CA . PRO A 1 335 ? -10.366 15.600 45.803 1.00 96.44 335 PRO A CA 1
ATOM 2699 C C . PRO A 1 335 ? -11.838 15.665 45.358 1.00 96.44 335 PRO A C 1
ATOM 2701 O O . PRO A 1 335 ? -12.537 14.651 45.375 1.00 96.44 335 PRO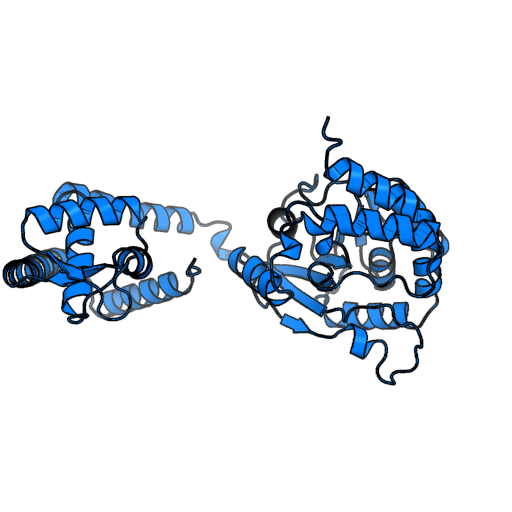 A O 1
ATOM 2704 N N . GLU A 1 336 ? -12.295 16.832 44.890 1.00 96.56 336 GLU A N 1
ATOM 2705 C CA . GLU A 1 336 ? -13.636 16.987 44.312 1.00 96.56 336 GLU A CA 1
ATOM 2706 C C . GLU A 1 336 ? -13.774 16.233 42.985 1.00 96.56 336 GLU A C 1
ATOM 2708 O O . GLU A 1 336 ? -14.788 15.575 42.759 1.00 96.56 336 GLU A O 1
ATOM 2713 N N . GLY A 1 337 ? -12.740 16.238 42.138 1.00 96.00 337 GLY A N 1
ATOM 2714 C CA . GLY A 1 337 ? -12.709 15.432 40.916 1.00 96.00 337 GLY A CA 1
ATOM 2715 C C . GLY A 1 337 ? -12.789 13.932 41.182 1.00 96.00 337 GLY A C 1
ATOM 2716 O O . GLY A 1 337 ? -13.539 13.234 40.509 1.00 96.00 337 GLY A O 1
ATOM 2717 N N . GLN A 1 338 ? -12.098 13.436 42.211 1.00 95.75 338 GLN A N 1
ATOM 2718 C CA . GLN A 1 338 ? -12.184 12.033 42.628 1.00 95.75 338 GLN A CA 1
ATOM 2719 C C . GLN A 1 338 ? -13.578 11.664 43.149 1.00 95.75 338 GLN A C 1
ATOM 2721 O O . GLN A 1 338 ? -14.081 10.573 42.888 1.00 95.75 338 GLN A O 1
ATOM 2726 N N . LYS A 1 339 ? -14.217 12.566 43.903 1.00 96.06 339 LYS A N 1
ATOM 2727 C CA . LYS A 1 339 ? -15.595 12.374 44.370 1.00 96.06 339 LYS A CA 1
ATOM 2728 C C . LYS A 1 339 ? -16.576 12.359 43.199 1.00 96.06 339 LYS A C 1
ATOM 2730 O O . LYS A 1 339 ? -17.493 11.541 43.191 1.00 96.06 339 LYS A O 1
ATOM 2735 N N . GLN A 1 340 ? -16.369 13.237 42.221 1.00 94.62 340 GLN A N 1
ATOM 2736 C CA . GLN A 1 340 ? -17.179 13.282 41.014 1.00 94.62 340 GLN A CA 1
ATOM 2737 C C . GLN A 1 340 ? -16.988 12.032 40.147 1.00 94.62 340 GLN A C 1
ATOM 2739 O O . GLN A 1 340 ? -17.985 11.493 39.679 1.00 94.62 340 GLN A O 1
ATOM 2744 N N . HIS A 1 341 ? -15.756 11.540 39.980 1.00 94.94 341 HIS A N 1
ATOM 2745 C CA . HIS A 1 341 ? -15.473 10.274 39.291 1.00 94.94 341 HIS A CA 1
ATOM 2746 C C . HIS A 1 341 ? -16.289 9.126 39.891 1.00 94.94 341 HIS A C 1
ATOM 2748 O O . HIS A 1 341 ? -17.105 8.547 39.182 1.00 94.94 341 HIS A O 1
ATOM 2754 N N . ARG A 1 342 ? -16.187 8.895 41.208 1.00 94.12 342 ARG A N 1
ATOM 2755 C CA . ARG A 1 342 ? -16.951 7.835 41.896 1.00 94.12 342 ARG A CA 1
ATOM 2756 C C . ARG A 1 342 ? -18.462 7.988 41.734 1.00 94.12 342 ARG A C 1
ATOM 2758 O O . ARG A 1 342 ? -19.188 7.005 41.634 1.00 94.12 342 ARG A O 1
ATOM 2765 N N . ARG A 1 343 ? -18.957 9.229 41.728 1.00 91.94 343 ARG A N 1
ATOM 2766 C CA . ARG A 1 343 ? -20.384 9.510 41.529 1.00 91.94 343 ARG A CA 1
ATOM 2767 C C . ARG A 1 343 ? -20.840 9.145 40.116 1.00 91.94 343 ARG A C 1
ATOM 2769 O O . ARG A 1 343 ? -21.929 8.598 39.963 1.00 91.94 343 ARG A O 1
ATOM 2776 N N . GLU A 1 344 ? -20.054 9.486 39.100 1.00 89.75 344 GLU A N 1
ATOM 2777 C CA . GLU A 1 344 ? -20.377 9.159 37.708 1.00 89.75 344 GLU A CA 1
ATOM 2778 C C . GLU A 1 344 ? -20.176 7.663 37.422 1.00 89.75 344 GLU A C 1
ATOM 2780 O O . GLU A 1 344 ? -21.010 7.089 36.733 1.00 89.75 344 GLU A O 1
ATOM 2785 N N . GLU A 1 345 ? -19.176 7.010 38.024 1.00 91.56 345 GLU A N 1
ATOM 2786 C CA . GLU A 1 345 ? -18.981 5.551 37.972 1.00 91.56 345 GLU A CA 1
ATOM 2787 C C . GLU A 1 345 ? -20.227 4.811 38.471 1.00 91.56 345 GLU A C 1
ATOM 2789 O O . GLU A 1 345 ? -20.829 4.038 37.731 1.00 91.56 345 GLU A O 1
ATOM 2794 N N . GLN A 1 346 ? -20.710 5.144 39.671 1.00 89.88 346 GLN A N 1
ATOM 2795 C CA . GLN A 1 346 ? -21.946 4.569 40.213 1.00 89.88 346 GLN A CA 1
ATOM 2796 C C . GLN A 1 346 ? -23.164 4.864 39.326 1.00 89.88 346 GLN A C 1
ATOM 2798 O O . GLN A 1 346 ? -24.048 4.022 39.155 1.00 89.88 346 GLN A O 1
ATOM 2803 N N . ALA A 1 347 ? -23.239 6.067 38.748 1.00 86.06 347 ALA A N 1
ATOM 2804 C CA . ALA A 1 347 ? -24.326 6.421 37.842 1.00 86.06 347 ALA A CA 1
ATOM 2805 C C . ALA A 1 347 ? -24.277 5.611 36.534 1.00 86.06 347 ALA A C 1
ATOM 2807 O O . ALA A 1 347 ? -25.334 5.241 36.015 1.00 86.06 347 ALA A O 1
ATOM 2808 N N . LEU A 1 348 ? -23.081 5.330 36.010 1.00 84.50 348 LEU A N 1
ATOM 2809 C CA . LEU A 1 348 ? -22.862 4.475 34.845 1.00 84.50 348 LEU A CA 1
ATOM 2810 C C . LEU A 1 348 ? -23.200 3.022 35.165 1.00 84.50 348 LEU A C 1
ATOM 2812 O O . LEU A 1 348 ? -23.967 2.418 34.420 1.00 84.50 348 LEU A O 1
ATOM 2816 N N . GLU A 1 349 ? -22.737 2.488 36.293 1.00 85.56 349 GLU A N 1
ATOM 2817 C CA . GLU A 1 349 ? -23.074 1.133 36.735 1.00 85.56 349 GLU A CA 1
ATOM 2818 C C . GLU A 1 349 ? -24.587 0.932 36.817 1.00 85.56 349 GLU A C 1
ATOM 2820 O O . GLU A 1 349 ? -25.113 -0.010 36.235 1.00 85.56 349 GLU A O 1
ATOM 2825 N N . VAL A 1 350 ? -25.321 1.846 37.459 1.00 85.06 350 VAL A N 1
ATOM 2826 C CA . VAL A 1 350 ? -26.789 1.759 37.554 1.00 85.06 350 VAL A CA 1
ATOM 2827 C C . VAL A 1 350 ? -27.451 1.870 36.176 1.00 85.06 350 VAL A C 1
ATOM 2829 O O . VAL A 1 350 ? -28.399 1.135 35.877 1.00 85.06 350 VAL A O 1
ATOM 2832 N N . ARG A 1 351 ? -26.960 2.779 35.322 1.00 83.31 351 ARG A N 1
ATOM 2833 C CA . ARG A 1 351 ? -27.463 2.981 33.955 1.00 83.31 351 ARG A CA 1
ATOM 2834 C C . ARG A 1 351 ? -27.327 1.704 33.130 1.00 83.31 351 ARG A C 1
ATOM 2836 O O . ARG A 1 351 ? -28.309 1.252 32.539 1.00 83.31 351 ARG A O 1
ATOM 2843 N N . TYR A 1 352 ? -26.131 1.126 33.117 1.00 82.19 352 TYR A N 1
ATOM 2844 C CA . TYR A 1 352 ? -25.820 -0.060 32.337 1.00 82.19 352 TYR A CA 1
ATOM 2845 C C . TYR A 1 352 ? -26.404 -1.322 32.967 1.00 82.19 352 TYR A C 1
ATOM 2847 O O . TYR A 1 352 ? -26.942 -2.142 32.235 1.00 82.19 352 TYR A O 1
ATOM 2855 N N . ALA A 1 353 ? -26.447 -1.460 34.294 1.00 83.94 353 ALA A N 1
ATOM 2856 C CA . ALA A 1 353 ? -27.044 -2.619 34.962 1.00 83.94 353 ALA A CA 1
ATOM 2857 C C . ALA A 1 353 ? -28.495 -2.859 34.520 1.00 83.94 353 ALA A C 1
ATOM 2859 O O . ALA A 1 353 ? -28.887 -4.000 34.284 1.00 83.94 353 ALA A O 1
ATOM 2860 N N . LYS A 1 354 ? -29.292 -1.802 34.319 1.00 79.44 354 LYS A N 1
ATOM 2861 C CA . LYS A 1 354 ? -30.679 -1.938 33.842 1.00 79.44 354 LYS A CA 1
ATOM 2862 C C . LYS A 1 354 ? -30.774 -2.508 32.423 1.00 79.44 354 LYS A C 1
ATOM 2864 O O . LYS A 1 354 ? -31.695 -3.261 32.129 1.00 79.44 354 LYS A O 1
ATOM 2869 N N . VAL A 1 355 ? -29.842 -2.140 31.548 1.00 80.88 355 VAL A N 1
ATOM 2870 C CA . VAL A 1 355 ? -29.800 -2.606 30.155 1.00 80.88 355 VAL A CA 1
ATOM 2871 C C . VAL A 1 355 ? -29.188 -4.005 30.103 1.00 80.88 355 VAL A C 1
ATOM 2873 O O . VAL A 1 355 ? -29.795 -4.929 29.571 1.00 80.88 355 VAL A O 1
ATOM 2876 N N . LEU A 1 356 ? -28.022 -4.181 30.719 1.00 84.88 356 LEU A N 1
ATOM 2877 C CA . LEU A 1 356 ? -27.232 -5.408 30.693 1.00 84.88 356 LEU A CA 1
ATOM 2878 C C . LEU A 1 356 ? -27.897 -6.558 31.461 1.00 84.88 356 LEU A C 1
ATOM 2880 O O . LEU A 1 356 ? -27.777 -7.700 31.035 1.00 84.88 356 LEU A O 1
ATOM 2884 N N . SER A 1 357 ? -28.672 -6.286 32.519 1.00 86.81 357 SER A N 1
ATOM 2885 C CA . SER A 1 357 ? -29.426 -7.329 33.247 1.00 86.81 357 SER A CA 1
ATOM 2886 C C . SER A 1 357 ? -30.477 -8.041 32.394 1.00 86.81 357 SER A C 1
ATOM 2888 O O . SER A 1 357 ? -30.905 -9.138 32.746 1.00 86.81 357 SER A O 1
ATOM 2890 N N . SER A 1 358 ? -30.873 -7.456 31.259 1.00 86.75 358 SER A N 1
ATOM 2891 C CA . SER A 1 358 ? -31.765 -8.111 30.298 1.00 86.75 358 SER A CA 1
ATOM 2892 C C . SER A 1 358 ? -31.060 -9.138 29.397 1.00 86.75 358 SER A C 1
ATOM 2894 O O . SER A 1 358 ? -31.729 -9.842 28.639 1.00 86.75 358 SER A O 1
ATOM 2896 N N . PHE A 1 359 ? -29.731 -9.270 29.490 1.00 88.44 359 PHE A N 1
ATOM 2897 C CA . PHE A 1 359 ? -28.928 -10.173 28.666 1.00 88.44 359 PHE A CA 1
ATOM 2898 C C . PHE A 1 359 ? -28.281 -11.294 29.501 1.00 88.44 359 PHE A C 1
ATOM 2900 O O . PHE A 1 359 ? -27.823 -11.051 30.618 1.00 88.44 359 PHE A O 1
ATOM 2907 N N . PRO A 1 360 ? -28.165 -12.524 28.962 1.00 92.75 360 PRO A N 1
ATOM 2908 C CA . PRO A 1 360 ? -27.371 -13.580 29.586 1.00 92.75 360 PRO A CA 1
ATOM 2909 C C . PRO A 1 360 ? -25.897 -13.178 29.715 1.00 92.75 360 PRO A C 1
ATOM 2911 O O . PRO A 1 360 ? -25.313 -12.656 28.763 1.00 92.75 360 PRO A O 1
ATOM 2914 N N . SER A 1 361 ? -25.267 -13.512 30.843 1.00 88.69 361 SER A N 1
ATOM 2915 C CA . SER A 1 361 ? -23.856 -13.196 31.124 1.00 88.69 361 SER A CA 1
ATOM 2916 C C . SER A 1 361 ? -22.900 -13.684 30.032 1.00 88.69 361 SER A C 1
ATOM 2918 O O . SER A 1 361 ? -22.015 -12.941 29.623 1.00 88.69 361 SER A O 1
ATOM 2920 N N . GLN A 1 362 ? -23.127 -14.879 29.479 1.00 91.75 362 GLN A N 1
ATOM 2921 C CA . GLN A 1 362 ? -22.320 -15.419 28.379 1.00 91.75 362 GLN A CA 1
ATOM 2922 C C . GLN A 1 362 ? -22.338 -14.522 27.130 1.00 91.75 362 GLN A C 1
ATOM 2924 O O . GLN A 1 362 ? -21.297 -14.322 26.507 1.00 91.75 362 GLN A O 1
ATOM 2929 N N . LYS A 1 363 ? -23.500 -13.951 26.776 1.00 90.00 363 LYS A N 1
ATOM 2930 C CA . LYS A 1 363 ? -23.616 -13.045 25.622 1.00 90.00 363 LYS A CA 1
ATOM 2931 C C . LYS A 1 363 ? -22.898 -11.725 25.874 1.00 90.00 363 LYS A C 1
ATOM 2933 O O . LYS A 1 363 ? -22.290 -11.190 24.958 1.00 90.00 363 LYS A O 1
ATOM 2938 N N . LEU A 1 364 ? -22.947 -11.220 27.107 1.00 87.56 364 LEU A N 1
ATOM 2939 C CA . LEU A 1 364 ? -22.212 -10.015 27.493 1.00 87.56 364 LEU A CA 1
ATOM 2940 C C . LEU A 1 364 ? -20.699 -10.233 27.423 1.00 87.56 364 LEU A C 1
ATOM 2942 O O . LEU A 1 364 ? -19.990 -9.384 26.895 1.00 87.56 364 LEU A O 1
ATOM 2946 N N . SER A 1 365 ? -20.206 -11.383 27.889 1.00 88.38 365 SER A N 1
ATOM 2947 C CA . SER A 1 365 ? -18.786 -11.733 27.779 1.00 88.38 365 SER A CA 1
ATOM 2948 C C . SER A 1 365 ? -18.329 -11.830 26.322 1.00 88.38 365 SER A C 1
ATOM 2950 O O . SER A 1 365 ? -17.291 -11.272 25.981 1.00 88.38 365 SER A O 1
ATOM 2952 N N . GLN A 1 366 ? -19.120 -12.475 25.458 1.00 90.31 366 GLN A N 1
ATOM 2953 C CA . GLN A 1 366 ? -18.838 -12.540 24.019 1.00 90.31 366 GLN A CA 1
ATOM 2954 C C . GLN A 1 366 ? -18.849 -11.153 23.371 1.00 90.31 366 GLN A C 1
ATOM 2956 O O . GLN A 1 366 ? -17.951 -10.831 22.603 1.00 90.31 366 GLN A O 1
ATOM 2961 N N . LEU A 1 367 ? -19.835 -10.315 23.704 1.00 86.19 367 LEU A N 1
ATOM 2962 C CA . LEU A 1 367 ? -19.924 -8.956 23.179 1.00 86.19 367 LEU A CA 1
ATOM 2963 C C . LEU A 1 367 ? -18.704 -8.119 23.583 1.00 86.19 367 LEU A C 1
ATOM 2965 O O . LEU A 1 367 ? -18.119 -7.458 22.732 1.00 86.19 367 LEU A O 1
ATOM 2969 N N . ASN A 1 368 ? -18.288 -8.183 24.851 1.00 86.00 368 ASN A N 1
ATOM 2970 C CA . ASN A 1 368 ? -17.086 -7.493 25.319 1.00 86.00 368 ASN A CA 1
ATOM 2971 C C . ASN A 1 368 ? -15.832 -7.984 24.594 1.00 86.00 368 ASN A C 1
ATOM 2973 O O . ASN A 1 368 ? -15.027 -7.160 24.176 1.00 86.00 368 ASN A O 1
ATOM 2977 N N . GLN A 1 369 ? -15.675 -9.299 24.418 1.00 89.38 369 GLN A N 1
ATOM 2978 C CA . GLN A 1 369 ? -14.545 -9.852 23.674 1.00 89.38 369 GLN A CA 1
ATOM 2979 C C . GLN A 1 369 ? -14.510 -9.311 22.238 1.00 89.38 369 GLN A C 1
ATOM 2981 O O . GLN A 1 369 ? -13.473 -8.817 21.806 1.00 89.38 369 GLN A O 1
ATOM 2986 N N . LEU A 1 370 ? -15.650 -9.318 21.540 1.00 86.94 370 LEU A N 1
ATOM 2987 C CA . LEU A 1 370 ? -15.750 -8.784 20.182 1.00 86.94 370 LEU A CA 1
ATOM 2988 C C . LEU A 1 370 ? -15.408 -7.292 20.123 1.00 86.94 370 LEU A C 1
ATOM 2990 O O . LEU A 1 370 ? -14.683 -6.878 19.228 1.00 86.94 370 LEU A O 1
ATOM 2994 N N . TYR A 1 371 ? -15.877 -6.476 21.074 1.00 85.31 371 TYR A N 1
ATOM 2995 C CA . TYR A 1 371 ? -15.507 -5.057 21.125 1.00 85.31 371 TYR A CA 1
ATOM 2996 C C . TYR A 1 371 ? -13.997 -4.848 21.289 1.00 85.31 371 TYR A C 1
ATOM 2998 O O . TYR A 1 371 ? -13.452 -3.949 20.654 1.00 85.31 371 TYR A O 1
ATOM 3006 N N . MET A 1 372 ? -13.321 -5.671 22.098 1.00 83.12 372 MET A N 1
ATOM 3007 C CA . MET A 1 372 ? -11.864 -5.595 22.258 1.00 83.12 372 MET A CA 1
ATOM 3008 C C . MET A 1 372 ? -11.138 -6.016 20.975 1.00 83.12 372 MET A C 1
ATOM 3010 O O . MET A 1 372 ? -10.256 -5.298 20.519 1.00 83.12 372 MET A O 1
ATOM 3014 N N . GLU A 1 373 ? -11.565 -7.109 20.336 1.00 82.75 373 GLU A N 1
ATOM 3015 C CA . GLU A 1 373 ? -11.016 -7.548 19.045 1.00 82.75 373 GLU A CA 1
ATOM 3016 C C . GLU A 1 373 ? -11.215 -6.488 17.947 1.00 82.75 373 GLU A C 1
ATOM 3018 O O . GLU A 1 373 ? -10.302 -6.226 17.165 1.00 82.75 373 GLU A O 1
ATOM 3023 N N . PHE A 1 374 ? -12.378 -5.824 17.912 1.00 80.25 374 PHE A N 1
ATOM 3024 C CA . PHE A 1 374 ? -12.623 -4.701 17.005 1.00 80.25 374 PHE A CA 1
ATOM 3025 C C . PHE A 1 374 ? -11.687 -3.527 17.286 1.00 80.25 374 PHE A C 1
ATOM 3027 O O . PHE A 1 374 ? -11.134 -2.972 16.341 1.00 80.25 374 PHE A O 1
ATOM 3034 N N . LEU A 1 375 ? -11.503 -3.145 18.555 1.00 76.25 375 LEU A N 1
ATOM 3035 C CA . LEU A 1 375 ? -10.589 -2.064 18.932 1.00 76.25 375 LEU A CA 1
ATOM 3036 C C . LEU A 1 375 ? -9.149 -2.364 18.496 1.00 76.25 375 LEU A C 1
ATOM 3038 O O . LEU A 1 375 ? -8.507 -1.484 17.928 1.00 76.25 375 LEU A O 1
ATOM 3042 N N . ASP A 1 376 ? -8.682 -3.599 18.681 1.00 73.44 376 ASP A N 1
ATOM 3043 C CA . ASP A 1 376 ? -7.339 -4.035 18.279 1.00 73.44 376 ASP A CA 1
ATOM 3044 C C . ASP A 1 376 ? -7.159 -4.097 16.750 1.00 73.44 376 ASP A C 1
ATOM 3046 O O . ASP A 1 376 ? -6.046 -3.939 16.240 1.00 73.44 376 ASP A O 1
ATOM 3050 N N . ALA A 1 377 ? -8.243 -4.319 16.000 1.00 71.56 377 ALA A N 1
ATOM 3051 C CA . ALA A 1 377 ? -8.221 -4.370 14.539 1.00 71.56 377 ALA A CA 1
ATOM 3052 C C . ALA A 1 377 ? -8.119 -2.982 13.878 1.00 71.56 377 ALA A C 1
ATOM 3054 O O . ALA A 1 377 ? -7.684 -2.884 12.725 1.00 71.56 377 ALA A O 1
ATOM 3055 N N . PHE A 1 378 ? -8.505 -1.904 14.571 1.00 62.81 378 PHE A N 1
ATOM 3056 C CA . PHE A 1 378 ? -8.328 -0.548 14.054 1.00 62.81 378 PHE A CA 1
ATOM 3057 C C . PHE A 1 378 ? -6.873 -0.086 14.242 1.00 62.81 378 PHE A C 1
ATOM 3059 O O . PHE A 1 378 ? -6.334 -0.165 15.344 1.00 62.81 378 PHE A O 1
ATOM 3066 N N . PRO A 1 379 ? -6.212 0.444 13.196 1.00 54.19 379 PRO A N 1
ATOM 3067 C CA . PRO A 1 379 ? -4.847 0.932 13.327 1.00 54.19 379 PRO A CA 1
ATOM 3068 C C . PRO A 1 379 ? -4.793 2.105 14.313 1.00 54.19 379 PRO A C 1
ATOM 3070 O O . PRO A 1 379 ? -5.484 3.111 14.139 1.00 54.19 379 PRO A O 1
ATOM 3073 N N . THR A 1 380 ? -3.932 1.999 15.328 1.00 50.47 380 THR A N 1
ATOM 3074 C CA . THR A 1 380 ? -3.547 3.134 16.174 1.00 50.47 380 THR A CA 1
ATOM 3075 C C . THR A 1 380 ? -2.803 4.140 15.295 1.00 50.47 380 THR A C 1
ATOM 3077 O O . THR A 1 380 ? -1.703 3.844 14.823 1.00 50.47 380 THR A O 1
ATOM 3080 N N . THR A 1 381 ? -3.444 5.273 15.000 1.00 45.38 381 THR A N 1
ATOM 3081 C CA . THR A 1 381 ? -2.921 6.346 14.131 1.00 45.38 381 THR A CA 1
ATOM 3082 C C . THR A 1 381 ? -1.586 6.906 14.576 1.00 45.38 381 THR A C 1
ATOM 3084 O O . THR A 1 381 ? -1.435 7.101 15.803 1.00 45.38 381 THR A O 1
#

Secondary structure (DSSP, 8-state):
----HHHHHHHHHHHHHHHHHHHHHHHHTSHHHHHHHHHHHHHSPP-SS--EEEEET-TTTHHHHHHHHTT-EEEEEES-HHHHHHHHHHHHHTT---EEEE-BTTB-S--TT-EEEEEEES-GGG-S-HHHHHHHHHHHEEEEEEEEEEE--TTTS----TT--HHHHHHHHHHHHHHTTSGGGGS-TTHHHHHHHHHTT-EEEEEETTHHHHHSTT-----TT-PPPEEEEEEPPPPPGGGTT-THHHHHHHHHHHHHHHHHHHH-TTHHHHHHHHHHHHH-TT-B-HHHHHHHTT--HHHHHHHHHHHHHTTSEEEEE-SS-TTSEEEEE-HHHHHHHHHHHHHHHHHHHHHHTTS-HHHHHHHHHHHHHHHHHS---

pLDDT: mean 84.89, std 13.37, range [33.31, 98.81]

Sequence (381 aa):
MDINLKDRITVYWDIRATSYGQMRHKHLHGREFQFWQAEMKAVLPSSDRPLKVLDVGTATGFMAIVCASLGHKVTAVDISRHMLQRARAAASEFGYSLTFLQMDAHQMDFPSGSFDVVICRNTIWTVLDPRRVYMEIFRVLKPGGCFFNCDADYGRDAFKGLGATPDEKALFAECHAYTSLLPISYVQRPEWDIATLRNLGFVHCECIRNISGRLNPHGSSKSSDSHPLFSIFTVKPACPEELEDTDYDFQLFKAHNQLFYREQRQFGNNKDTEYLILDLLMYQPEGLRPSDLSEYIFIPKQTVTRILAQLAAKGYIRQMPNPRDRRSMLLTLTPEGQKQHRREEQALEVRYAKVLSSFPSQKLSQLNQLYMEFLDAFPTT